Protein AF-A0A535RE41-F1 (afdb_monomer_lite)

pLDDT: mean 91.32, std 9.46, range [29.84, 98.69]

Foldseek 3Di:
DDKDKDKDFDDDAFDWDFCQVVVLVVLQVQQFAWFKKKKAFPDLLKFKDKDFPDVVVSVVVSVVLCVQQPLPDDDPQQVPVPDPPDPPPDDSQNSSNVSRVVGHRMDMFTHHRSHTDDPDRMTMTITGHDDRDMTMMMMDIDHDGDPDGPPPLVVLLVVLLCVLLVVDDCLLSVQLCVQVVLDDPLLLLSLLQLLLVQFQQRDSNLSSLLSSLLVLLVSLVVLVVCLVLVPQDDSRHGRCCNPPNNVSSNVSSVVSPVVSLVSQVVLVQPQLSVLVVVLSVLQVVLVVLQVVCQLVPPDDPVSVLSSQLNNWLSSQLSSNLSSNRSRHHDPLSSVLSSLLSSLLRSLLVLLLLLCLLDPNNVDPRQVCLQRSGHHQLSNQLLVQPPLNVVLRVLSNDDDDPVSSVVNSVSSVVRCRSVVSLVSSVVSLVVSLVSLPPDDSPPNSVVSNVSSVVSSPPPD

Radius of gyration: 31.13 Å; chains: 1; bounding box: 73×72×82 Å

Secondary structure (DSSP, 8-state):
--EEEEEEE-SSSSEEEE-HHHHHHHHHHHTEEEEEEEEEE-STTEEEEEEE--HHHHHHHHHHHHHHS-TTS--GGG-TTT-SS--TT----HHHHHHHTTSBSEEEEEEETTEEE--TTEEEEEEESS-S-EEEEEEEEEEEEPSS---HHHHHHHHHHHHHHHSS-HHHHHHHHHHHHT----HHHHHHHHHGGGSTT--HHHHHHHHHHHHHHHHHHHHHHHHHTT-SEETTEE-HHHHH-HHHHHHHHHHHHHHHHHHHHHTT-HHHHHHHHHHHHHHHHHHHHHHHHTT--S--HHHHHHHHIIIIIHHHHHHHHHHHHHTT--HHHHHHHHHHHHHHHHHHHHHHHHHTTSGGGSS-TTHHHHTT---HHHHHHHT-TTTHHHHHHHHHS---HHHHHHHHHHHTTSSHHHHHHHHHHHHHHHHHHHTSSS--TTTHHHHHHHHHHHH----

Structure (mmCIF, N/CA/C/O backbone):
data_AF-A0A535RE41-F1
#
_entry.id   AF-A0A535RE41-F1
#
loop_
_atom_site.group_PDB
_atom_site.id
_atom_site.type_symbol
_atom_site.label_atom_id
_atom_site.label_alt_id
_atom_site.label_comp_id
_atom_site.label_asym_id
_atom_site.label_entity_id
_atom_site.label_seq_id
_atom_site.pdbx_PDB_ins_code
_atom_site.Cartn_x
_atom_site.Cartn_y
_atom_site.Cartn_z
_atom_site.occupancy
_atom_site.B_iso_or_equiv
_atom_site.auth_seq_id
_atom_site.auth_comp_id
_atom_site.auth_asym_id
_atom_site.auth_atom_id
_atom_site.pdbx_PDB_model_num
ATOM 1 N N . MET A 1 1 ? 4.822 -27.176 -11.471 1.00 40.34 1 MET A N 1
ATOM 2 C CA . MET A 1 1 ? 5.769 -27.383 -12.586 1.00 40.34 1 MET A CA 1
ATOM 3 C C . MET A 1 1 ? 5.089 -26.944 -13.869 1.00 40.34 1 MET A C 1
ATOM 5 O O . MET A 1 1 ? 4.146 -27.599 -14.290 1.00 40.34 1 MET A O 1
ATOM 9 N N . ALA A 1 2 ? 5.491 -25.803 -14.424 1.00 46.12 2 ALA A N 1
ATOM 10 C CA . ALA A 1 2 ? 5.064 -25.370 -15.750 1.00 46.12 2 ALA A CA 1
ATOM 11 C C . ALA A 1 2 ? 6.166 -25.777 -16.737 1.00 46.12 2 ALA A C 1
ATOM 13 O O . ALA A 1 2 ? 7.326 -25.428 -16.521 1.00 46.12 2 ALA A O 1
ATOM 14 N N . GLY A 1 3 ? 5.831 -26.576 -17.750 1.00 58.28 3 GLY A N 1
ATOM 15 C CA . GLY A 1 3 ? 6.749 -26.866 -18.850 1.00 58.28 3 GLY A CA 1
ATOM 16 C C . GLY A 1 3 ? 6.655 -25.745 -19.878 1.00 58.28 3 GLY A C 1
ATOM 17 O O . GLY A 1 3 ? 5.555 -25.460 -20.348 1.00 58.28 3 GLY A O 1
ATOM 18 N N . ASP A 1 4 ? 7.780 -25.117 -20.209 1.00 81.62 4 ASP A N 1
ATOM 19 C CA . ASP A 1 4 ? 7.865 -24.082 -21.248 1.00 81.62 4 ASP A CA 1
ATOM 20 C C . ASP A 1 4 ? 8.864 -24.519 -22.334 1.00 81.62 4 ASP A C 1
ATOM 22 O O . ASP A 1 4 ? 9.661 -25.442 -22.133 1.00 81.62 4 ASP A O 1
ATOM 26 N N . ARG A 1 5 ? 8.813 -23.899 -23.515 1.00 91.12 5 ARG A N 1
ATOM 27 C CA . ARG A 1 5 ? 9.723 -24.197 -24.634 1.00 91.12 5 ARG A CA 1
ATOM 28 C C . ARG A 1 5 ? 10.307 -22.913 -25.200 1.00 91.12 5 ARG A C 1
ATOM 30 O O . ARG A 1 5 ? 9.584 -21.951 -25.443 1.00 91.12 5 ARG A O 1
ATOM 37 N N . ILE A 1 6 ? 11.608 -22.913 -25.487 1.00 92.56 6 ILE A N 1
ATOM 38 C CA . ILE A 1 6 ? 12.232 -21.836 -26.265 1.00 92.56 6 ILE A CA 1
ATOM 39 C C . ILE A 1 6 ? 12.337 -22.278 -27.718 1.00 92.56 6 ILE A C 1
ATOM 41 O O . ILE A 1 6 ? 13.108 -23.184 -28.037 1.00 92.56 6 ILE A O 1
ATOM 45 N N . ALA A 1 7 ? 11.604 -21.587 -28.590 1.00 93.69 7 ALA A N 1
ATOM 46 C CA . ALA A 1 7 ? 11.778 -21.687 -30.030 1.00 93.69 7 ALA A CA 1
ATOM 47 C C . ALA A 1 7 ? 13.049 -20.945 -30.475 1.00 93.69 7 ALA A C 1
ATOM 49 O O . ALA A 1 7 ? 13.335 -19.814 -30.055 1.00 93.69 7 ALA A O 1
ATOM 50 N N . LEU A 1 8 ? 13.814 -21.594 -31.342 1.00 94.25 8 LEU A N 1
ATOM 51 C CA . LEU A 1 8 ? 15.079 -21.124 -31.888 1.00 94.25 8 LEU A CA 1
ATOM 52 C C . LEU A 1 8 ? 15.044 -21.267 -33.405 1.00 94.25 8 LEU A C 1
ATOM 54 O O . LEU A 1 8 ? 14.480 -22.222 -33.933 1.00 94.25 8 LEU A O 1
ATOM 58 N N . GLN A 1 9 ? 15.670 -20.324 -34.097 1.00 95.25 9 GLN A N 1
ATOM 59 C CA . GLN A 1 9 ? 15.825 -20.365 -35.542 1.00 95.25 9 GLN A CA 1
ATOM 60 C C . GLN A 1 9 ? 17.288 -20.095 -35.850 1.00 95.25 9 GLN A C 1
ATOM 62 O O . GLN A 1 9 ? 17.757 -18.975 -35.651 1.00 95.25 9 GLN A O 1
ATOM 67 N N . SER A 1 10 ? 17.994 -21.122 -36.310 1.00 95.38 10 SER A N 1
ATOM 68 C CA . SER A 1 10 ? 19.364 -20.967 -36.783 1.00 95.38 10 SER A CA 1
ATOM 69 C C . SER A 1 10 ? 19.387 -20.450 -38.220 1.00 95.38 10 SER A C 1
ATOM 71 O O . SER A 1 10 ? 18.450 -20.639 -39.006 1.00 95.38 10 SER A O 1
ATOM 73 N N . THR A 1 11 ? 20.484 -19.782 -38.546 1.00 94.81 11 THR A N 1
ATOM 74 C CA . THR A 1 11 ? 20.803 -19.178 -39.840 1.00 94.81 11 THR A CA 1
ATOM 75 C C . THR A 1 11 ? 21.916 -19.927 -40.568 1.00 94.81 11 THR A C 1
ATOM 77 O O . THR A 1 11 ? 22.029 -19.811 -41.789 1.00 94.81 11 THR A O 1
ATOM 80 N N . ARG A 1 12 ? 22.709 -20.734 -39.850 1.00 93.94 12 ARG A N 1
ATOM 81 C CA . ARG A 1 12 ? 23.841 -21.484 -40.411 1.00 93.94 12 ARG A CA 1
ATOM 82 C C . ARG A 1 12 ? 24.127 -22.779 -39.632 1.00 93.94 12 ARG A C 1
ATOM 84 O O . ARG A 1 12 ? 23.663 -22.927 -38.502 1.00 93.94 12 ARG A O 1
ATOM 91 N N . PRO A 1 13 ? 24.911 -23.716 -40.190 1.00 90.75 13 PRO A N 1
ATOM 92 C CA . PRO A 1 13 ? 25.408 -24.860 -39.432 1.00 90.75 13 PRO A CA 1
ATOM 93 C C . PRO A 1 13 ? 26.495 -24.444 -38.429 1.00 90.75 13 PRO A C 1
ATOM 95 O O . PRO A 1 13 ? 27.282 -23.530 -38.684 1.00 90.75 13 PRO A O 1
ATOM 98 N N . THR A 1 14 ? 26.584 -25.182 -37.318 1.00 93.81 14 THR A N 1
ATOM 99 C CA . THR A 1 14 ? 27.514 -24.930 -36.195 1.00 93.81 14 THR A CA 1
ATOM 100 C C . THR A 1 14 ? 27.375 -23.508 -35.640 1.00 93.81 14 THR A C 1
ATOM 102 O O . THR A 1 14 ? 28.328 -22.737 -35.609 1.00 93.81 14 THR A O 1
ATOM 105 N N . GLU A 1 15 ? 26.155 -23.148 -35.243 1.00 97.12 15 GLU A N 1
ATOM 106 C CA . GLU A 1 15 ? 25.803 -21.823 -34.723 1.00 97.12 15 GLU A CA 1
ATOM 107 C C . GLU A 1 15 ? 25.562 -21.865 -33.212 1.00 97.12 15 GLU A C 1
ATOM 109 O O . GLU A 1 15 ? 24.744 -22.650 -32.733 1.00 97.12 15 GLU A O 1
ATOM 114 N N . PHE A 1 16 ? 26.247 -20.991 -32.471 1.00 97.62 16 PHE A N 1
ATOM 115 C CA . PHE A 1 16 ? 26.059 -20.795 -31.035 1.00 97.62 16 PHE A CA 1
ATOM 116 C C . PHE A 1 16 ? 25.009 -19.705 -30.801 1.00 97.62 16 PHE A C 1
ATOM 118 O O . PHE A 1 16 ? 25.263 -18.523 -31.018 1.00 97.62 16 PHE A O 1
ATOM 125 N N . MET A 1 17 ? 23.821 -20.102 -30.356 1.00 97.19 17 MET A N 1
ATOM 126 C CA . MET A 1 17 ? 22.716 -19.197 -30.044 1.00 97.19 17 MET A CA 1
ATOM 127 C C . MET A 1 17 ? 22.655 -18.958 -28.534 1.00 97.19 17 MET A C 1
ATOM 129 O O . MET A 1 17 ? 22.362 -19.884 -27.776 1.00 97.19 17 MET A O 1
ATOM 133 N N . ASP A 1 18 ? 22.907 -17.724 -28.097 1.00 96.94 18 ASP A N 1
ATOM 134 C CA . ASP A 1 18 ? 22.863 -17.349 -26.680 1.00 96.94 18 ASP A CA 1
ATOM 135 C C . ASP A 1 18 ? 21.422 -17.388 -26.132 1.00 96.94 18 ASP A C 1
ATOM 137 O O . ASP A 1 18 ? 20.504 -16.714 -26.618 1.00 96.94 18 ASP A O 1
ATOM 141 N N . LEU A 1 19 ? 21.226 -18.211 -25.105 1.00 96.94 19 LEU A N 1
ATOM 142 C CA . LEU A 1 19 ? 19.973 -18.402 -24.390 1.00 96.94 19 LEU A CA 1
ATOM 143 C C . LEU A 1 19 ? 19.902 -17.597 -23.094 1.00 96.94 19 LEU A C 1
ATOM 145 O O . LEU A 1 19 ? 18.806 -17.460 -22.560 1.00 96.94 19 LEU A O 1
ATOM 149 N N . THR A 1 20 ? 21.004 -17.040 -22.593 1.00 95.00 20 THR A N 1
ATOM 150 C CA . THR A 1 20 ? 21.120 -16.476 -21.235 1.00 95.00 20 THR A CA 1
ATOM 151 C C . THR A 1 20 ? 19.997 -15.484 -20.924 1.00 95.00 20 THR A C 1
ATOM 153 O O . THR A 1 20 ? 19.199 -15.695 -20.012 1.00 95.00 20 THR A O 1
ATOM 156 N N . GLY A 1 21 ? 19.830 -14.455 -21.762 1.00 91.81 21 GLY A N 1
ATOM 157 C CA . GLY A 1 21 ? 18.760 -13.467 -21.581 1.00 91.81 21 GLY A CA 1
ATOM 158 C C . GLY A 1 21 ? 17.349 -14.013 -21.838 1.00 91.81 21 GLY A C 1
ATOM 159 O O . GLY A 1 21 ? 16.373 -13.476 -21.317 1.00 91.81 21 GLY A O 1
ATOM 160 N N . ARG A 1 22 ? 17.202 -15.078 -22.639 1.00 94.69 22 ARG A N 1
ATOM 161 C CA . ARG A 1 22 ? 15.901 -15.740 -22.850 1.00 94.69 22 ARG A CA 1
ATOM 162 C C . ARG A 1 22 ? 15.491 -16.534 -21.610 1.00 94.69 22 ARG A C 1
ATOM 164 O O . ARG A 1 22 ? 14.326 -16.485 -21.235 1.00 94.69 22 ARG A O 1
ATOM 171 N N . LEU A 1 23 ? 16.443 -17.215 -20.976 1.00 95.06 23 LEU A N 1
ATOM 172 C CA . LEU A 1 23 ? 16.239 -17.962 -19.736 1.00 95.06 23 LEU A CA 1
ATOM 173 C C . LEU A 1 23 ? 15.866 -17.030 -18.587 1.00 95.06 23 LEU A C 1
ATOM 175 O O . LEU A 1 23 ? 14.892 -17.308 -17.892 1.00 95.06 23 LEU A O 1
ATOM 179 N N . GLN A 1 24 ? 16.553 -15.890 -18.463 1.00 93.38 24 GLN A N 1
ATOM 180 C CA . GLN A 1 24 ? 16.212 -14.870 -17.469 1.00 93.38 24 GLN A CA 1
ATOM 181 C C . GLN A 1 24 ? 14.751 -14.411 -17.609 1.00 93.38 24 GLN A C 1
ATOM 183 O O . GLN A 1 24 ? 13.998 -14.423 -16.642 1.00 93.38 24 GLN A O 1
ATOM 188 N N . ARG A 1 25 ? 14.284 -14.139 -18.836 1.00 88.94 25 ARG A N 1
ATOM 189 C CA . ARG A 1 25 ? 12.873 -13.782 -19.077 1.00 88.94 25 ARG A CA 1
ATOM 190 C C . ARG A 1 25 ? 11.885 -14.892 -18.712 1.00 88.94 25 ARG A C 1
ATOM 192 O O . ARG A 1 25 ? 10.772 -14.596 -18.285 1.00 88.94 25 ARG A O 1
ATOM 199 N N . VAL A 1 26 ? 12.252 -16.160 -18.906 1.00 90.38 26 VAL A N 1
ATOM 200 C CA . VAL A 1 26 ? 11.407 -17.303 -18.514 1.00 90.38 26 VAL A CA 1
ATOM 201 C C . VAL A 1 26 ? 11.296 -17.390 -16.988 1.00 90.38 26 VAL A C 1
ATOM 203 O O . VAL A 1 26 ? 10.190 -17.567 -16.478 1.00 90.38 26 VAL A O 1
ATOM 206 N N . ILE A 1 27 ? 12.403 -17.194 -16.266 1.00 90.38 27 ILE A N 1
ATOM 207 C CA . ILE A 1 27 ? 12.447 -17.135 -14.795 1.00 90.38 27 ILE A CA 1
ATOM 208 C C . ILE A 1 27 ? 11.563 -15.998 -14.277 1.00 90.38 27 ILE A C 1
ATOM 210 O O . ILE A 1 27 ? 10.669 -16.237 -13.464 1.00 90.38 27 ILE A O 1
ATOM 214 N N . GLU A 1 28 ? 11.742 -14.789 -14.815 1.00 84.69 28 GLU A N 1
ATOM 215 C CA . GLU A 1 28 ? 10.960 -13.599 -14.456 1.00 84.69 28 GLU A CA 1
ATOM 216 C C . GLU A 1 28 ? 9.462 -13.796 -14.703 1.00 84.69 28 GLU A C 1
ATOM 218 O O . GLU A 1 28 ? 8.629 -13.458 -13.860 1.00 84.69 28 GLU A O 1
ATOM 223 N N . LYS A 1 29 ? 9.103 -14.365 -15.860 1.00 83.25 29 LYS A N 1
ATOM 224 C CA . LYS A 1 29 ? 7.708 -14.632 -16.230 1.00 83.25 29 LYS A CA 1
ATOM 225 C C . LYS A 1 29 ? 7.065 -15.666 -15.309 1.00 83.25 29 LYS A C 1
ATOM 227 O O . LYS A 1 29 ? 5.892 -15.521 -14.975 1.00 83.25 29 LYS A O 1
ATOM 232 N N . ALA A 1 30 ? 7.808 -16.704 -14.930 1.00 83.94 30 ALA A N 1
ATOM 233 C CA . ALA A 1 30 ? 7.322 -17.745 -14.034 1.00 83.94 30 ALA A CA 1
ATOM 234 C C . ALA A 1 30 ? 7.309 -17.311 -12.561 1.00 83.94 30 ALA A C 1
ATOM 236 O O . ALA A 1 30 ? 6.610 -17.928 -11.761 1.00 83.94 30 ALA A O 1
ATOM 237 N N . GLY A 1 31 ? 8.069 -16.271 -12.203 1.00 82.50 31 GLY A N 1
ATOM 238 C CA . GLY A 1 31 ? 8.211 -15.800 -10.828 1.00 82.50 31 GLY A CA 1
ATOM 239 C C . GLY A 1 31 ? 9.045 -16.733 -9.950 1.00 82.50 31 GLY A C 1
ATOM 240 O O . GLY A 1 31 ? 8.809 -16.786 -8.748 1.00 82.50 31 GLY A O 1
ATOM 241 N N . LEU A 1 32 ? 9.983 -17.495 -10.522 1.00 88.69 32 LEU A N 1
ATOM 242 C CA . LEU A 1 32 ? 10.884 -18.355 -9.745 1.00 88.69 32 LEU A CA 1
ATOM 243 C C . LEU A 1 32 ? 11.877 -17.477 -8.965 1.00 88.69 32 LEU A C 1
ATOM 245 O O . LEU A 1 32 ? 12.637 -16.750 -9.589 1.00 88.69 32 LEU A O 1
ATOM 249 N N . LEU A 1 33 ? 11.862 -17.546 -7.630 1.00 84.31 33 LEU A N 1
ATOM 250 C CA . LEU A 1 33 ? 12.759 -16.799 -6.739 1.00 84.31 33 LEU A CA 1
ATOM 251 C C . LEU A 1 33 ? 14.052 -17.572 -6.484 1.00 84.31 33 LEU A C 1
ATOM 253 O O . LEU A 1 33 ? 15.129 -17.121 -6.850 1.00 84.31 33 LEU A O 1
ATOM 257 N N . ASN A 1 34 ? 13.930 -18.755 -5.885 1.00 91.38 34 ASN A N 1
ATOM 258 C CA . ASN A 1 34 ? 15.059 -19.593 -5.502 1.00 91.38 34 ASN A CA 1
ATOM 259 C C . ASN A 1 34 ? 14.818 -21.009 -6.008 1.00 91.38 34 ASN A C 1
ATOM 261 O O . ASN A 1 34 ? 13.790 -21.617 -5.698 1.00 91.38 34 ASN A O 1
ATOM 265 N N . GLY A 1 35 ? 15.742 -21.553 -6.796 1.00 94.56 35 GLY A N 1
ATOM 266 C CA . GLY A 1 35 ? 15.540 -22.871 -7.382 1.00 94.56 35 GLY A CA 1
ATOM 267 C C . GLY A 1 35 ? 16.472 -23.214 -8.530 1.00 94.56 35 GLY A C 1
ATOM 268 O O . GLY A 1 35 ? 17.671 -22.938 -8.497 1.00 94.56 35 GLY A O 1
ATOM 269 N N . ARG A 1 36 ? 15.918 -23.909 -9.524 1.00 96.69 36 ARG A N 1
ATOM 270 C CA . ARG A 1 36 ? 16.643 -24.500 -10.647 1.00 96.69 36 ARG A CA 1
ATOM 271 C C . ARG A 1 36 ? 15.891 -24.316 -11.955 1.00 96.69 36 ARG A C 1
ATOM 273 O O . ARG A 1 36 ? 14.667 -24.449 -12.015 1.00 96.69 36 ARG A O 1
ATOM 280 N N . VAL A 1 37 ? 16.659 -24.092 -13.016 1.00 96.25 37 VAL A N 1
ATOM 281 C CA . VAL A 1 37 ? 16.207 -24.192 -14.405 1.00 96.25 37 VAL A CA 1
ATOM 282 C C . VAL A 1 37 ? 16.860 -25.404 -15.044 1.00 96.25 37 VAL A C 1
ATOM 284 O O . VAL A 1 37 ? 18.086 -25.487 -15.131 1.00 96.25 37 VAL A O 1
ATOM 287 N N . HIS A 1 38 ? 16.037 -26.327 -15.521 1.00 97.19 38 HIS A N 1
ATOM 288 C CA . HIS A 1 38 ? 16.460 -27.478 -16.304 1.00 97.19 38 HIS A CA 1
ATOM 289 C C . HIS A 1 38 ? 16.190 -27.224 -17.784 1.00 97.19 38 HIS A C 1
ATOM 291 O O . HIS A 1 38 ? 15.093 -26.814 -18.163 1.00 97.19 38 HIS A O 1
ATOM 297 N N . LEU A 1 39 ? 17.194 -27.491 -18.611 1.00 96.94 39 LEU A N 1
ATOM 298 C CA . LEU A 1 39 ? 17.169 -27.360 -20.062 1.00 96.94 39 LEU A CA 1
ATOM 299 C C . LEU A 1 39 ? 17.415 -28.721 -20.690 1.00 96.94 39 LEU A C 1
ATOM 301 O O . LEU A 1 39 ? 18.333 -29.427 -20.274 1.00 96.94 39 LEU A O 1
ATOM 305 N N . GLN A 1 40 ? 16.658 -29.056 -21.729 1.00 97.06 40 GLN A N 1
ATOM 306 C CA . GLN A 1 40 ? 16.876 -30.266 -22.515 1.00 97.06 40 GLN A CA 1
ATOM 307 C C . GLN A 1 40 ? 16.773 -29.961 -24.009 1.00 97.06 40 GLN A C 1
ATOM 309 O O . GLN A 1 40 ? 15.759 -29.440 -24.483 1.00 97.06 40 GLN A O 1
ATOM 314 N N . ALA A 1 41 ? 17.818 -30.307 -24.762 1.00 95.50 41 ALA A N 1
ATOM 315 C CA . ALA A 1 41 ? 17.765 -30.284 -26.216 1.00 95.50 41 ALA A CA 1
ATOM 316 C C . ALA A 1 41 ? 16.862 -31.423 -26.715 1.00 95.50 41 ALA A C 1
ATOM 318 O O . ALA A 1 41 ? 17.024 -32.578 -26.323 1.00 95.50 41 ALA A O 1
ATOM 319 N N . LEU A 1 42 ? 15.901 -31.093 -27.580 1.00 92.31 42 LEU A N 1
ATOM 320 C CA . LEU A 1 42 ? 14.922 -32.056 -28.106 1.00 92.31 42 LEU A CA 1
ATOM 321 C C . LEU A 1 42 ? 15.310 -32.644 -29.470 1.00 92.31 42 LEU A C 1
ATOM 323 O O . LEU A 1 42 ? 14.525 -33.370 -30.074 1.00 92.31 42 LEU A O 1
ATOM 327 N N . HIS A 1 43 ? 16.501 -32.315 -29.974 1.00 92.69 43 HIS A N 1
ATOM 328 C CA . HIS A 1 43 ? 16.941 -32.654 -31.327 1.00 92.69 43 HIS A CA 1
ATOM 329 C C . HIS A 1 43 ? 18.296 -33.354 -31.271 1.00 92.69 43 HIS A C 1
ATOM 331 O O . HIS A 1 43 ? 19.178 -32.962 -30.513 1.00 92.69 43 HIS A O 1
ATOM 337 N N . THR A 1 44 ? 18.490 -34.373 -32.103 1.00 91.94 44 THR A N 1
ATOM 338 C CA . THR A 1 44 ? 19.709 -35.201 -32.112 1.00 91.94 44 THR A CA 1
ATOM 339 C C . THR A 1 44 ? 20.945 -34.493 -32.672 1.00 91.94 44 THR A C 1
ATOM 341 O O . THR A 1 44 ? 22.055 -34.996 -32.503 1.00 91.94 44 THR A O 1
ATOM 344 N N . THR A 1 45 ? 20.762 -33.333 -33.306 1.00 95.31 45 THR A N 1
ATOM 345 C CA . THR A 1 45 ? 21.815 -32.465 -33.861 1.00 95.31 45 THR A CA 1
ATOM 346 C C . THR A 1 45 ? 21.822 -31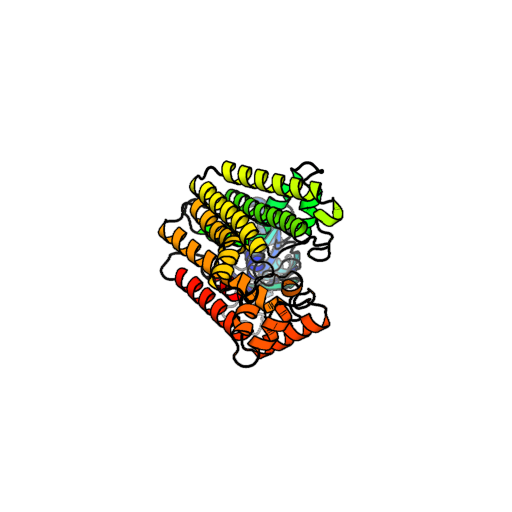.064 -33.231 1.00 95.31 45 THR A C 1
ATOM 348 O O . THR A 1 45 ? 22.400 -30.128 -33.783 1.00 95.31 45 THR A O 1
ATOM 351 N N . LEU A 1 46 ? 21.192 -30.910 -32.061 1.00 97.19 46 LEU A N 1
ATOM 352 C CA . LEU A 1 46 ? 21.245 -29.703 -31.238 1.00 97.19 46 LEU A CA 1
ATOM 353 C C . LEU A 1 46 ? 21.886 -30.056 -29.897 1.00 97.19 46 LEU A C 1
ATOM 355 O O . LEU A 1 46 ? 21.380 -30.924 -29.186 1.00 97.19 46 LEU A O 1
ATOM 359 N N . GLY A 1 47 ? 22.960 -29.357 -29.546 1.00 97.06 47 GLY A N 1
ATOM 360 C CA . GLY A 1 47 ? 23.615 -29.496 -28.248 1.00 97.06 47 GLY A CA 1
ATOM 361 C C . GLY A 1 47 ? 23.415 -28.267 -27.369 1.00 97.06 47 GLY A C 1
ATOM 362 O O . GLY A 1 47 ? 23.051 -27.194 -27.849 1.00 97.06 47 GLY A O 1
ATOM 363 N N . LEU A 1 48 ? 23.685 -28.410 -26.077 1.00 98.06 48 LEU A N 1
ATOM 364 C CA . LEU A 1 48 ? 23.799 -27.308 -25.128 1.00 98.06 48 LEU A CA 1
ATOM 365 C C . LEU A 1 48 ? 25.252 -27.158 -24.676 1.00 98.06 48 LEU A C 1
ATOM 367 O O . LEU A 1 48 ? 26.003 -28.135 -24.597 1.00 98.06 48 LEU A O 1
ATOM 371 N N . ALA A 1 49 ? 25.641 -25.927 -24.365 1.00 97.06 49 ALA A N 1
ATOM 372 C CA . ALA A 1 49 ? 26.946 -25.611 -23.801 1.00 97.06 49 ALA A CA 1
ATOM 373 C C . ALA A 1 49 ? 26.848 -24.402 -22.868 1.00 97.06 49 ALA A C 1
ATOM 375 O O . ALA A 1 49 ? 25.978 -23.550 -23.032 1.00 97.06 49 ALA A O 1
ATOM 376 N N . MET A 1 50 ? 27.771 -24.304 -21.914 1.00 95.75 50 MET A N 1
ATOM 377 C CA . MET A 1 50 ? 27.960 -23.107 -21.100 1.00 95.75 50 MET A CA 1
ATOM 378 C C . MET A 1 50 ? 29.422 -22.688 -21.183 1.00 95.75 50 MET A C 1
ATOM 380 O O . MET A 1 50 ? 30.311 -23.476 -20.862 1.00 95.75 50 MET A O 1
ATOM 384 N N . ASN A 1 51 ? 29.671 -21.475 -21.665 1.00 95.38 51 ASN A N 1
ATOM 385 C CA . ASN A 1 51 ? 31.018 -20.936 -21.833 1.00 95.38 51 ASN A CA 1
ATOM 386 C C . ASN A 1 51 ? 30.972 -19.406 -21.949 1.00 95.38 51 ASN A C 1
ATOM 388 O O . ASN A 1 51 ? 29.916 -18.806 -21.776 1.00 95.38 51 ASN A O 1
ATOM 392 N N . GLU A 1 52 ? 32.101 -18.774 -22.233 1.00 95.81 52 GLU A N 1
ATOM 393 C CA . GLU A 1 52 ? 32.184 -17.335 -22.443 1.00 95.81 52 GLU A CA 1
ATOM 394 C C . GLU A 1 52 ? 31.627 -16.909 -23.810 1.00 95.81 52 GLU A C 1
ATOM 396 O O . GLU A 1 52 ? 31.924 -17.521 -24.839 1.00 95.81 52 GLU A O 1
ATOM 401 N N . ASN A 1 53 ? 30.810 -15.849 -23.820 1.00 94.81 53 ASN A N 1
ATOM 402 C CA . ASN A 1 53 ? 30.293 -15.233 -25.045 1.00 94.81 53 ASN A CA 1
ATOM 403 C C . ASN A 1 53 ? 31.306 -14.245 -25.637 1.00 94.81 53 ASN A C 1
ATOM 405 O O . ASN A 1 53 ? 31.069 -13.038 -25.695 1.00 94.81 53 ASN A O 1
ATOM 409 N N . GLU A 1 54 ? 32.456 -14.774 -26.046 1.00 96.44 54 GLU A N 1
ATOM 410 C CA . GLU A 1 54 ? 33.500 -14.029 -26.745 1.00 96.44 54 GLU A CA 1
ATOM 411 C C . GLU A 1 54 ? 33.611 -14.561 -28.190 1.00 96.44 54 GLU A C 1
ATOM 413 O O . GLU A 1 54 ? 33.768 -15.770 -28.391 1.00 96.44 54 GLU A O 1
ATOM 418 N N . PRO A 1 55 ? 33.479 -13.701 -29.219 1.00 93.81 55 PRO A N 1
ATOM 419 C CA . PRO A 1 55 ? 33.382 -14.149 -30.608 1.00 93.81 55 PRO A CA 1
ATOM 420 C C . PRO A 1 55 ? 34.542 -15.014 -31.120 1.00 93.81 55 PRO A C 1
ATOM 422 O O . PRO A 1 55 ? 34.301 -15.921 -31.920 1.00 93.81 55 PRO A O 1
ATOM 425 N N . LEU A 1 56 ? 35.784 -14.751 -30.702 1.00 96.56 56 LEU A N 1
ATOM 426 C CA . LEU A 1 56 ? 36.953 -15.514 -31.150 1.00 96.56 56 LEU A CA 1
ATOM 427 C C . LEU A 1 56 ? 36.998 -16.895 -30.494 1.00 96.56 56 LEU A C 1
ATOM 429 O O . LEU A 1 56 ? 37.240 -17.884 -31.183 1.00 96.56 56 LEU A O 1
ATOM 433 N N . LEU A 1 57 ? 36.666 -16.990 -29.206 1.00 96.69 57 LEU A N 1
ATOM 434 C CA . LEU A 1 57 ? 36.536 -18.269 -28.515 1.00 96.69 57 LEU A CA 1
ATOM 435 C C . LEU A 1 57 ? 35.447 -19.136 -29.157 1.00 96.69 57 LEU A C 1
ATOM 437 O O . LEU A 1 57 ? 35.656 -20.327 -29.386 1.00 96.69 57 LEU A O 1
ATOM 441 N N . LEU A 1 58 ? 34.289 -18.556 -29.485 1.00 96.69 58 LEU A N 1
ATOM 442 C CA . LEU A 1 58 ? 33.223 -19.291 -30.172 1.00 96.69 58 LEU A CA 1
ATOM 443 C C . LEU A 1 58 ? 33.673 -19.785 -31.558 1.00 96.69 58 LEU A C 1
ATOM 445 O O . LEU A 1 58 ? 33.341 -20.909 -31.942 1.00 96.69 58 LEU A O 1
ATOM 449 N N . ALA A 1 59 ? 34.473 -18.994 -32.282 1.00 96.69 59 ALA A N 1
ATOM 450 C CA . ALA A 1 59 ? 35.070 -19.411 -33.549 1.00 96.69 59 ALA A CA 1
ATOM 451 C C . ALA A 1 59 ? 36.077 -20.566 -33.372 1.00 96.69 59 ALA A C 1
ATOM 453 O O . ALA A 1 59 ? 36.072 -21.509 -34.169 1.00 96.69 59 ALA A O 1
ATOM 454 N N . ASP A 1 60 ? 36.888 -20.545 -32.310 1.00 97.75 60 ASP A N 1
ATOM 455 C CA . ASP A 1 60 ? 37.809 -21.636 -31.969 1.00 97.75 60 ASP A CA 1
ATOM 456 C C . ASP A 1 60 ? 37.058 -22.931 -31.621 1.00 97.75 60 ASP A C 1
ATOM 458 O O . ASP A 1 60 ? 37.438 -24.018 -32.069 1.00 97.75 60 ASP A O 1
ATOM 462 N N . LEU A 1 61 ? 35.956 -22.834 -30.870 1.00 97.06 61 LEU A N 1
ATOM 463 C CA . LEU A 1 61 ? 35.096 -23.978 -30.547 1.00 97.06 61 LEU A CA 1
ATOM 464 C C . LEU A 1 61 ? 34.419 -24.551 -31.799 1.00 97.06 61 LEU A C 1
ATOM 466 O O . LEU A 1 61 ? 34.390 -25.770 -31.986 1.00 97.06 61 LEU A O 1
ATOM 470 N N . GLU A 1 62 ? 33.925 -23.693 -32.693 1.00 96.75 62 GLU A N 1
ATOM 471 C CA . GLU A 1 62 ? 33.392 -24.098 -33.997 1.00 96.75 62 GLU A CA 1
ATOM 472 C C . GLU A 1 62 ? 34.459 -24.827 -34.837 1.00 96.75 62 GLU A C 1
ATOM 474 O O . GLU A 1 62 ? 34.203 -25.915 -35.369 1.00 96.75 62 GLU A O 1
ATOM 479 N N . ALA A 1 63 ? 35.677 -24.283 -34.914 1.00 97.12 63 ALA A N 1
ATOM 480 C CA . ALA A 1 63 ? 36.796 -24.906 -35.620 1.00 97.12 63 ALA A CA 1
ATOM 481 C C . ALA A 1 63 ? 37.199 -26.254 -34.997 1.00 97.12 63 ALA A C 1
ATOM 483 O O . ALA A 1 63 ? 37.482 -27.219 -35.716 1.00 97.12 63 ALA A O 1
ATOM 484 N N . MET A 1 64 ? 37.177 -26.358 -33.666 1.00 97.38 64 MET A N 1
ATOM 485 C CA . MET A 1 64 ? 37.423 -27.607 -32.948 1.00 97.38 64 MET A CA 1
ATOM 486 C C . MET A 1 64 ? 36.394 -28.681 -33.322 1.00 97.38 64 MET A C 1
ATOM 488 O O . MET A 1 64 ? 36.791 -29.792 -33.678 1.00 97.38 64 MET A O 1
ATOM 492 N N . LEU A 1 65 ? 35.096 -28.360 -33.292 1.00 96.75 65 LEU A N 1
ATOM 493 C CA . LEU A 1 65 ? 34.026 -29.295 -33.662 1.00 96.75 65 LEU A CA 1
ATOM 494 C C . LEU A 1 65 ? 34.162 -29.769 -35.115 1.00 96.75 65 LEU A C 1
ATOM 496 O O . LEU A 1 65 ? 34.016 -30.962 -35.395 1.00 96.75 65 LEU A O 1
ATOM 500 N N . ARG A 1 66 ? 34.509 -28.859 -36.036 1.00 95.62 66 ARG A N 1
ATOM 501 C CA . ARG A 1 66 ? 34.780 -29.201 -37.442 1.00 95.62 66 ARG A CA 1
ATOM 502 C C . ARG A 1 66 ? 35.979 -30.125 -37.608 1.00 95.62 66 ARG A C 1
ATOM 504 O O . ARG A 1 66 ? 35.934 -31.012 -38.448 1.00 95.62 66 ARG A O 1
ATOM 511 N N . ARG A 1 67 ? 37.033 -29.958 -36.808 1.00 96.81 67 ARG A N 1
ATOM 512 C CA . ARG A 1 67 ? 38.220 -30.823 -36.865 1.00 96.81 67 ARG A CA 1
ATOM 513 C C . ARG A 1 67 ? 37.968 -32.213 -36.280 1.00 96.81 67 ARG A C 1
ATOM 515 O O . ARG A 1 67 ? 38.497 -33.186 -36.804 1.00 96.81 67 ARG A O 1
ATOM 522 N N . LEU A 1 68 ? 37.199 -32.305 -35.194 1.00 96.56 68 LEU A N 1
ATOM 523 C CA . LEU A 1 68 ? 36.910 -33.576 -34.517 1.00 96.56 68 LEU A CA 1
ATOM 524 C C . LEU A 1 68 ? 35.905 -34.440 -35.288 1.00 96.56 68 LEU A C 1
ATOM 526 O O . LEU A 1 68 ? 36.027 -35.662 -35.292 1.00 96.56 68 LEU A O 1
ATOM 530 N N . ALA A 1 69 ? 34.937 -33.813 -35.954 1.00 96.62 69 ALA A N 1
ATOM 531 C CA . ALA A 1 69 ? 33.965 -34.484 -36.809 1.00 96.62 69 ALA A CA 1
ATOM 532 C C . ALA A 1 69 ? 33.712 -33.635 -38.072 1.00 96.62 69 ALA A C 1
ATOM 534 O O . ALA A 1 69 ? 32.774 -32.829 -38.093 1.00 96.62 69 ALA A O 1
ATOM 535 N N . PRO A 1 70 ? 34.573 -33.751 -39.101 1.00 95.75 70 PRO A N 1
ATOM 536 C CA . PRO A 1 70 ? 34.455 -32.999 -40.354 1.00 95.75 70 PRO A CA 1
ATOM 537 C C . PRO A 1 70 ? 33.177 -33.347 -41.111 1.00 95.75 70 PRO A C 1
ATOM 539 O O . PRO A 1 70 ? 32.763 -34.498 -41.104 1.00 95.75 70 PRO A O 1
ATOM 542 N N . ALA A 1 71 ? 32.555 -32.379 -41.786 1.00 93.38 71 ALA A N 1
ATOM 543 C CA . ALA A 1 71 ? 31.327 -32.653 -42.543 1.00 93.38 71 ALA A CA 1
ATOM 544 C C . ALA A 1 71 ? 31.591 -33.530 -43.781 1.00 93.38 71 ALA A C 1
ATOM 546 O O . ALA A 1 71 ? 30.706 -34.227 -44.260 1.00 93.38 71 ALA A O 1
ATOM 547 N N . GLU A 1 72 ? 32.829 -33.508 -44.266 1.00 92.69 72 GLU A N 1
ATOM 548 C CA . GLU A 1 72 ? 33.312 -34.165 -45.475 1.00 92.69 72 GLU A CA 1
ATOM 549 C C . GLU A 1 72 ? 33.831 -35.588 -45.209 1.00 92.69 72 GLU A C 1
ATOM 551 O O . GLU A 1 72 ? 34.216 -36.295 -46.141 1.00 92.69 72 GLU A O 1
ATOM 556 N N . ALA A 1 73 ? 33.895 -36.007 -43.941 1.00 94.12 73 ALA A N 1
ATOM 557 C CA . ALA A 1 73 ? 34.317 -37.353 -43.582 1.00 94.12 73 ALA A CA 1
ATOM 558 C C . ALA A 1 73 ? 33.242 -38.391 -43.948 1.00 94.12 73 ALA A C 1
ATOM 560 O O . ALA A 1 73 ? 32.058 -38.087 -44.070 1.00 94.12 73 ALA A O 1
ATOM 561 N N . THR A 1 74 ? 33.653 -39.648 -44.116 1.00 94.00 74 THR A N 1
ATOM 562 C CA . THR A 1 74 ? 32.714 -40.737 -44.400 1.00 94.00 74 THR A CA 1
ATOM 563 C C . THR A 1 74 ? 32.035 -41.205 -43.116 1.00 94.00 74 THR A C 1
ATOM 565 O O . THR A 1 74 ? 32.684 -41.775 -42.238 1.00 94.00 74 THR A O 1
ATOM 568 N N . TYR A 1 75 ? 30.716 -41.028 -43.037 1.00 94.19 75 TYR A N 1
ATOM 569 C CA . TYR A 1 75 ? 29.879 -41.567 -41.968 1.00 94.19 75 TYR A CA 1
ATOM 570 C C . TYR A 1 75 ? 28.954 -42.640 -42.532 1.00 94.19 75 TYR A C 1
ATOM 572 O O . TYR A 1 75 ? 28.190 -42.382 -43.454 1.00 94.19 75 TYR A O 1
ATOM 580 N N . LEU A 1 76 ? 28.950 -43.834 -41.932 1.00 92.50 76 LEU A N 1
ATOM 581 C CA . LEU A 1 76 ? 28.006 -44.898 -42.318 1.00 92.50 76 LEU A CA 1
ATOM 582 C C . LEU A 1 76 ? 26.538 -44.489 -42.113 1.00 92.50 76 LEU A C 1
ATOM 584 O O . LEU A 1 76 ? 25.647 -45.036 -42.750 1.00 92.50 76 LEU A O 1
ATOM 588 N N . HIS A 1 77 ? 26.289 -43.517 -41.231 1.00 90.75 77 HIS A N 1
ATOM 589 C CA . HIS A 1 77 ? 24.978 -42.898 -41.049 1.00 90.75 77 HIS A CA 1
ATOM 590 C C . HIS A 1 77 ? 24.448 -42.224 -42.326 1.00 90.75 77 HIS A C 1
ATOM 592 O O . HIS A 1 77 ? 23.236 -42.152 -42.521 1.00 90.75 77 HIS A O 1
ATOM 598 N N . ASP A 1 78 ? 25.347 -41.767 -43.194 1.00 91.88 78 ASP A N 1
ATOM 599 C CA . ASP A 1 78 ? 25.009 -41.053 -44.424 1.00 91.88 78 ASP A CA 1
ATOM 600 C C . ASP A 1 78 ? 24.964 -42.004 -45.637 1.00 91.88 78 ASP A C 1
ATOM 602 O O . ASP A 1 78 ? 24.665 -41.589 -46.755 1.00 91.88 78 ASP A O 1
ATOM 606 N N . ASP A 1 79 ? 25.217 -43.303 -45.426 1.00 90.56 79 ASP A N 1
ATOM 607 C CA . ASP A 1 79 ? 25.040 -44.337 -46.444 1.00 90.56 79 ASP A CA 1
ATOM 608 C C . ASP A 1 79 ? 23.589 -44.848 -46.455 1.00 90.56 79 ASP A C 1
ATOM 610 O O . ASP A 1 79 ? 23.216 -45.837 -45.809 1.00 90.56 79 ASP A O 1
ATOM 614 N N . PHE A 1 80 ? 22.749 -44.161 -47.229 1.00 88.19 80 PHE A N 1
ATOM 615 C CA . PHE A 1 80 ? 21.339 -44.512 -47.412 1.00 88.19 80 PHE A CA 1
ATOM 616 C C . PHE A 1 80 ? 21.115 -45.815 -48.193 1.00 88.19 80 PHE A C 1
ATOM 618 O O . PHE A 1 80 ? 19.999 -46.329 -48.200 1.00 88.19 80 PHE A O 1
ATOM 625 N N . SER A 1 81 ? 22.151 -46.388 -48.820 1.00 86.88 81 SER A N 1
ATOM 626 C CA . SER A 1 81 ? 22.046 -47.725 -49.421 1.00 86.88 81 SER A CA 1
ATOM 627 C C . SER A 1 81 ? 22.057 -48.832 -48.361 1.00 86.88 81 SER A C 1
ATOM 629 O O . SER A 1 81 ? 21.489 -49.908 -48.567 1.00 86.88 81 SER A O 1
ATOM 631 N N . LEU A 1 82 ? 22.673 -48.555 -47.205 1.00 86.12 82 LEU A N 1
ATOM 632 C CA . LEU A 1 82 ? 22.772 -49.472 -46.073 1.00 86.12 82 LEU A CA 1
ATOM 633 C C . LEU A 1 82 ? 21.675 -49.235 -45.024 1.00 86.12 82 LEU A C 1
ATOM 635 O O . LEU A 1 82 ? 21.192 -50.201 -44.421 1.00 86.12 82 LEU A O 1
ATOM 639 N N . ARG A 1 83 ? 21.259 -47.980 -44.792 1.00 85.81 83 ARG A N 1
ATOM 640 C CA . ARG A 1 83 ? 20.175 -47.660 -43.846 1.00 85.81 83 ARG A CA 1
ATOM 641 C C . ARG A 1 83 ? 18.810 -48.060 -44.411 1.00 85.81 83 ARG A C 1
ATOM 643 O O . ARG A 1 83 ? 18.419 -47.662 -45.500 1.00 85.81 83 ARG A O 1
ATOM 650 N N . ARG A 1 84 ? 18.039 -48.820 -43.629 1.00 80.75 84 ARG A N 1
ATOM 651 C CA . ARG A 1 84 ? 16.663 -49.221 -43.972 1.00 80.75 84 ARG A CA 1
ATOM 652 C C . ARG A 1 84 ? 15.655 -48.318 -43.259 1.00 80.75 84 ARG A C 1
ATOM 654 O O . ARG A 1 84 ? 15.886 -47.965 -42.108 1.00 80.75 84 ARG A O 1
ATOM 661 N N . ALA A 1 85 ? 14.531 -48.021 -43.917 1.00 79.62 85 ALA A N 1
ATOM 662 C CA . ALA A 1 85 ? 13.419 -47.221 -43.377 1.00 79.62 85 ALA A CA 1
ATOM 663 C C . ALA A 1 85 ? 13.785 -45.767 -43.004 1.00 79.62 85 ALA A C 1
ATOM 665 O O . ALA A 1 85 ? 13.373 -45.263 -41.961 1.00 79.62 85 ALA A O 1
ATOM 666 N N . VAL A 1 86 ? 14.557 -45.100 -43.863 1.00 79.50 86 VAL A N 1
ATOM 667 C CA . VAL A 1 86 ? 14.875 -43.671 -43.744 1.00 79.50 86 VAL A CA 1
ATOM 668 C C . VAL A 1 86 ? 13.888 -42.862 -44.597 1.00 79.50 86 VAL A C 1
ATOM 670 O O . VAL A 1 86 ? 13.588 -43.304 -45.709 1.00 79.50 86 VAL A O 1
ATOM 673 N N . PRO A 1 87 ? 13.362 -41.723 -44.110 1.00 81.75 87 PRO A N 1
ATOM 674 C CA . PRO A 1 87 ? 12.583 -40.798 -44.932 1.00 81.75 87 PRO A CA 1
ATOM 675 C C . PRO A 1 87 ? 13.348 -40.365 -46.192 1.00 81.75 87 PRO A C 1
ATOM 677 O O . PRO A 1 87 ? 14.569 -40.226 -46.158 1.00 81.75 87 PRO A O 1
ATOM 680 N N . GLU A 1 88 ? 12.643 -40.143 -47.304 1.00 77.88 88 GLU A N 1
ATOM 681 C CA . GLU A 1 88 ? 13.275 -39.740 -48.576 1.00 77.88 88 GLU A CA 1
ATOM 682 C C . GLU A 1 88 ? 13.985 -38.377 -48.492 1.00 77.88 88 GLU A C 1
ATOM 684 O O . GLU A 1 88 ? 14.879 -38.096 -49.287 1.00 77.88 88 GLU A O 1
ATOM 689 N N . ASP A 1 89 ? 13.605 -37.542 -47.526 1.00 81.62 89 ASP A N 1
ATOM 690 C CA . ASP A 1 89 ? 14.124 -36.199 -47.281 1.00 81.62 89 ASP A CA 1
ATOM 691 C C . ASP A 1 89 ? 15.172 -36.131 -46.155 1.00 81.62 89 ASP A C 1
ATOM 693 O O . ASP A 1 89 ? 15.569 -35.036 -45.745 1.00 81.62 89 ASP A O 1
ATOM 697 N N . GLU A 1 90 ? 15.647 -37.278 -45.655 1.00 83.00 90 GLU A N 1
ATOM 698 C CA . GLU A 1 90 ? 16.665 -37.307 -44.606 1.00 83.00 90 GLU A CA 1
ATOM 699 C C . GLU A 1 90 ? 17.993 -36.689 -45.103 1.00 83.00 90 GLU A C 1
ATOM 701 O O . GLU A 1 90 ? 18.571 -37.137 -46.098 1.00 83.00 90 GLU A O 1
ATOM 706 N N . PRO A 1 91 ? 18.529 -35.680 -44.398 1.00 86.69 91 PRO A N 1
ATOM 707 C CA . PRO A 1 91 ? 19.820 -35.075 -44.711 1.00 86.69 91 PRO A CA 1
ATOM 708 C C . PRO A 1 91 ? 20.990 -36.029 -44.407 1.00 86.69 91 PRO A C 1
ATOM 710 O O . PRO A 1 91 ? 20.973 -36.782 -43.434 1.00 86.69 91 PRO A O 1
ATOM 713 N N . ALA A 1 92 ? 22.080 -35.916 -45.166 1.00 90.12 92 ALA A N 1
ATOM 714 C CA . ALA A 1 92 ? 23.368 -36.480 -44.762 1.00 90.12 92 ALA A CA 1
ATOM 715 C C . ALA A 1 92 ? 23.988 -35.608 -43.652 1.00 90.12 92 ALA A C 1
ATOM 717 O O . ALA A 1 92 ? 24.593 -34.570 -43.925 1.00 90.12 92 ALA A O 1
ATOM 718 N N . ASN A 1 93 ? 23.791 -35.995 -42.391 1.00 93.88 93 ASN A N 1
ATOM 719 C CA . ASN A 1 93 ? 24.183 -35.211 -41.217 1.00 93.88 93 ASN A CA 1
ATOM 720 C C . ASN A 1 93 ? 24.900 -36.036 -40.131 1.00 93.88 93 ASN A C 1
ATOM 722 O O . ASN A 1 93 ? 24.939 -35.634 -38.965 1.00 93.88 93 ASN A O 1
ATOM 726 N N . GLY A 1 94 ? 25.524 -37.162 -40.491 1.00 94.19 94 GLY A N 1
ATOM 727 C CA . GLY A 1 94 ? 26.262 -38.021 -39.560 1.00 94.19 94 GLY A CA 1
ATOM 728 C C . GLY A 1 94 ? 27.334 -37.269 -38.764 1.00 94.19 94 GLY A C 1
ATOM 729 O O . GLY A 1 94 ? 27.513 -37.505 -37.566 1.00 94.19 94 GLY A O 1
ATOM 730 N N . HIS A 1 95 ? 27.975 -36.279 -39.389 1.00 96.25 95 HIS A N 1
ATOM 731 C CA . HIS A 1 95 ? 28.910 -35.372 -38.724 1.00 96.25 95 HIS A CA 1
ATOM 732 C C . HIS A 1 95 ? 28.263 -34.573 -37.579 1.00 96.25 95 HIS A C 1
ATOM 734 O O . HIS A 1 95 ? 28.882 -34.394 -36.531 1.00 96.25 95 HIS A O 1
ATOM 740 N N . ALA A 1 96 ? 27.021 -34.109 -37.740 1.00 96.62 96 ALA A N 1
ATOM 741 C CA . ALA A 1 96 ? 26.311 -33.322 -36.737 1.00 96.62 96 ALA A CA 1
ATOM 742 C C . ALA A 1 96 ? 25.930 -34.181 -35.525 1.00 96.62 96 ALA A C 1
ATOM 744 O O . ALA A 1 96 ? 26.103 -33.748 -34.387 1.00 96.62 96 ALA A O 1
ATOM 745 N N . HIS A 1 97 ? 25.513 -35.431 -35.751 1.00 95.56 97 HIS A N 1
ATOM 746 C CA . HIS A 1 97 ? 25.314 -36.408 -34.677 1.00 95.56 97 HIS A CA 1
ATOM 747 C C . HIS A 1 97 ? 26.612 -36.676 -33.903 1.00 95.56 97 HIS A C 1
ATOM 749 O O . HIS A 1 97 ? 26.611 -36.667 -32.673 1.00 95.56 97 HIS A O 1
ATOM 755 N N . ALA A 1 98 ? 27.732 -36.860 -34.610 1.00 96.50 98 ALA A N 1
ATOM 756 C CA . ALA A 1 98 ? 29.035 -37.074 -33.984 1.00 96.50 98 ALA A CA 1
ATOM 757 C C . ALA A 1 98 ? 29.496 -35.854 -33.165 1.00 96.50 98 ALA A C 1
ATOM 759 O O . ALA A 1 98 ? 29.980 -36.016 -32.047 1.00 96.50 98 ALA A O 1
ATOM 760 N N . ARG A 1 99 ? 29.297 -34.631 -33.677 1.00 97.25 99 ARG A N 1
ATOM 761 C CA . ARG A 1 99 ? 29.578 -33.387 -32.937 1.00 97.25 99 ARG A CA 1
ATOM 762 C C . ARG A 1 99 ? 28.702 -33.249 -31.696 1.00 97.25 99 ARG A C 1
ATOM 764 O O . ARG A 1 99 ? 29.193 -32.786 -30.673 1.00 97.25 99 ARG A O 1
ATOM 771 N N . ASN A 1 100 ? 27.439 -33.671 -31.760 1.00 96.00 100 ASN A N 1
ATOM 772 C CA . ASN A 1 100 ? 26.523 -33.550 -30.627 1.00 96.00 100 ASN A CA 1
ATOM 773 C C . ASN A 1 100 ? 26.976 -34.379 -29.413 1.00 96.00 100 ASN A C 1
ATOM 775 O O . ASN A 1 100 ? 26.748 -33.973 -28.280 1.00 96.00 100 ASN A O 1
ATOM 779 N N . LEU A 1 101 ? 27.696 -35.488 -29.629 1.00 94.81 101 LEU A N 1
ATOM 780 C CA . LEU A 1 101 ? 28.293 -36.289 -28.548 1.00 94.81 101 LEU A CA 1
ATOM 781 C C . LEU A 1 101 ? 29.358 -35.532 -27.734 1.00 94.81 101 LEU A C 1
ATOM 783 O O . LEU A 1 101 ? 29.715 -35.970 -26.643 1.00 94.81 101 LEU A O 1
ATOM 787 N N . LEU A 1 102 ? 29.881 -34.423 -28.263 1.00 95.38 102 LEU A N 1
ATOM 788 C CA . LEU A 1 102 ? 30.861 -33.562 -27.595 1.00 95.38 102 LEU A CA 1
ATOM 789 C C . LEU A 1 102 ? 30.201 -32.430 -26.795 1.00 95.38 102 LEU A C 1
ATOM 791 O O . LEU A 1 102 ? 30.896 -31.674 -26.117 1.00 95.38 102 LEU A O 1
ATOM 795 N N . LEU A 1 103 ? 28.879 -32.293 -26.896 1.00 96.62 103 LEU A N 1
ATOM 796 C CA . LEU A 1 103 ? 28.085 -31.267 -26.235 1.00 96.62 103 LEU A CA 1
ATOM 797 C C . LEU A 1 103 ? 27.152 -31.899 -25.202 1.00 96.62 103 LEU A C 1
ATOM 799 O O . LEU A 1 103 ? 27.023 -33.119 -25.093 1.00 96.62 103 LEU A O 1
ATOM 803 N N . GLN A 1 104 ? 26.505 -31.058 -24.402 1.00 96.31 104 GLN A N 1
ATOM 804 C CA . GLN A 1 104 ? 25.610 -31.528 -23.355 1.00 96.31 104 GLN A CA 1
ATOM 805 C C . GLN A 1 104 ? 24.185 -31.665 -23.911 1.00 96.31 104 GLN A C 1
ATOM 807 O O . GLN A 1 104 ? 23.681 -30.724 -24.520 1.00 96.31 104 GLN A O 1
ATOM 812 N N . PRO A 1 105 ? 23.483 -32.789 -23.681 1.00 94.94 105 PRO A N 1
ATOM 813 C CA . PRO A 1 105 ? 22.080 -32.924 -24.082 1.00 94.94 105 PRO A CA 1
ATOM 814 C C . PRO A 1 105 ? 21.128 -32.150 -23.152 1.00 94.94 105 PRO A C 1
ATOM 816 O O . PRO A 1 105 ? 19.985 -31.865 -23.512 1.00 94.94 105 PRO A O 1
ATOM 819 N N . SER A 1 106 ? 21.591 -31.816 -21.945 1.00 96.81 106 SER A N 1
ATOM 820 C CA . SER A 1 106 ? 20.822 -31.117 -20.918 1.00 96.81 106 SER A CA 1
ATOM 821 C C . SER A 1 106 ? 21.719 -30.268 -20.020 1.00 96.81 106 SER A C 1
ATOM 823 O O . SER A 1 106 ? 22.861 -30.647 -19.755 1.00 96.81 106 SER A O 1
ATOM 825 N N . LEU A 1 107 ? 21.175 -29.177 -19.486 1.00 96.69 107 LEU A N 1
ATOM 826 C CA . LEU A 1 107 ? 21.824 -28.307 -18.502 1.00 96.69 107 LEU A CA 1
ATOM 827 C C . LEU A 1 107 ? 20.906 -28.091 -17.298 1.00 96.69 107 LEU A C 1
ATOM 829 O O . LEU A 1 107 ? 19.688 -28.059 -17.437 1.00 96.69 107 LEU A O 1
ATOM 833 N N . THR A 1 108 ? 21.491 -27.935 -16.113 1.00 97.06 108 THR A N 1
ATOM 834 C CA . THR A 1 108 ? 20.778 -27.493 -14.907 1.00 97.06 108 THR A CA 1
ATOM 835 C C . THR A 1 108 ? 21.507 -26.294 -14.334 1.00 97.06 108 THR A C 1
ATOM 837 O O . THR A 1 108 ? 22.704 -26.376 -14.070 1.00 97.06 108 THR A O 1
ATOM 840 N N . LEU A 1 109 ? 20.784 -25.196 -14.158 1.00 96.81 109 LEU A N 1
ATOM 841 C CA . LEU A 1 109 ? 21.310 -23.918 -13.692 1.00 96.81 109 LEU A CA 1
ATOM 842 C C . LEU A 1 109 ? 20.575 -23.510 -12.419 1.00 96.81 109 LEU A C 1
ATOM 844 O O . LEU A 1 109 ? 19.396 -23.829 -12.259 1.00 96.81 109 LEU A O 1
ATOM 848 N N . LEU A 1 110 ? 21.272 -22.832 -11.513 1.00 97.25 110 LEU A N 1
ATOM 849 C CA . LEU A 1 110 ? 20.691 -22.342 -10.266 1.00 97.25 110 LEU A CA 1
ATOM 850 C C . LEU A 1 110 ? 20.034 -20.977 -10.487 1.00 97.25 110 LEU A C 1
ATOM 852 O O . LEU A 1 110 ? 20.453 -20.214 -11.355 1.00 97.25 110 LEU A O 1
ATOM 856 N N . VAL A 1 111 ? 19.009 -20.688 -9.694 1.00 95.25 111 VAL A N 1
ATOM 857 C CA . VAL A 1 111 ? 18.351 -19.380 -9.619 1.00 95.25 111 VAL A CA 1
ATOM 858 C C . VAL A 1 111 ? 18.366 -18.936 -8.169 1.00 95.25 111 VAL A C 1
ATOM 860 O O . VAL A 1 111 ? 17.981 -19.717 -7.294 1.00 95.25 111 VAL A O 1
ATOM 863 N N . GLU A 1 112 ? 18.805 -17.707 -7.938 1.00 89.00 112 GLU A N 1
ATOM 864 C CA . GLU A 1 112 ? 18.867 -17.077 -6.622 1.00 89.00 112 GLU A CA 1
ATOM 865 C C . GLU A 1 112 ? 18.308 -15.658 -6.736 1.00 89.00 112 GLU A C 1
ATOM 867 O O . GLU A 1 112 ? 18.637 -14.931 -7.676 1.00 89.00 112 GLU A O 1
ATOM 872 N N . ASP A 1 113 ? 17.406 -15.286 -5.827 1.00 83.31 113 ASP A N 1
ATOM 873 C CA . ASP A 1 113 ? 16.725 -13.984 -5.812 1.00 83.31 113 ASP A CA 1
ATOM 874 C C . ASP A 1 113 ? 16.081 -13.567 -7.154 1.00 83.31 113 ASP A C 1
ATOM 876 O O . ASP A 1 113 ? 15.988 -12.383 -7.492 1.00 83.31 113 ASP A O 1
ATOM 880 N N . GLY A 1 114 ? 15.597 -14.544 -7.925 1.00 86.38 114 GLY A N 1
ATOM 881 C CA . GLY A 1 114 ? 14.959 -14.340 -9.227 1.00 86.38 114 GLY A CA 1
ATOM 882 C C . GLY A 1 114 ? 15.919 -14.135 -10.398 1.00 86.38 114 GLY A C 1
ATOM 883 O O . GLY A 1 114 ? 15.472 -13.853 -11.512 1.00 86.38 114 GLY A O 1
ATOM 884 N N . GLU A 1 115 ? 17.222 -14.290 -10.181 1.00 90.44 115 GLU A N 1
ATOM 885 C CA . GLU A 1 115 ? 18.251 -14.123 -11.203 1.00 90.44 115 GLU A CA 1
ATOM 886 C C . GLU A 1 115 ? 18.927 -15.468 -11.511 1.00 90.44 115 GLU A C 1
ATOM 888 O O . GLU A 1 115 ? 19.201 -16.285 -10.627 1.00 90.44 115 GLU A O 1
ATOM 893 N N . LEU A 1 116 ? 19.182 -15.722 -12.796 1.00 94.88 116 LEU A N 1
ATOM 894 C CA . LEU A 1 116 ? 19.918 -16.897 -13.248 1.00 94.88 116 LEU A CA 1
ATOM 895 C C . LEU A 1 116 ? 21.374 -16.811 -12.776 1.00 94.88 116 LEU A C 1
ATOM 897 O O . LEU A 1 116 ? 22.121 -15.920 -13.183 1.00 94.88 116 LEU A O 1
ATOM 901 N N . LEU A 1 117 ? 21.805 -17.778 -11.970 1.00 93.50 117 LEU A N 1
ATOM 902 C CA . LEU A 1 117 ? 23.157 -17.806 -11.435 1.00 93.50 117 LEU A CA 1
ATOM 903 C C . LEU A 1 117 ? 24.137 -18.348 -12.483 1.00 93.50 117 LEU A C 1
ATOM 905 O O . LEU A 1 117 ? 24.286 -19.558 -12.669 1.00 93.50 117 LEU A O 1
ATOM 909 N N . VAL A 1 118 ? 24.830 -17.431 -13.151 1.00 92.19 118 VAL A N 1
ATOM 910 C CA . VAL A 1 118 ? 25.958 -17.712 -14.047 1.00 92.19 118 VAL A CA 1
ATOM 911 C C . VAL A 1 118 ? 27.224 -17.050 -13.510 1.00 92.19 118 VAL A C 1
ATOM 913 O O . VAL A 1 118 ? 27.182 -15.970 -12.921 1.00 92.19 118 VAL A O 1
ATOM 916 N N . GLY A 1 119 ? 28.373 -17.701 -13.689 1.00 85.56 119 GLY A N 1
ATOM 917 C CA . GLY A 1 119 ? 29.661 -17.120 -13.328 1.00 85.56 119 GLY A CA 1
ATOM 918 C C . GLY A 1 119 ? 29.977 -15.868 -14.148 1.00 85.56 119 GLY A C 1
ATOM 919 O O . GLY A 1 119 ? 29.400 -15.624 -15.208 1.00 85.56 119 GLY A O 1
ATOM 920 N N . ARG A 1 120 ? 30.946 -15.074 -13.679 1.00 79.62 120 ARG A N 1
ATOM 921 C CA . ARG A 1 120 ? 31.424 -13.894 -14.411 1.00 79.62 120 ARG A CA 1
ATOM 922 C C . ARG A 1 120 ? 31.847 -14.314 -15.827 1.00 79.62 120 ARG A C 1
ATOM 924 O O . ARG A 1 120 ? 32.720 -15.166 -15.961 1.00 79.62 120 ARG A O 1
ATOM 931 N N . TRP A 1 121 ? 31.218 -13.706 -16.837 1.00 88.69 121 TRP A N 1
ATOM 932 C CA . TRP A 1 121 ? 31.396 -13.973 -18.277 1.00 88.69 121 TRP A CA 1
ATOM 933 C C . TRP A 1 121 ? 30.768 -15.259 -18.822 1.00 88.69 121 TRP A C 1
ATOM 935 O O . TRP A 1 121 ? 30.831 -15.485 -20.025 1.00 88.69 121 TRP A O 1
ATOM 945 N N . GLN A 1 122 ? 30.126 -16.084 -17.993 1.00 94.19 122 GLN A N 1
ATOM 946 C CA . GLN A 1 122 ? 29.456 -17.285 -18.484 1.00 94.19 122 GLN A CA 1
ATOM 947 C C . GLN A 1 122 ? 28.145 -16.945 -19.195 1.00 94.19 122 GLN A C 1
ATOM 949 O O . GLN A 1 122 ? 27.376 -16.079 -18.784 1.00 94.19 122 GLN A O 1
ATOM 954 N N . SER A 1 123 ? 27.885 -17.670 -20.273 1.00 96.62 123 SER A N 1
ATOM 955 C CA . SER A 1 123 ? 26.665 -17.622 -21.064 1.00 96.62 123 SER A CA 1
ATOM 956 C C . SER A 1 123 ? 26.258 -19.034 -21.459 1.00 96.62 123 SER A C 1
ATOM 958 O O . SER A 1 123 ? 27.080 -19.951 -21.541 1.00 96.62 123 SER A O 1
ATOM 960 N N . VAL A 1 124 ? 24.961 -19.217 -21.667 1.00 97.88 124 VAL A N 1
ATOM 961 C CA . VAL A 1 124 ? 24.351 -20.509 -21.976 1.00 97.88 124 VAL A CA 1
ATOM 962 C C . VAL A 1 124 ? 23.972 -20.522 -23.443 1.00 97.88 124 VAL A C 1
ATOM 964 O O . VAL A 1 124 ? 23.255 -19.638 -23.898 1.00 97.88 124 VAL A O 1
ATOM 967 N N . PHE A 1 125 ? 24.400 -21.540 -24.178 1.00 97.94 125 PHE A N 1
ATOM 968 C CA . PHE A 1 125 ? 24.193 -21.638 -25.615 1.00 97.94 125 PHE A CA 1
ATOM 969 C C . PHE A 1 125 ? 23.389 -22.876 -25.989 1.00 97.94 125 PHE A C 1
ATOM 971 O O . PHE A 1 125 ? 23.612 -23.965 -25.455 1.00 97.94 125 PHE A O 1
ATOM 978 N N . ALA A 1 126 ? 22.516 -22.713 -26.979 1.00 97.62 126 ALA A N 1
ATOM 979 C CA . ALA A 1 126 ? 22.101 -23.803 -27.850 1.00 97.62 126 ALA A CA 1
ATOM 980 C C . ALA A 1 126 ? 22.993 -23.802 -29.093 1.00 97.62 126 ALA A C 1
ATOM 982 O O . ALA A 1 126 ? 23.131 -22.777 -29.757 1.00 97.62 126 ALA A O 1
ATOM 983 N N . VAL A 1 127 ? 23.590 -24.947 -29.404 1.00 97.75 127 VAL A N 1
ATOM 984 C CA . VAL A 1 127 ? 24.533 -25.108 -30.510 1.00 97.75 127 VAL A CA 1
ATOM 985 C C . VAL A 1 127 ? 23.872 -25.935 -31.603 1.00 97.75 127 VAL A C 1
ATOM 987 O O . VAL A 1 127 ? 23.714 -27.150 -31.467 1.00 97.75 127 VAL A O 1
ATOM 990 N N . GLU A 1 128 ? 23.456 -25.275 -32.679 1.00 96.88 128 GLU A N 1
ATOM 991 C CA . GLU A 1 128 ? 22.900 -25.945 -33.855 1.00 96.88 128 GLU A CA 1
ATOM 992 C C . GLU A 1 128 ? 24.024 -26.540 -34.695 1.00 96.88 128 GLU A C 1
ATOM 994 O O . GLU A 1 128 ? 24.892 -25.802 -35.151 1.00 96.88 128 GLU A O 1
ATOM 999 N N . LEU A 1 129 ? 23.981 -27.839 -34.990 1.00 96.75 129 LEU A N 1
ATOM 1000 C CA . LEU A 1 129 ? 25.055 -28.514 -35.725 1.00 96.75 129 LEU A CA 1
ATOM 1001 C C . LEU A 1 129 ? 24.708 -28.823 -37.188 1.00 96.75 129 LEU A C 1
ATOM 1003 O O . LEU A 1 129 ? 25.628 -29.051 -37.967 1.00 96.75 129 LEU A O 1
ATOM 1007 N N . ASP A 1 130 ? 23.428 -28.774 -37.564 1.00 94.12 130 ASP A N 1
ATOM 1008 C CA . ASP A 1 130 ? 22.884 -29.181 -38.873 1.00 94.12 130 ASP A CA 1
ATOM 1009 C C . ASP A 1 130 ? 21.944 -28.106 -39.476 1.00 94.12 130 ASP A C 1
ATOM 1011 O O . ASP A 1 130 ? 20.989 -28.396 -40.199 1.00 94.12 130 ASP A O 1
ATOM 1015 N N . GLY A 1 131 ? 22.158 -26.844 -39.094 1.00 89.25 131 GLY A N 1
ATOM 1016 C CA . GLY A 1 131 ? 21.340 -25.696 -39.492 1.00 89.25 131 GLY A CA 1
ATOM 1017 C C . GLY A 1 131 ? 21.571 -25.232 -40.936 1.00 89.25 131 GLY A C 1
ATOM 1018 O O . GLY A 1 131 ? 22.547 -25.643 -41.567 1.00 89.25 131 GLY A O 1
ATOM 1019 N N . PRO A 1 132 ? 20.729 -24.316 -41.455 1.00 93.25 132 PRO A N 1
ATOM 1020 C CA . PRO A 1 132 ? 19.676 -23.566 -40.754 1.00 93.25 132 PRO A CA 1
ATOM 1021 C C . PRO A 1 132 ? 18.376 -24.353 -40.554 1.00 93.25 132 PRO A C 1
ATOM 1023 O O . PRO A 1 132 ? 17.839 -24.927 -41.498 1.00 93.25 132 PRO A O 1
ATOM 1026 N N . ARG A 1 133 ? 17.834 -24.353 -39.331 1.00 92.69 133 ARG A N 1
ATOM 1027 C CA . ARG A 1 133 ? 16.628 -25.099 -38.941 1.00 92.69 133 ARG A CA 1
ATOM 1028 C C . ARG A 1 133 ? 15.890 -24.435 -37.776 1.00 92.69 133 ARG A C 1
ATOM 1030 O O . ARG A 1 133 ? 16.483 -23.744 -36.948 1.00 92.69 133 ARG A O 1
ATOM 1037 N N . ALA A 1 134 ? 14.589 -24.701 -37.699 1.00 93.50 134 ALA A N 1
ATOM 1038 C CA . ALA A 1 134 ? 13.793 -24.410 -36.515 1.00 93.50 134 ALA A CA 1
ATOM 1039 C C . ALA A 1 134 ? 14.059 -25.470 -35.437 1.00 93.50 134 ALA A C 1
ATOM 1041 O O . ALA A 1 134 ? 14.132 -26.672 -35.719 1.00 93.50 134 ALA A O 1
ATOM 1042 N N . ARG A 1 135 ? 14.220 -25.017 -34.197 1.00 94.06 135 ARG A N 1
ATOM 1043 C CA . ARG A 1 135 ? 14.584 -25.841 -33.046 1.00 94.06 135 ARG A CA 1
ATOM 1044 C C . ARG A 1 135 ? 13.800 -25.454 -31.816 1.00 94.06 135 ARG A C 1
ATOM 1046 O O . ARG A 1 135 ? 13.294 -24.343 -31.697 1.00 94.06 135 ARG A O 1
ATOM 1053 N N . GLU A 1 136 ? 13.772 -26.384 -30.876 1.00 94.31 136 GLU A N 1
ATOM 1054 C CA . GLU A 1 136 ? 13.169 -26.180 -29.570 1.00 94.31 136 GLU A CA 1
ATOM 1055 C C . GLU A 1 136 ? 14.070 -26.753 -28.482 1.00 94.31 136 GLU A C 1
ATOM 1057 O O . GLU A 1 136 ? 14.637 -27.841 -28.628 1.00 94.31 136 GLU A O 1
ATOM 1062 N N . VAL A 1 137 ? 14.163 -26.016 -27.379 1.00 96.31 137 VAL A N 1
ATOM 1063 C CA . VAL A 1 137 ? 14.744 -26.480 -26.118 1.00 96.31 137 VAL A CA 1
ATOM 1064 C C . VAL A 1 137 ? 13.620 -26.522 -25.090 1.00 96.31 137 VAL A C 1
ATOM 1066 O O . VAL A 1 137 ? 12.912 -25.528 -24.906 1.00 96.31 137 VAL A O 1
ATOM 1069 N N . ALA A 1 138 ? 13.437 -27.674 -24.444 1.00 95.94 138 ALA A N 1
ATOM 1070 C CA . ALA A 1 138 ? 12.478 -27.821 -23.355 1.00 95.94 138 ALA A CA 1
ATOM 1071 C C . ALA A 1 138 ? 13.036 -27.213 -22.069 1.00 95.94 138 ALA A C 1
ATOM 1073 O O . ALA A 1 138 ? 14.224 -27.368 -21.772 1.00 95.94 138 ALA A O 1
ATOM 1074 N N . ILE A 1 139 ? 12.160 -26.555 -21.311 1.00 95.88 139 ILE A N 1
ATOM 1075 C CA . ILE A 1 139 ? 12.482 -25.930 -20.033 1.00 95.88 139 ILE A CA 1
ATOM 1076 C C . ILE A 1 139 ? 11.564 -26.458 -18.949 1.00 95.88 139 ILE A C 1
ATOM 1078 O O . ILE A 1 139 ? 10.342 -26.519 -19.113 1.00 95.88 139 ILE A O 1
ATOM 1082 N N . GLN A 1 140 ? 12.165 -26.766 -17.808 1.00 94.69 140 GLN A N 1
ATOM 1083 C CA . GLN A 1 140 ? 11.447 -27.073 -16.588 1.00 94.69 140 GLN A CA 1
ATOM 1084 C C . GLN A 1 140 ? 12.018 -26.266 -15.427 1.00 94.69 140 GLN A C 1
ATOM 1086 O O . GLN A 1 140 ? 13.229 -26.210 -15.222 1.00 94.69 140 GLN A O 1
ATOM 1091 N N . LEU A 1 141 ? 11.120 -25.635 -14.676 1.00 93.94 141 LEU A N 1
ATOM 1092 C CA . LEU A 1 141 ? 11.450 -24.830 -13.507 1.00 93.94 141 LEU A CA 1
ATOM 1093 C C . LEU A 1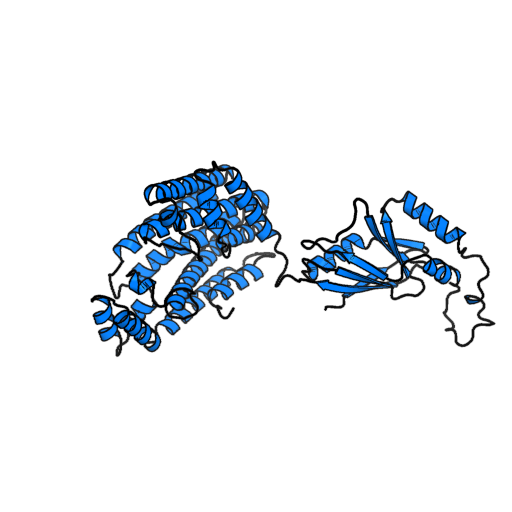 141 ? 11.044 -25.572 -12.233 1.00 93.94 141 LEU A C 1
ATOM 1095 O O . LEU A 1 141 ? 9.933 -26.112 -12.151 1.00 93.94 141 LEU A O 1
ATOM 1099 N N . GLU A 1 142 ? 11.920 -25.550 -11.236 1.00 93.25 142 GLU A N 1
ATOM 1100 C CA . GLU A 1 142 ? 11.708 -26.150 -9.919 1.00 93.25 142 GLU A CA 1
ATOM 1101 C C . GLU A 1 142 ? 12.208 -25.193 -8.833 1.00 93.25 142 GLU A C 1
ATOM 1103 O O . GLU A 1 142 ? 13.314 -24.673 -8.944 1.00 93.25 142 GLU A O 1
ATOM 1108 N N . GLY A 1 143 ? 11.424 -24.966 -7.777 1.00 91.06 143 GLY A N 1
ATOM 1109 C CA . GLY A 1 143 ? 11.842 -24.144 -6.641 1.00 91.06 143 GLY A CA 1
ATOM 1110 C C . GLY A 1 143 ? 10.706 -23.372 -5.980 1.00 91.06 143 GLY A C 1
ATOM 1111 O O . GLY A 1 143 ? 9.532 -23.724 -6.111 1.00 91.06 143 GLY A O 1
ATOM 1112 N N . GLU A 1 144 ? 11.082 -22.324 -5.255 1.00 84.62 144 GLU A N 1
ATOM 1113 C CA . GLU A 1 144 ? 10.176 -21.364 -4.639 1.00 84.62 144 GLU A CA 1
ATOM 1114 C C . GLU A 1 144 ? 9.735 -20.332 -5.677 1.00 84.62 144 GLU A C 1
ATOM 1116 O O . GLU A 1 144 ? 10.547 -19.575 -6.207 1.00 84.62 144 GLU A O 1
ATOM 1121 N N . PHE A 1 145 ? 8.436 -20.293 -5.962 1.00 83.38 145 PHE A N 1
ATOM 1122 C CA . PHE A 1 145 ? 7.845 -19.306 -6.857 1.00 83.38 145 PHE A CA 1
ATOM 1123 C C . PHE A 1 145 ? 7.136 -18.240 -6.030 1.00 83.38 145 PHE A C 1
ATOM 1125 O O . PHE A 1 145 ? 6.355 -18.558 -5.129 1.00 83.38 145 PHE A O 1
ATOM 1132 N N . ALA A 1 146 ? 7.373 -16.977 -6.358 1.00 66.69 146 ALA A N 1
ATOM 1133 C CA . ALA A 1 146 ? 6.637 -15.872 -5.782 1.00 66.69 146 ALA A CA 1
ATOM 1134 C C . ALA A 1 146 ? 5.140 -16.021 -6.118 1.00 66.69 146 ALA A C 1
ATOM 1136 O O . ALA A 1 146 ? 4.753 -16.243 -7.271 1.00 66.69 146 ALA A O 1
ATOM 1137 N N . LYS A 1 147 ? 4.272 -15.901 -5.105 1.00 50.19 147 LYS A N 1
ATOM 1138 C CA . LYS A 1 147 ? 2.834 -15.693 -5.328 1.00 50.19 147 LYS A CA 1
ATOM 1139 C C . LYS A 1 147 ? 2.661 -14.281 -5.902 1.00 50.19 147 LYS A C 1
ATOM 1141 O O . LYS A 1 147 ? 2.573 -13.317 -5.150 1.00 50.19 147 LYS A O 1
ATOM 1146 N N . GLY A 1 148 ? 2.667 -14.173 -7.230 1.00 52.50 148 GLY A N 1
ATOM 1147 C CA . GLY A 1 148 ? 2.752 -12.894 -7.949 1.00 52.50 148 GLY A CA 1
ATOM 1148 C C . GLY A 1 148 ? 4.204 -12.498 -8.240 1.00 52.50 148 GLY A C 1
ATOM 1149 O O . GLY A 1 148 ? 5.114 -12.981 -7.579 1.00 52.50 148 GLY A O 1
ATOM 1150 N N . ARG A 1 149 ? 4.442 -11.667 -9.267 1.00 42.09 149 ARG A N 1
ATOM 1151 C CA . ARG A 1 149 ? 5.800 -11.254 -9.687 1.00 42.09 149 ARG A CA 1
ATOM 1152 C C . ARG A 1 149 ? 6.643 -10.792 -8.481 1.00 42.09 149 ARG A C 1
ATOM 1154 O O . ARG A 1 149 ? 6.119 -10.020 -7.678 1.00 42.09 149 ARG A O 1
ATOM 1161 N N . PRO A 1 150 ? 7.935 -11.168 -8.382 1.00 46.06 150 PRO A N 1
ATOM 1162 C CA . PRO A 1 150 ? 8.869 -10.522 -7.465 1.00 46.06 150 PRO A CA 1
ATOM 1163 C C . PRO A 1 150 ? 8.898 -9.033 -7.797 1.00 46.06 150 PRO A C 1
ATOM 1165 O O . PRO A 1 150 ? 9.376 -8.614 -8.854 1.00 46.06 150 PRO A O 1
ATOM 1168 N N . ASP A 1 151 ? 8.281 -8.235 -6.940 1.00 62.44 151 ASP A N 1
ATOM 1169 C CA . ASP A 1 151 ? 8.016 -6.849 -7.263 1.00 62.44 151 ASP A CA 1
ATOM 1170 C C . ASP A 1 151 ? 9.276 -6.022 -6.997 1.00 62.44 151 ASP A C 1
ATOM 1172 O O . ASP A 1 151 ? 9.548 -5.622 -5.862 1.00 62.44 151 ASP A O 1
ATOM 1176 N N . ARG A 1 152 ? 10.077 -5.780 -8.048 1.00 65.75 152 ARG A N 1
ATOM 1177 C CA . ARG A 1 152 ? 11.241 -4.872 -7.995 1.00 65.75 152 ARG A CA 1
ATOM 1178 C C . ARG A 1 152 ? 10.865 -3.535 -7.343 1.00 65.75 152 ARG A C 1
ATOM 1180 O O . ARG A 1 152 ? 11.690 -2.949 -6.645 1.00 65.75 152 ARG A O 1
ATOM 1187 N N . THR A 1 153 ? 9.614 -3.102 -7.503 1.00 70.31 153 THR A N 1
ATOM 1188 C CA . THR A 1 153 ? 9.047 -1.910 -6.872 1.00 70.31 153 THR A CA 1
ATOM 1189 C C . THR A 1 153 ? 8.997 -2.033 -5.346 1.00 70.31 153 THR A C 1
ATOM 1191 O O . THR A 1 153 ? 9.436 -1.114 -4.662 1.00 70.31 153 THR A O 1
ATOM 1194 N N . ARG A 1 154 ? 8.571 -3.172 -4.782 1.00 74.56 154 ARG A N 1
ATOM 1195 C CA . ARG A 1 154 ? 8.593 -3.399 -3.321 1.00 74.56 154 ARG A CA 1
ATOM 1196 C C . ARG A 1 154 ? 10.004 -3.474 -2.758 1.00 74.56 154 ARG A C 1
ATOM 1198 O O . ARG A 1 154 ? 10.263 -2.887 -1.713 1.00 74.56 154 ARG A O 1
ATOM 1205 N N . ARG A 1 155 ? 10.927 -4.138 -3.459 1.00 81.94 155 ARG A N 1
ATOM 1206 C CA . ARG A 1 155 ? 12.334 -4.207 -3.024 1.00 81.94 155 ARG A CA 1
ATOM 1207 C C . ARG A 1 155 ? 12.961 -2.816 -2.928 1.00 81.94 155 ARG A C 1
ATOM 1209 O O . ARG A 1 155 ? 13.735 -2.559 -2.015 1.00 81.94 155 ARG A O 1
ATOM 1216 N N . LEU A 1 156 ? 12.611 -1.919 -3.848 1.00 87.25 156 LEU A N 1
ATOM 1217 C CA . LEU A 1 156 ? 13.123 -0.554 -3.848 1.00 87.25 156 LEU A CA 1
ATOM 1218 C C . LEU A 1 156 ? 12.642 0.261 -2.633 1.00 87.25 156 LEU A C 1
ATOM 1220 O O . LEU A 1 156 ? 13.416 1.054 -2.105 1.00 87.25 156 LEU A O 1
ATOM 1224 N N . ILE A 1 157 ? 11.407 0.032 -2.163 1.00 89.19 157 ILE A N 1
ATOM 1225 C CA . ILE A 1 157 ? 10.881 0.647 -0.929 1.00 89.19 157 ILE A CA 1
ATOM 1226 C C . ILE A 1 157 ? 11.732 0.226 0.269 1.00 89.19 157 ILE A C 1
ATOM 1228 O O . ILE A 1 157 ? 12.174 1.083 1.029 1.00 89.19 157 ILE A O 1
ATOM 1232 N N . GLU A 1 158 ? 11.969 -1.079 0.425 1.00 89.44 158 GLU A N 1
ATOM 1233 C CA . GLU A 1 158 ? 12.721 -1.608 1.569 1.00 89.44 158 GLU A CA 1
ATOM 1234 C C . GLU A 1 158 ? 14.174 -1.124 1.553 1.00 89.44 158 GLU A C 1
ATOM 1236 O O . GLU A 1 158 ? 14.645 -0.598 2.555 1.00 89.44 158 GLU A O 1
ATOM 1241 N N . LEU A 1 159 ? 14.852 -1.178 0.399 1.00 90.81 159 LEU A N 1
ATOM 1242 C CA . LEU A 1 159 ? 16.231 -0.693 0.275 1.00 90.81 159 LEU A CA 1
ATOM 1243 C C . LEU A 1 159 ? 16.364 0.795 0.621 1.00 90.81 159 LEU A C 1
ATOM 1245 O O . LEU A 1 159 ? 17.322 1.193 1.285 1.00 90.81 159 LEU A O 1
ATOM 1249 N N . GLU A 1 160 ? 15.425 1.631 0.173 1.00 94.75 160 GLU A N 1
ATOM 1250 C CA . GLU A 1 160 ? 15.472 3.060 0.478 1.00 94.75 160 GLU A CA 1
ATOM 1251 C C . GLU A 1 160 ? 15.128 3.336 1.949 1.00 94.75 160 GLU A C 1
ATOM 1253 O O . GLU A 1 160 ? 15.806 4.144 2.582 1.00 94.75 160 GLU A O 1
ATOM 1258 N N . LEU A 1 161 ? 14.149 2.637 2.535 1.00 92.94 161 LEU A N 1
ATOM 1259 C CA . LEU A 1 161 ? 13.855 2.732 3.970 1.00 92.94 161 LEU A CA 1
ATOM 1260 C C . LEU A 1 161 ? 15.057 2.317 4.823 1.00 92.94 161 LEU A C 1
ATOM 1262 O O . LEU A 1 161 ? 15.453 3.065 5.717 1.00 92.94 161 LEU A O 1
ATOM 1266 N N . GLU A 1 162 ? 15.674 1.175 4.522 1.00 92.00 162 GLU A N 1
ATOM 1267 C CA . GLU A 1 162 ? 16.890 0.702 5.187 1.00 92.00 162 GLU A CA 1
ATOM 1268 C C . GLU A 1 162 ? 18.010 1.738 5.077 1.00 92.00 162 GLU A C 1
ATOM 1270 O O . GLU A 1 162 ? 18.605 2.118 6.088 1.00 92.00 162 GLU A O 1
ATOM 1275 N N . ARG A 1 163 ? 18.258 2.270 3.873 1.00 94.06 163 ARG A N 1
ATOM 1276 C CA . ARG A 1 163 ? 19.275 3.307 3.653 1.00 94.06 163 ARG A CA 1
ATOM 1277 C C . ARG A 1 163 ? 19.032 4.533 4.528 1.00 94.06 163 ARG A C 1
ATOM 1279 O O . ARG A 1 163 ? 19.979 5.067 5.105 1.00 94.06 163 ARG A O 1
ATOM 1286 N N . GLN A 1 164 ? 17.781 4.981 4.635 1.00 94.56 164 GLN A N 1
ATOM 1287 C CA . GLN A 1 164 ? 17.426 6.109 5.488 1.00 94.56 164 GLN A CA 1
ATOM 1288 C C . GLN A 1 164 ? 17.664 5.779 6.962 1.00 94.56 164 GLN A C 1
ATOM 1290 O O . GLN A 1 164 ? 18.316 6.562 7.648 1.00 94.56 164 GLN A O 1
ATOM 1295 N N . LEU A 1 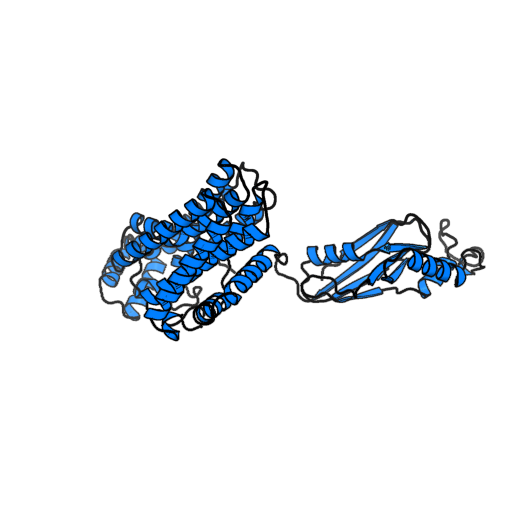165 ? 17.173 4.642 7.448 1.00 92.19 165 LEU A N 1
ATOM 1296 C CA . LEU A 1 165 ? 17.241 4.262 8.861 1.00 92.19 165 LEU A CA 1
ATOM 1297 C C . LEU A 1 165 ? 18.663 3.931 9.338 1.00 92.19 165 LEU A C 1
ATOM 1299 O O . LEU A 1 165 ? 18.988 4.143 10.506 1.00 92.19 165 LEU A O 1
ATOM 1303 N N . HIS A 1 166 ? 19.526 3.415 8.461 1.00 90.38 166 HIS A N 1
ATOM 1304 C CA . HIS A 1 166 ? 20.936 3.157 8.770 1.00 90.38 166 HIS A CA 1
ATOM 1305 C C . HIS A 1 166 ? 21.795 4.424 8.784 1.00 90.38 166 HIS A C 1
ATOM 1307 O O . HIS A 1 166 ? 22.840 4.440 9.431 1.00 90.38 166 HIS A O 1
ATOM 1313 N N . ALA A 1 167 ? 21.370 5.482 8.092 1.00 91.06 167 ALA A N 1
ATOM 1314 C CA . ALA A 1 167 ? 22.063 6.767 8.113 1.00 91.06 167 ALA A CA 1
ATOM 1315 C C . ALA A 1 167 ? 21.796 7.577 9.398 1.00 91.06 167 ALA A C 1
ATOM 1317 O O . ALA A 1 167 ? 22.486 8.567 9.648 1.00 91.06 167 ALA A O 1
ATOM 1318 N N . ASP A 1 168 ? 20.799 7.187 10.198 1.00 92.69 168 ASP A N 1
ATOM 1319 C CA . ASP A 1 168 ? 20.410 7.915 11.403 1.00 92.69 168 ASP A CA 1
ATOM 1320 C C . ASP A 1 168 ? 21.293 7.582 12.616 1.00 92.69 168 ASP A C 1
ATOM 1322 O O . ASP A 1 168 ? 21.748 6.444 12.762 1.00 92.69 168 ASP A O 1
ATOM 1326 N N . PRO A 1 169 ? 21.490 8.538 13.547 1.00 91.81 169 PRO A N 1
ATOM 1327 C CA . PRO A 1 169 ? 22.138 8.258 14.825 1.00 91.81 169 PRO A CA 1
ATOM 1328 C C . PRO A 1 169 ? 21.415 7.142 15.585 1.00 91.81 169 PRO A C 1
ATOM 1330 O O . PRO A 1 169 ? 20.187 7.154 15.679 1.00 91.81 169 PRO A O 1
ATOM 1333 N N . GLU A 1 170 ? 22.165 6.221 16.194 1.00 89.75 170 GLU A N 1
ATOM 1334 C CA . GLU A 1 170 ? 21.627 5.059 16.926 1.00 89.75 170 GLU A CA 1
ATOM 1335 C C . GLU A 1 170 ? 20.514 5.423 17.921 1.00 89.75 170 GLU A C 1
ATOM 1337 O O . GLU A 1 170 ? 19.526 4.707 18.040 1.00 89.75 170 GLU A O 1
ATOM 1342 N N . GLN A 1 171 ? 20.609 6.580 18.583 1.00 88.62 171 GLN A N 1
ATOM 1343 C CA . GLN A 1 171 ? 19.633 7.026 19.580 1.00 88.62 171 GLN A CA 1
ATOM 1344 C C . GLN A 1 171 ? 18.204 7.181 19.030 1.00 88.62 171 GLN A C 1
ATOM 1346 O O . GLN A 1 171 ? 17.251 7.048 19.803 1.00 88.62 171 GLN A O 1
ATOM 1351 N N . VAL A 1 172 ? 18.055 7.467 17.734 1.00 89.75 172 VAL A N 1
ATOM 1352 C CA . VAL A 1 172 ? 16.761 7.630 17.044 1.00 89.75 172 VAL A CA 1
ATOM 1353 C C . VAL A 1 172 ? 16.538 6.561 15.969 1.00 89.75 172 VAL A C 1
ATOM 1355 O O . VAL A 1 172 ? 15.399 6.169 15.721 1.00 89.75 172 VAL A O 1
ATOM 1358 N N . GLY A 1 173 ? 17.612 6.047 15.364 1.00 91.62 173 GLY A N 1
ATOM 1359 C CA . GLY A 1 173 ? 17.579 4.996 14.349 1.00 91.62 173 GLY A CA 1
ATOM 1360 C C . GLY A 1 173 ? 17.085 3.660 14.894 1.00 91.62 173 GLY A C 1
ATOM 1361 O O . GLY A 1 173 ? 16.188 3.057 14.313 1.00 91.62 173 GLY A O 1
ATOM 1362 N N . ASP A 1 174 ? 17.620 3.214 16.031 1.00 91.06 174 ASP A N 1
ATOM 1363 C CA . ASP A 1 174 ? 17.332 1.894 16.603 1.00 91.06 174 ASP A CA 1
ATOM 1364 C C . ASP A 1 174 ? 15.845 1.694 16.985 1.00 91.06 174 ASP A C 1
ATOM 1366 O O . ASP A 1 174 ? 15.241 0.720 16.520 1.00 91.06 174 ASP A O 1
ATOM 1370 N N . PRO A 1 175 ? 15.175 2.626 17.701 1.00 91.50 175 PRO A N 1
ATOM 1371 C CA . PRO A 1 175 ? 13.744 2.498 17.983 1.00 91.50 175 PRO A CA 1
ATOM 1372 C C . PRO A 1 175 ? 12.867 2.411 16.729 1.00 91.50 175 PRO A C 1
ATOM 1374 O O . PRO A 1 175 ? 11.925 1.619 16.691 1.00 91.50 175 PRO A O 1
ATOM 1377 N N . MET A 1 176 ? 13.181 3.197 15.695 1.00 93.19 176 MET A N 1
ATOM 1378 C CA . MET A 1 176 ? 12.399 3.205 14.461 1.00 93.19 176 MET A CA 1
ATOM 1379 C C . MET A 1 176 ? 12.680 1.981 13.588 1.00 93.19 176 MET A C 1
ATOM 1381 O O . MET A 1 176 ? 11.739 1.412 13.040 1.00 93.19 176 MET A O 1
ATOM 1385 N N . ARG A 1 177 ? 13.933 1.507 13.509 1.00 90.69 177 ARG A N 1
ATOM 1386 C CA . ARG A 1 177 ? 14.258 0.240 12.831 1.00 90.69 177 ARG A CA 1
ATOM 1387 C C . ARG A 1 177 ? 13.458 -0.907 13.416 1.00 90.69 177 ARG A C 1
ATOM 1389 O O . ARG A 1 177 ? 12.784 -1.597 12.663 1.00 90.69 177 ARG A O 1
ATOM 1396 N N . ARG A 1 178 ? 13.407 -1.046 14.745 1.00 86.94 178 ARG A N 1
ATOM 1397 C CA . ARG A 1 178 ? 12.597 -2.097 15.384 1.00 86.94 178 ARG A CA 1
ATOM 1398 C C . ARG A 1 178 ? 11.123 -2.051 14.982 1.00 86.94 178 ARG A C 1
ATOM 1400 O O . ARG A 1 178 ? 10.521 -3.115 14.813 1.00 86.94 178 ARG A O 1
ATOM 1407 N N . LEU A 1 179 ? 10.551 -0.849 14.850 1.00 86.69 179 LEU A N 1
ATOM 1408 C CA . LEU A 1 179 ? 9.162 -0.644 14.428 1.00 86.69 179 LEU A CA 1
ATOM 1409 C C . LEU A 1 179 ? 8.957 -1.005 12.949 1.00 86.69 179 LEU A C 1
ATOM 1411 O O . LEU A 1 179 ? 8.006 -1.712 12.618 1.00 86.69 179 LEU A O 1
ATOM 1415 N N . VAL A 1 180 ? 9.850 -0.551 12.067 1.00 85.94 180 VAL A N 1
ATOM 1416 C CA . VAL A 1 180 ? 9.775 -0.806 10.620 1.00 85.94 180 VAL A CA 1
ATOM 1417 C C . VAL A 1 180 ? 10.041 -2.286 10.309 1.00 85.94 180 VAL A C 1
ATOM 1419 O O . VAL A 1 180 ? 9.280 -2.893 9.554 1.00 85.94 180 VAL A O 1
ATOM 1422 N N . GLU A 1 181 ? 11.031 -2.905 10.956 1.00 81.06 181 GLU A N 1
ATOM 1423 C CA . GLU A 1 181 ? 11.368 -4.336 10.869 1.00 81.06 181 GLU A CA 1
ATOM 1424 C C . GLU A 1 181 ? 10.304 -5.250 11.490 1.00 81.06 181 GLU A C 1
ATOM 1426 O O . GLU A 1 181 ? 10.251 -6.439 11.179 1.00 81.06 181 GLU A O 1
ATOM 1431 N N . ALA A 1 182 ? 9.423 -4.727 12.354 1.00 73.25 182 ALA A N 1
ATOM 1432 C CA . ALA A 1 182 ? 8.239 -5.467 12.808 1.00 73.25 182 ALA A CA 1
ATOM 1433 C C . ALA A 1 182 ? 7.249 -5.741 11.654 1.00 73.25 182 ALA A C 1
ATOM 1435 O O . ALA A 1 182 ? 6.213 -6.378 11.855 1.00 73.25 182 ALA A O 1
ATOM 1436 N N . GLY A 1 183 ? 7.551 -5.250 10.449 1.00 69.12 183 GLY A N 1
ATOM 1437 C CA . GLY A 1 183 ? 6.871 -5.555 9.202 1.00 69.12 183 GLY A CA 1
ATOM 1438 C C . GLY A 1 183 ? 5.903 -4.456 8.788 1.00 69.12 183 GLY A C 1
ATOM 1439 O O . GLY A 1 183 ? 6.077 -3.278 9.104 1.00 69.12 183 GLY A O 1
ATOM 1440 N N . GLY A 1 184 ? 4.858 -4.844 8.065 1.00 73.31 184 GLY A N 1
ATOM 1441 C CA . GLY A 1 184 ? 3.843 -3.949 7.517 1.00 73.31 184 GLY A CA 1
ATOM 1442 C C . GLY A 1 184 ? 3.558 -4.274 6.057 1.00 73.31 184 GLY A C 1
ATOM 1443 O O . GLY A 1 184 ? 4.423 -4.758 5.340 1.00 73.31 184 GLY A O 1
ATOM 1444 N N . LYS A 1 185 ? 2.330 -4.006 5.602 1.00 78.81 185 LYS A N 1
ATOM 1445 C CA . LYS A 1 185 ? 1.928 -4.282 4.211 1.00 78.81 185 LYS A CA 1
ATOM 1446 C C . LYS A 1 185 ? 2.538 -3.302 3.195 1.00 78.81 185 LYS A C 1
ATOM 1448 O O . LYS A 1 185 ? 2.323 -3.484 2.003 1.00 78.81 185 LYS A O 1
ATOM 1453 N N . ARG A 1 186 ? 3.234 -2.250 3.660 1.00 87.88 186 ARG A N 1
ATOM 1454 C CA . ARG A 1 186 ? 3.815 -1.171 2.833 1.00 87.88 186 ARG A CA 1
ATOM 1455 C C . ARG A 1 186 ? 2.823 -0.594 1.821 1.00 87.88 186 ARG A C 1
ATOM 1457 O O . ARG A 1 186 ? 3.161 -0.268 0.690 1.00 87.88 186 ARG A O 1
ATOM 1464 N N . PHE A 1 187 ? 1.572 -0.470 2.250 1.00 90.44 187 PHE A N 1
ATOM 1465 C CA . PHE A 1 187 ? 0.455 -0.095 1.389 1.00 90.44 187 PHE A CA 1
ATOM 1466 C C . PHE A 1 187 ? 0.623 1.313 0.795 1.00 90.44 187 PHE A C 1
ATOM 1468 O O . PHE A 1 187 ? 0.547 1.499 -0.414 1.00 90.44 187 PHE A O 1
ATOM 1475 N N . ARG A 1 188 ? 0.922 2.299 1.648 1.00 95.19 188 ARG A N 1
ATOM 1476 C CA . ARG A 1 188 ? 1.110 3.709 1.271 1.00 95.19 188 ARG A CA 1
ATOM 1477 C C . ARG A 1 188 ? 2.317 3.936 0.348 1.00 95.19 188 ARG A C 1
ATOM 1479 O O . ARG A 1 188 ? 2.118 4.525 -0.713 1.00 95.19 188 ARG A O 1
ATOM 1486 N N . PRO A 1 189 ? 3.538 3.463 0.672 1.00 96.31 189 PRO A N 1
ATOM 1487 C CA . PRO A 1 189 ? 4.685 3.640 -0.219 1.00 96.31 189 PRO A CA 1
ATOM 1488 C C . PRO A 1 189 ? 4.500 2.917 -1.559 1.00 96.31 189 PRO A C 1
ATOM 1490 O O . PRO A 1 189 ? 4.964 3.408 -2.585 1.00 96.31 189 PRO A O 1
ATOM 1493 N N . PHE A 1 190 ? 3.771 1.797 -1.590 1.00 94.44 190 PHE A N 1
ATOM 1494 C CA . PHE A 1 190 ? 3.469 1.115 -2.845 1.00 94.44 190 PHE A CA 1
ATOM 1495 C C . PHE A 1 190 ? 2.577 1.954 -3.770 1.00 94.44 190 PHE A C 1
ATOM 1497 O O . PHE A 1 190 ? 2.854 2.044 -4.965 1.00 94.44 190 PHE A O 1
ATOM 1504 N N . LEU A 1 191 ? 1.570 2.642 -3.219 1.00 96.38 191 LEU A N 1
ATOM 1505 C CA . LEU A 1 191 ? 0.736 3.575 -3.983 1.00 96.38 191 LEU A CA 1
ATOM 1506 C C . LEU A 1 191 ? 1.553 4.724 -4.586 1.00 96.38 191 LEU A C 1
ATOM 1508 O O . LEU A 1 191 ? 1.352 5.029 -5.758 1.00 96.38 191 LEU A O 1
ATOM 1512 N N . VAL A 1 192 ? 2.512 5.293 -3.839 1.00 98.00 192 VAL A N 1
ATOM 1513 C CA . VAL A 1 192 ? 3.435 6.320 -4.366 1.00 98.00 192 VAL A CA 1
ATOM 1514 C C . VAL A 1 192 ? 4.162 5.809 -5.608 1.00 98.00 192 VAL A C 1
ATOM 1516 O O . VAL A 1 192 ? 4.211 6.494 -6.627 1.00 98.00 192 VAL A O 1
ATOM 1519 N N . LEU A 1 193 ? 4.733 4.602 -5.536 1.00 95.44 193 LEU A N 1
ATOM 1520 C CA . LEU A 1 193 ? 5.511 4.056 -6.646 1.00 95.44 193 LEU A CA 1
ATOM 1521 C C . LEU A 1 193 ? 4.657 3.702 -7.862 1.00 95.44 193 LEU A C 1
ATOM 1523 O O . LEU A 1 193 ? 5.139 3.831 -8.986 1.00 95.44 193 LEU A O 1
ATOM 1527 N N . LEU A 1 194 ? 3.410 3.272 -7.662 1.00 93.75 194 LEU A N 1
ATOM 1528 C CA . LEU A 1 194 ? 2.488 3.021 -8.768 1.00 93.75 194 LEU A CA 1
ATOM 1529 C C . LEU A 1 194 ? 2.085 4.326 -9.450 1.00 93.75 194 LEU A C 1
ATOM 1531 O O . LEU A 1 194 ? 2.203 4.431 -10.669 1.00 93.75 194 LEU A O 1
ATOM 1535 N N . THR A 1 195 ? 1.655 5.335 -8.691 1.00 96.00 195 THR A N 1
ATOM 1536 C CA . THR A 1 195 ? 1.179 6.587 -9.290 1.00 96.00 195 THR A CA 1
ATOM 1537 C C . THR A 1 195 ? 2.308 7.445 -9.852 1.00 96.00 195 THR A C 1
ATOM 1539 O O . THR A 1 195 ? 2.075 8.184 -10.803 1.00 96.00 195 THR A O 1
ATOM 1542 N N . ALA A 1 196 ? 3.546 7.294 -9.371 1.00 96.00 196 ALA A N 1
ATOM 1543 C CA . ALA A 1 196 ? 4.718 7.927 -9.979 1.00 96.00 196 ALA A CA 1
ATOM 1544 C C . ALA A 1 196 ? 5.015 7.443 -11.406 1.00 96.00 196 ALA A C 1
ATOM 1546 O O . ALA A 1 196 ? 5.735 8.109 -12.138 1.00 96.00 196 ALA A O 1
ATOM 1547 N N . ARG A 1 197 ? 4.465 6.305 -11.839 1.00 93.31 197 ARG A N 1
ATOM 1548 C CA . ARG A 1 197 ? 4.644 5.811 -13.215 1.00 93.31 197 ARG A CA 1
ATOM 1549 C C . ARG A 1 197 ? 3.692 6.460 -14.223 1.00 93.31 197 ARG A C 1
ATOM 1551 O O . ARG A 1 197 ? 3.784 6.153 -15.404 1.00 93.31 197 ARG A O 1
ATOM 1558 N N . LEU A 1 198 ? 2.771 7.304 -13.758 1.00 93.62 198 LEU A N 1
ATOM 1559 C CA . LEU A 1 198 ? 1.716 7.906 -14.577 1.00 93.62 198 LEU A CA 1
ATOM 1560 C C . LEU A 1 198 ? 2.148 9.183 -15.301 1.00 93.62 198 LEU A C 1
ATOM 1562 O O . LEU A 1 198 ? 1.426 9.663 -16.172 1.00 93.62 198 LEU A O 1
ATOM 1566 N N . GLY A 1 199 ? 3.280 9.766 -14.915 1.00 92.31 199 GLY A N 1
ATOM 1567 C CA . GLY A 1 199 ? 3.801 10.981 -15.522 1.00 92.31 199 GLY A CA 1
ATOM 1568 C C . GLY A 1 199 ? 5.048 10.742 -16.382 1.00 92.31 199 GLY A C 1
ATOM 1569 O O . GLY A 1 199 ? 5.740 9.734 -16.219 1.00 92.31 199 GLY A O 1
ATOM 1570 N N . PRO A 1 200 ? 5.344 11.671 -17.306 1.00 93.62 200 PRO A N 1
ATOM 1571 C CA . PRO A 1 200 ? 6.460 11.559 -18.245 1.00 93.62 200 PRO A CA 1
ATOM 1572 C C . PRO A 1 200 ? 7.844 11.658 -17.585 1.00 93.62 200 PRO A C 1
ATOM 1574 O O . PRO A 1 200 ? 8.808 11.123 -18.128 1.00 93.62 200 PRO A O 1
ATOM 1577 N N . ASP A 1 201 ? 7.949 12.291 -16.414 1.00 95.69 201 ASP A N 1
ATOM 1578 C CA . ASP A 1 201 ? 9.210 12.544 -15.706 1.00 95.69 201 ASP A CA 1
ATOM 1579 C C . ASP A 1 201 ? 9.481 11.492 -14.614 1.00 95.69 201 ASP A C 1
ATOM 1581 O O . ASP A 1 201 ? 10.066 11.787 -13.567 1.00 95.69 201 ASP A O 1
ATOM 1585 N N . TYR A 1 202 ? 9.015 10.255 -14.822 1.00 94.69 202 TYR A N 1
ATOM 1586 C CA . TYR A 1 202 ? 9.194 9.168 -13.863 1.00 94.69 202 TYR A CA 1
ATOM 1587 C C . TYR A 1 202 ? 10.679 8.880 -13.591 1.00 94.69 202 TYR A C 1
ATOM 1589 O O . TYR A 1 202 ? 11.435 8.475 -14.476 1.00 94.69 202 TYR A O 1
ATOM 1597 N N . ASP A 1 203 ? 11.064 9.007 -12.320 1.00 95.31 203 ASP A N 1
ATOM 1598 C CA . ASP A 1 203 ? 12.367 8.611 -11.792 1.00 95.31 203 ASP A CA 1
ATOM 1599 C C . ASP A 1 203 ? 12.158 7.616 -10.633 1.00 95.31 203 ASP A C 1
ATOM 1601 O O . ASP A 1 203 ? 11.587 7.989 -9.598 1.00 95.31 203 ASP A O 1
ATOM 1605 N N . PRO A 1 204 ? 12.616 6.354 -10.766 1.00 93.25 204 PRO A N 1
ATOM 1606 C CA . PRO A 1 204 ? 12.404 5.330 -9.748 1.00 93.25 204 PRO A CA 1
ATOM 1607 C C . PRO A 1 204 ? 13.064 5.669 -8.405 1.00 93.25 204 PRO A C 1
ATOM 1609 O O . PRO A 1 204 ? 12.499 5.343 -7.364 1.00 93.25 204 PRO A O 1
ATOM 1612 N N . LEU A 1 205 ? 14.223 6.335 -8.393 1.00 94.88 205 LEU A N 1
ATOM 1613 C CA . LEU A 1 205 ? 14.955 6.656 -7.161 1.00 94.88 205 LEU A CA 1
ATOM 1614 C C . LEU A 1 205 ? 14.303 7.819 -6.407 1.00 94.88 205 LEU A C 1
ATOM 1616 O O . LEU A 1 205 ? 14.166 7.775 -5.180 1.00 94.88 205 LEU A O 1
ATOM 1620 N N . ARG A 1 206 ? 13.837 8.842 -7.134 1.00 97.50 206 ARG A N 1
ATOM 1621 C CA . ARG A 1 206 ? 13.051 9.935 -6.535 1.00 97.50 206 ARG A CA 1
ATOM 1622 C C . ARG A 1 206 ? 11.714 9.422 -6.004 1.00 97.50 206 ARG A C 1
ATOM 1624 O O . ARG A 1 206 ? 11.337 9.768 -4.886 1.00 97.50 206 ARG A O 1
ATOM 1631 N N . ALA A 1 207 ? 11.036 8.554 -6.756 1.00 97.31 207 ALA A N 1
ATOM 1632 C CA . ALA A 1 207 ? 9.797 7.920 -6.314 1.00 97.31 207 ALA A CA 1
ATOM 1633 C C . ALA A 1 207 ? 10.015 7.056 -5.059 1.00 97.31 207 ALA A C 1
ATOM 1635 O O . ALA A 1 207 ? 9.216 7.127 -4.128 1.00 97.31 207 ALA A O 1
ATOM 1636 N N . ALA A 1 208 ? 11.117 6.301 -4.987 1.00 96.81 208 ALA A N 1
ATOM 1637 C CA . ALA A 1 208 ? 11.496 5.524 -3.804 1.00 96.81 208 ALA A CA 1
ATOM 1638 C C . ALA A 1 208 ? 11.746 6.400 -2.577 1.00 96.81 208 ALA A C 1
ATOM 1640 O O . ALA A 1 208 ? 11.277 6.081 -1.487 1.00 96.81 208 ALA A O 1
ATOM 1641 N N . THR A 1 209 ? 12.427 7.533 -2.763 1.00 97.81 209 THR A N 1
ATOM 1642 C CA . THR A 1 209 ? 12.691 8.496 -1.686 1.00 97.81 209 THR A CA 1
ATOM 1643 C C . THR A 1 209 ? 11.384 9.085 -1.148 1.00 97.81 209 THR A C 1
ATOM 1645 O O . THR A 1 209 ? 11.195 9.160 0.066 1.00 97.81 209 THR A O 1
ATOM 1648 N N . LEU A 1 210 ? 10.445 9.446 -2.034 1.00 98.56 210 LEU A N 1
ATOM 1649 C CA . LEU A 1 210 ? 9.105 9.897 -1.641 1.00 98.56 210 LEU A CA 1
ATOM 1650 C C . LEU A 1 210 ? 8.320 8.794 -0.919 1.00 98.56 210 LEU A C 1
ATOM 1652 O O . LEU A 1 210 ? 7.710 9.051 0.115 1.00 98.56 210 LEU A O 1
ATOM 1656 N N . ALA A 1 211 ? 8.351 7.567 -1.441 1.00 98.00 211 ALA A N 1
ATOM 1657 C CA . ALA A 1 211 ? 7.682 6.418 -0.844 1.00 98.00 211 ALA A CA 1
ATOM 1658 C C . ALA A 1 211 ? 8.200 6.155 0.580 1.00 98.00 211 ALA A C 1
ATOM 1660 O O . ALA A 1 211 ? 7.406 6.053 1.516 1.00 98.00 211 ALA A O 1
ATOM 1661 N N . ALA A 1 212 ? 9.522 6.140 0.766 1.00 97.00 212 ALA A N 1
ATOM 1662 C CA . ALA A 1 212 ? 10.143 6.014 2.078 1.00 97.00 212 ALA A CA 1
ATOM 1663 C C . ALA A 1 212 ? 9.735 7.163 3.012 1.00 97.00 212 ALA A C 1
ATOM 1665 O O . ALA A 1 212 ? 9.350 6.906 4.147 1.00 97.00 212 ALA A O 1
ATOM 1666 N N . ALA A 1 213 ? 9.735 8.416 2.544 1.00 98.00 213 ALA A N 1
ATOM 1667 C CA . ALA A 1 213 ? 9.309 9.556 3.357 1.00 98.00 213 ALA A CA 1
ATOM 1668 C C . ALA A 1 213 ? 7.844 9.439 3.825 1.00 98.00 213 ALA A C 1
ATOM 1670 O O . ALA A 1 213 ? 7.553 9.700 4.992 1.00 98.00 213 ALA A O 1
ATOM 1671 N N . VAL A 1 214 ? 6.933 8.989 2.955 1.00 98.12 214 VAL A N 1
ATOM 1672 C CA . VAL A 1 214 ? 5.523 8.740 3.306 1.00 98.12 214 VAL A CA 1
ATOM 1673 C C . VAL A 1 214 ? 5.386 7.626 4.351 1.00 98.12 214 VAL A C 1
ATOM 1675 O O . VAL A 1 214 ? 4.603 7.760 5.292 1.00 98.12 214 VAL A O 1
ATOM 1678 N N . GLU A 1 215 ? 6.149 6.537 4.229 1.00 97.38 215 GLU A N 1
ATOM 1679 C CA . GLU A 1 215 ? 6.130 5.457 5.226 1.00 97.38 215 GLU A CA 1
ATOM 1680 C C . GLU A 1 215 ? 6.772 5.894 6.554 1.00 97.38 215 GLU A C 1
ATOM 1682 O O . GLU A 1 215 ? 6.285 5.504 7.609 1.00 97.38 215 GLU A O 1
ATOM 1687 N N . LEU A 1 216 ? 7.797 6.755 6.536 1.00 96.81 216 LEU A N 1
ATOM 1688 C CA . LEU A 1 216 ? 8.374 7.343 7.751 1.00 96.81 216 LEU A CA 1
ATOM 1689 C C . LEU A 1 216 ? 7.388 8.278 8.464 1.00 96.81 216 LEU A C 1
ATOM 1691 O O . LEU A 1 216 ? 7.324 8.250 9.691 1.00 96.81 216 LEU A O 1
ATOM 1695 N N . ILE A 1 217 ? 6.587 9.053 7.721 1.00 97.25 217 ILE A N 1
ATOM 1696 C CA . ILE A 1 217 ? 5.472 9.832 8.287 1.00 97.25 217 ILE A CA 1
ATOM 1697 C C . ILE A 1 217 ? 4.481 8.896 8.977 1.00 97.25 217 ILE A C 1
ATOM 1699 O O . ILE A 1 217 ? 4.136 9.113 10.134 1.00 97.25 217 ILE A O 1
ATOM 1703 N N . HIS A 1 218 ? 4.063 7.823 8.303 1.00 96.50 218 HIS A N 1
ATOM 1704 C CA . HIS A 1 218 ? 3.157 6.845 8.900 1.00 96.50 218 HIS A CA 1
ATOM 1705 C C . HIS A 1 218 ? 3.764 6.158 10.135 1.00 96.50 218 HIS A C 1
ATOM 1707 O O . HIS A 1 218 ? 3.083 5.942 11.132 1.00 96.50 218 HIS A O 1
ATOM 1713 N N . ALA A 1 219 ? 5.049 5.819 10.100 1.00 95.12 219 ALA A N 1
ATOM 1714 C CA . ALA A 1 219 ? 5.726 5.220 11.240 1.00 95.12 219 ALA A CA 1
ATOM 1715 C C . ALA A 1 219 ? 5.802 6.196 12.427 1.00 95.12 219 ALA A C 1
ATOM 1717 O O . ALA A 1 219 ? 5.574 5.787 13.562 1.00 95.12 219 ALA A O 1
ATOM 1718 N N . ALA A 1 220 ? 6.043 7.487 12.172 1.00 95.94 220 ALA A N 1
ATOM 1719 C CA . ALA A 1 220 ? 6.013 8.526 13.198 1.00 95.94 220 ALA A CA 1
ATOM 1720 C C . ALA A 1 220 ? 4.623 8.662 13.841 1.00 95.94 220 ALA A C 1
ATOM 1722 O O . ALA A 1 220 ? 4.539 8.696 15.069 1.00 95.94 220 ALA A O 1
ATOM 1723 N N . THR A 1 221 ? 3.540 8.642 13.048 1.00 95.00 221 THR A N 1
ATOM 1724 C CA . THR A 1 221 ? 2.175 8.683 13.606 1.00 95.00 221 THR A CA 1
ATOM 1725 C C . THR A 1 221 ? 1.907 7.473 14.494 1.00 95.00 221 THR A C 1
ATOM 1727 O O . THR A 1 221 ? 1.347 7.639 15.566 1.00 95.00 221 THR A O 1
ATOM 1730 N N . LEU A 1 222 ? 2.373 6.275 14.116 1.00 93.75 222 LEU A N 1
ATOM 1731 C CA . LEU A 1 222 ? 2.230 5.074 14.950 1.00 93.75 222 LEU A CA 1
ATOM 1732 C C . LEU A 1 222 ? 2.977 5.184 16.284 1.00 93.75 222 LEU A C 1
ATOM 1734 O O . LEU A 1 222 ? 2.461 4.729 17.299 1.00 93.75 222 LEU A O 1
ATOM 1738 N N . VAL A 1 223 ? 4.175 5.779 16.298 1.00 94.56 223 VAL A N 1
ATOM 1739 C CA . VAL A 1 223 ? 4.926 6.016 17.544 1.00 94.56 223 VAL A CA 1
ATOM 1740 C C . VAL A 1 223 ? 4.160 6.956 18.474 1.00 94.56 223 VAL A C 1
ATOM 1742 O O . VAL A 1 223 ? 4.120 6.719 19.682 1.00 94.56 223 VAL A O 1
ATOM 1745 N N . HIS A 1 224 ? 3.571 8.021 17.925 1.00 94.56 224 HIS A N 1
ATOM 1746 C CA . HIS A 1 224 ? 2.768 8.971 18.693 1.00 94.56 224 HIS A CA 1
ATOM 1747 C C . HIS A 1 224 ? 1.443 8.361 19.161 1.00 94.56 224 HIS A C 1
ATOM 1749 O O . HIS A 1 224 ? 1.123 8.495 20.338 1.00 94.56 224 HIS A O 1
ATOM 1755 N N . ASP A 1 225 ? 0.731 7.635 18.298 1.00 91.19 225 ASP A N 1
ATOM 1756 C CA . ASP A 1 225 ? -0.507 6.925 18.646 1.00 91.19 225 ASP A CA 1
ATOM 1757 C C . ASP A 1 225 ? -0.250 5.905 19.767 1.00 91.19 225 ASP A C 1
ATOM 1759 O O . ASP A 1 225 ? -0.938 5.914 20.780 1.00 91.19 225 ASP A O 1
ATOM 1763 N N . ASP A 1 226 ? 0.810 5.092 19.659 1.00 91.12 226 ASP A N 1
ATOM 1764 C CA . ASP A 1 226 ? 1.171 4.107 20.690 1.00 91.12 226 ASP A CA 1
ATOM 1765 C C . ASP A 1 226 ? 1.446 4.752 22.058 1.00 91.12 226 ASP A C 1
ATOM 1767 O O . ASP A 1 226 ? 1.215 4.128 23.096 1.00 91.12 226 ASP A O 1
ATOM 1771 N N . TYR A 1 227 ? 1.962 5.984 22.067 1.00 90.88 227 TYR A N 1
ATOM 1772 C CA . TYR A 1 227 ? 2.151 6.760 23.287 1.00 90.88 227 TYR A CA 1
ATOM 1773 C C . TYR A 1 227 ? 0.820 7.289 23.839 1.00 90.88 227 TYR A C 1
ATOM 1775 O O . TYR A 1 227 ? 0.562 7.125 25.030 1.00 90.88 227 TYR A O 1
ATOM 1783 N N . VAL A 1 228 ? -0.011 7.901 22.992 1.00 88.25 228 VAL A N 1
ATOM 1784 C CA . VAL A 1 228 ? -1.313 8.470 23.379 1.00 88.25 228 VAL A CA 1
ATOM 1785 C C . VAL A 1 228 ? -2.269 7.388 23.889 1.00 88.25 228 VAL A C 1
ATOM 1787 O O . VAL A 1 228 ? -2.990 7.616 24.858 1.00 88.25 228 VAL A O 1
ATOM 1790 N N . ASP A 1 229 ? -2.232 6.205 23.280 1.00 86.06 229 ASP A N 1
ATOM 1791 C CA . ASP A 1 229 ? -3.096 5.068 23.611 1.00 86.06 229 ASP A CA 1
ATOM 1792 C C . ASP A 1 229 ? -2.518 4.164 24.709 1.00 86.06 229 ASP A C 1
ATOM 1794 O O . ASP A 1 229 ? -3.111 3.140 25.042 1.00 86.06 229 ASP A O 1
ATOM 1798 N N . GLU A 1 230 ? -1.347 4.506 25.260 1.00 87.38 230 GLU A N 1
ATOM 1799 C CA . GLU A 1 230 ? -0.625 3.708 26.263 1.00 87.38 230 GLU A CA 1
ATOM 1800 C C . GLU A 1 230 ? -0.450 2.228 25.850 1.00 87.38 230 GLU A C 1
ATOM 1802 O O . GLU A 1 230 ? -0.434 1.307 26.673 1.00 87.38 230 GLU A O 1
ATOM 1807 N N . SER A 1 231 ? -0.294 1.985 24.545 1.00 85.62 231 SER A N 1
ATOM 1808 C CA . SER A 1 231 ? -0.230 0.643 23.970 1.00 85.62 231 SER A CA 1
ATOM 1809 C C . SER A 1 231 ? 1.084 -0.058 24.347 1.00 85.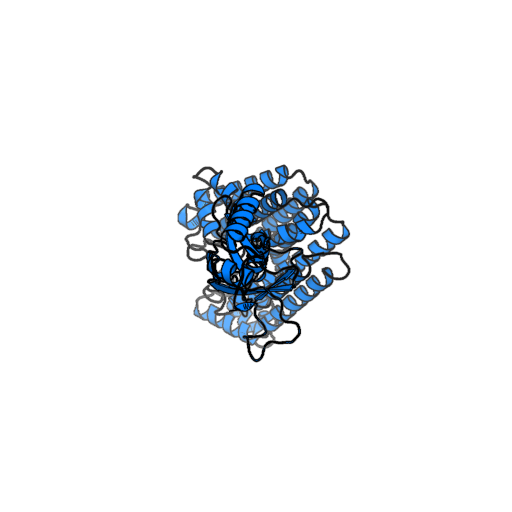62 231 SER A C 1
ATOM 1811 O O . SER A 1 231 ? 2.166 0.423 23.993 1.00 85.62 231 SER A O 1
ATOM 1813 N N . PRO A 1 232 ? 1.051 -1.235 25.008 1.00 85.50 232 PRO A N 1
ATOM 1814 C CA . PRO A 1 232 ? 2.272 -1.911 25.446 1.00 85.50 232 PRO A CA 1
ATOM 1815 C C . PRO A 1 232 ? 2.991 -2.643 24.305 1.00 85.50 232 PRO A C 1
ATOM 1817 O O . PRO A 1 232 ? 4.205 -2.849 24.366 1.00 85.50 232 PRO A O 1
ATOM 1820 N N . GLN A 1 233 ? 2.258 -3.078 23.273 1.00 85.81 233 GLN A N 1
ATOM 1821 C CA . GLN A 1 233 ? 2.795 -3.869 22.166 1.00 85.81 233 GLN A CA 1
ATOM 1822 C C . GLN A 1 233 ? 2.149 -3.517 20.825 1.00 85.81 233 GLN A C 1
ATOM 1824 O O . GLN A 1 233 ? 0.953 -3.255 20.746 1.00 85.81 233 GLN A O 1
ATOM 1829 N N . ARG A 1 234 ? 2.932 -3.636 19.750 1.00 80.44 234 ARG A N 1
ATOM 1830 C CA . ARG A 1 234 ? 2.486 -3.562 18.357 1.00 80.44 234 ARG A CA 1
ATOM 1831 C C . ARG A 1 234 ? 3.134 -4.688 17.556 1.00 80.44 234 ARG A C 1
ATOM 1833 O O . ARG A 1 234 ? 4.346 -4.877 17.601 1.00 80.44 234 ARG A O 1
ATOM 1840 N N . ARG A 1 235 ? 2.316 -5.465 16.831 1.00 75.56 235 ARG A N 1
ATOM 1841 C CA . ARG A 1 235 ? 2.761 -6.626 16.022 1.00 75.56 235 ARG A CA 1
ATOM 1842 C C . ARG A 1 235 ? 3.630 -7.620 16.815 1.00 75.56 235 ARG A C 1
ATOM 1844 O O . ARG A 1 235 ? 4.641 -8.111 16.325 1.00 75.56 235 ARG A O 1
ATOM 1851 N N . GLY A 1 236 ? 3.247 -7.880 18.067 1.00 77.44 236 GLY A N 1
ATOM 1852 C CA . GLY A 1 236 ? 3.952 -8.805 18.963 1.00 77.44 236 GLY A CA 1
ATOM 1853 C C . GLY A 1 236 ? 5.290 -8.294 19.512 1.00 77.44 236 GLY A C 1
ATOM 1854 O O . GLY A 1 236 ? 6.005 -9.060 20.153 1.00 77.44 236 GLY A O 1
ATOM 1855 N N . ARG A 1 237 ? 5.646 -7.022 19.279 1.00 81.38 237 ARG A N 1
ATOM 1856 C CA . ARG A 1 237 ? 6.848 -6.381 19.832 1.00 81.38 237 ARG A CA 1
ATOM 1857 C C . ARG A 1 237 ? 6.473 -5.222 20.761 1.00 81.38 237 ARG A C 1
ATOM 1859 O O . ARG A 1 237 ? 5.428 -4.613 20.545 1.00 81.38 237 ARG A O 1
ATOM 1866 N N . PRO A 1 238 ? 7.294 -4.892 21.774 1.00 85.38 238 PRO A N 1
ATOM 1867 C CA . PRO A 1 238 ? 7.090 -3.694 22.585 1.00 85.38 238 PRO A CA 1
ATOM 1868 C C . PRO A 1 238 ? 7.031 -2.432 21.718 1.00 85.38 238 PRO A C 1
ATOM 1870 O O . PRO A 1 238 ? 7.826 -2.290 20.785 1.00 85.38 238 PRO A O 1
ATOM 1873 N N . THR A 1 239 ? 6.108 -1.521 22.025 1.00 90.88 239 THR A N 1
ATOM 1874 C CA . THR A 1 239 ? 6.062 -0.202 21.373 1.00 90.88 239 THR A CA 1
ATOM 1875 C C . THR A 1 239 ? 7.280 0.634 21.768 1.00 90.88 239 THR A C 1
ATOM 1877 O O . THR A 1 239 ? 7.958 0.347 22.760 1.00 90.88 239 THR A O 1
ATOM 1880 N N . VAL A 1 240 ? 7.568 1.699 21.013 1.00 92.19 240 VAL A N 1
ATOM 1881 C CA . VAL A 1 240 ? 8.657 2.626 21.370 1.00 92.19 240 VAL A CA 1
ATOM 1882 C C . VAL A 1 240 ? 8.398 3.242 22.747 1.00 92.19 240 VAL A C 1
ATOM 1884 O O . VAL A 1 240 ? 9.311 3.291 23.564 1.00 92.19 240 VAL A O 1
ATOM 1887 N N . ALA A 1 241 ? 7.154 3.624 23.050 1.00 93.69 241 ALA A N 1
ATOM 1888 C CA . ALA A 1 241 ? 6.779 4.152 24.361 1.00 93.69 241 ALA A CA 1
ATOM 1889 C C . ALA A 1 241 ? 7.008 3.139 25.495 1.00 93.69 241 ALA A C 1
ATOM 1891 O O . ALA A 1 241 ? 7.560 3.507 26.531 1.00 93.69 241 ALA A O 1
ATOM 1892 N N . ALA A 1 242 ? 6.660 1.864 25.290 1.00 92.62 242 ALA A N 1
ATOM 1893 C CA . ALA A 1 242 ? 6.865 0.816 26.289 1.00 92.62 242 ALA A CA 1
ATOM 1894 C C . ALA A 1 242 ? 8.348 0.465 26.504 1.00 92.62 242 ALA A C 1
ATOM 1896 O O . ALA A 1 242 ? 8.755 0.170 27.626 1.00 92.62 242 ALA A O 1
ATOM 1897 N N . ALA A 1 243 ? 9.158 0.483 25.441 1.00 92.19 243 ALA A N 1
ATOM 1898 C CA . ALA A 1 243 ? 10.572 0.117 25.505 1.00 92.19 243 ALA A CA 1
ATOM 1899 C C . ALA A 1 243 ? 11.478 1.264 25.983 1.00 92.19 243 ALA A C 1
ATOM 1901 O O . ALA A 1 243 ? 12.441 1.030 26.707 1.00 92.19 243 ALA A O 1
ATOM 1902 N N . GLU A 1 244 ? 11.183 2.492 25.557 1.00 91.94 244 GLU A N 1
ATOM 1903 C CA . GLU A 1 244 ? 12.077 3.651 25.683 1.00 91.94 244 GLU A CA 1
ATOM 1904 C C . GLU A 1 244 ? 11.519 4.753 26.594 1.00 91.94 244 GLU A C 1
ATOM 1906 O O . GLU A 1 244 ? 12.229 5.691 26.963 1.00 91.94 244 GLU A O 1
ATOM 1911 N N . GLY A 1 245 ? 10.244 4.644 26.962 1.00 93.75 245 GLY A N 1
ATOM 1912 C CA . GLY A 1 245 ? 9.524 5.613 27.769 1.00 93.75 245 GLY A CA 1
ATOM 1913 C C . GLY A 1 245 ? 8.821 6.709 26.946 1.00 93.75 245 GLY A C 1
ATOM 1914 O O . GLY A 1 245 ? 9.260 7.060 25.845 1.00 93.75 245 GLY A O 1
ATOM 1915 N N . PRO A 1 246 ? 7.758 7.316 27.509 1.00 92.19 246 PRO A N 1
ATOM 1916 C CA . PRO A 1 246 ? 6.951 8.365 26.879 1.00 92.19 246 PRO A CA 1
ATOM 1917 C C . PRO A 1 246 ? 7.732 9.507 26.221 1.00 92.19 246 PRO A C 1
ATOM 1919 O O . PRO A 1 246 ? 7.551 9.804 25.043 1.00 92.19 246 PRO A O 1
ATOM 1922 N N . ALA A 1 247 ? 8.647 10.133 26.968 1.00 93.56 247 ALA A N 1
ATOM 1923 C CA . ALA A 1 247 ? 9.381 11.305 26.493 1.00 93.56 247 ALA A CA 1
ATOM 1924 C C . ALA A 1 247 ? 10.262 10.985 25.276 1.00 93.56 247 ALA A C 1
ATOM 1926 O O . ALA A 1 247 ? 10.412 11.812 24.377 1.00 93.56 247 ALA A O 1
ATOM 1927 N N . ARG A 1 248 ? 10.827 9.771 25.230 1.00 93.69 248 ARG A N 1
ATOM 1928 C CA . ARG A 1 248 ? 11.657 9.328 24.110 1.00 93.69 248 ARG A CA 1
ATOM 1929 C C . ARG A 1 248 ? 10.807 8.971 22.891 1.00 93.69 248 ARG A C 1
ATOM 1931 O O . ARG A 1 248 ? 11.229 9.276 21.783 1.00 93.69 248 ARG A O 1
ATOM 1938 N N . ALA A 1 249 ? 9.611 8.408 23.077 1.00 94.75 249 ALA A N 1
ATOM 1939 C CA . ALA A 1 249 ? 8.680 8.143 21.978 1.00 94.75 249 ALA A CA 1
ATOM 1940 C C . ALA A 1 249 ? 8.259 9.426 21.247 1.00 94.75 249 ALA A C 1
ATOM 1942 O O . ALA A 1 249 ? 8.365 9.479 20.023 1.00 94.75 249 ALA A O 1
ATOM 1943 N N . ILE A 1 250 ? 7.888 10.481 21.985 1.00 95.38 250 ILE A N 1
ATOM 1944 C CA . ILE A 1 250 ? 7.548 11.789 21.396 1.00 95.38 250 ILE A CA 1
ATOM 1945 C C . ILE A 1 250 ? 8.712 12.304 20.540 1.00 95.38 250 ILE A C 1
ATOM 1947 O O . ILE A 1 250 ? 8.536 12.559 19.350 1.00 95.38 250 ILE A O 1
ATOM 1951 N N . ALA A 1 251 ? 9.919 12.357 21.117 1.00 96.12 251 ALA A N 1
ATOM 1952 C CA . ALA A 1 251 ? 11.107 12.867 20.435 1.00 96.12 251 ALA A CA 1
ATOM 1953 C C . ALA A 1 251 ? 11.497 12.046 19.191 1.00 96.12 251 ALA A C 1
ATOM 1955 O O . ALA A 1 251 ? 11.953 12.612 18.197 1.00 96.12 251 ALA A O 1
ATOM 1956 N N . VAL A 1 252 ? 11.322 10.718 19.225 1.00 96.12 252 VAL A N 1
ATOM 1957 C CA . VAL A 1 252 ? 11.553 9.852 18.058 1.00 96.12 252 VAL A CA 1
ATOM 1958 C C . VAL A 1 252 ? 10.532 10.152 16.960 1.00 96.12 252 VAL A C 1
ATOM 1960 O O . VAL A 1 252 ? 10.932 10.333 15.813 1.00 96.12 252 VAL A O 1
ATOM 1963 N N . GLY A 1 253 ? 9.240 10.252 17.285 1.00 96.06 253 GLY A N 1
ATOM 1964 C CA . GLY A 1 253 ? 8.219 10.603 16.294 1.00 96.06 253 GLY A CA 1
ATOM 1965 C C . GLY A 1 253 ? 8.472 11.978 15.660 1.00 96.06 253 GLY A C 1
ATOM 1966 O O . GLY A 1 253 ? 8.480 12.095 14.434 1.00 96.06 253 GLY A O 1
ATOM 1967 N N . ASP A 1 254 ? 8.815 12.985 16.469 1.00 96.56 254 ASP A N 1
ATOM 1968 C CA . ASP A 1 254 ? 9.137 14.340 15.996 1.00 96.56 254 ASP A CA 1
ATOM 1969 C C . ASP A 1 254 ? 10.345 14.348 15.050 1.00 96.56 254 ASP A C 1
ATOM 1971 O O . ASP A 1 254 ? 10.328 15.000 14.000 1.00 96.56 254 ASP A O 1
ATOM 1975 N N . PHE A 1 255 ? 11.392 13.584 15.386 1.00 97.38 255 PHE A N 1
ATOM 1976 C CA . PHE A 1 255 ? 12.570 13.439 14.535 1.00 97.38 255 PHE A CA 1
ATOM 1977 C C . PHE A 1 255 ? 12.202 12.885 13.155 1.00 97.38 255 PHE A C 1
ATOM 1979 O O . PHE A 1 255 ? 12.674 13.404 12.141 1.00 97.38 255 PHE A O 1
ATOM 1986 N N . TYR A 1 256 ? 11.347 11.860 13.087 1.00 97.25 256 TYR A N 1
ATOM 1987 C CA . TYR A 1 256 ? 10.968 11.259 11.807 1.00 97.25 256 TYR A CA 1
ATOM 1988 C C . TYR A 1 256 ? 9.981 12.100 11.002 1.00 97.25 256 TYR A C 1
ATOM 1990 O O . TYR A 1 256 ? 10.095 12.116 9.775 1.00 97.25 256 TYR A O 1
ATOM 1998 N N . PHE A 1 257 ? 9.116 12.890 11.646 1.00 96.38 257 PHE A N 1
ATOM 1999 C CA . PHE A 1 257 ? 8.364 13.936 10.947 1.00 96.38 257 PHE A CA 1
ATOM 2000 C C . PHE A 1 257 ? 9.294 14.970 10.304 1.00 96.38 257 PHE A C 1
ATOM 2002 O O . PHE A 1 257 ? 9.161 15.275 9.113 1.00 96.38 257 PHE A O 1
ATOM 2009 N N . ALA A 1 258 ? 10.277 15.477 11.055 1.00 97.06 258 ALA A N 1
ATOM 2010 C CA . ALA A 1 258 ? 11.250 16.438 10.540 1.00 97.06 258 ALA A CA 1
ATOM 2011 C C . ALA A 1 258 ? 12.101 15.836 9.409 1.00 97.06 258 ALA A C 1
ATOM 2013 O O . ALA A 1 258 ? 12.294 16.462 8.363 1.00 97.06 258 ALA A O 1
ATOM 2014 N N . LYS A 1 259 ? 12.571 14.595 9.580 1.00 97.19 259 LYS A N 1
ATOM 2015 C CA . LYS A 1 259 ? 13.351 13.875 8.571 1.00 97.19 259 LYS A CA 1
ATOM 2016 C C . LYS A 1 259 ? 12.556 13.651 7.291 1.00 97.19 259 LYS A C 1
ATOM 2018 O O . LYS A 1 259 ? 13.072 13.952 6.218 1.00 97.19 259 LYS A O 1
ATOM 2023 N N . ALA A 1 260 ? 11.331 13.139 7.383 1.00 97.69 260 ALA A N 1
ATOM 2024 C CA . ALA A 1 260 ? 10.500 12.912 6.209 1.00 97.69 260 ALA A CA 1
ATOM 2025 C C . ALA A 1 260 ? 10.217 14.225 5.467 1.00 97.69 260 ALA A C 1
ATOM 2027 O O . ALA A 1 260 ? 10.366 14.280 4.249 1.00 97.69 260 ALA A O 1
ATOM 2028 N N . THR A 1 261 ? 9.925 15.304 6.200 1.00 96.38 261 THR A N 1
ATOM 2029 C CA . THR A 1 261 ? 9.730 16.644 5.621 1.00 96.38 261 THR A CA 1
ATOM 2030 C C . THR A 1 261 ? 10.980 17.131 4.884 1.00 96.38 261 THR A C 1
ATOM 2032 O O . THR A 1 261 ? 10.875 17.640 3.769 1.00 96.38 261 THR A O 1
ATOM 2035 N N . ARG A 1 262 ? 12.178 16.928 5.454 1.00 97.75 262 ARG A N 1
ATOM 2036 C CA . ARG A 1 262 ? 13.450 17.236 4.781 1.00 97.75 262 ARG A CA 1
ATOM 2037 C C . ARG A 1 262 ? 13.610 16.437 3.484 1.00 97.75 262 ARG A C 1
ATOM 2039 O O . ARG A 1 262 ? 13.922 17.033 2.459 1.00 97.75 262 ARG A O 1
ATOM 2046 N N . LEU A 1 263 ? 13.372 15.122 3.519 1.00 97.94 263 LEU A N 1
ATOM 2047 C CA . LEU A 1 263 ? 13.460 14.261 2.331 1.00 97.94 263 LEU A CA 1
ATOM 2048 C C . LEU A 1 263 ? 12.500 14.721 1.229 1.00 97.94 263 LEU A C 1
ATOM 2050 O O . LEU A 1 263 ? 12.881 14.780 0.065 1.00 97.94 263 LEU A O 1
ATOM 2054 N N . ILE A 1 264 ? 11.274 15.096 1.597 1.00 98.31 264 ILE A N 1
ATOM 2055 C CA . ILE A 1 264 ? 10.273 15.618 0.662 1.00 98.31 264 ILE A CA 1
ATOM 2056 C C . ILE A 1 264 ? 10.725 16.951 0.054 1.00 98.31 264 ILE A C 1
ATOM 2058 O O . ILE A 1 264 ? 10.630 17.131 -1.158 1.00 98.31 264 ILE A O 1
ATOM 2062 N N . ALA A 1 265 ? 11.257 17.867 0.866 1.00 97.69 265 ALA A N 1
ATOM 2063 C CA . ALA A 1 265 ? 11.752 19.155 0.385 1.00 97.69 265 ALA A CA 1
ATOM 2064 C C . ALA A 1 265 ? 12.939 18.996 -0.586 1.00 97.69 265 ALA A C 1
ATOM 2066 O O . ALA A 1 265 ? 13.013 19.697 -1.596 1.00 97.69 265 ALA A O 1
ATOM 2067 N N . GLU A 1 266 ? 13.836 18.040 -0.324 1.00 97.44 266 GLU A N 1
ATOM 2068 C CA . GLU A 1 266 ? 14.987 17.717 -1.182 1.00 97.44 266 GLU A CA 1
ATOM 2069 C C . GLU A 1 266 ? 14.580 17.180 -2.565 1.00 97.44 266 GLU A C 1
ATOM 2071 O O . GLU A 1 266 ? 15.347 17.312 -3.518 1.00 97.44 266 GLU A O 1
ATOM 2076 N N . LEU A 1 267 ? 13.358 16.648 -2.721 1.00 97.69 267 LEU A N 1
ATOM 2077 C CA . LEU A 1 267 ? 12.827 16.262 -4.035 1.00 97.69 267 LEU A CA 1
ATOM 2078 C C . LEU A 1 267 ? 12.561 17.467 -4.944 1.00 97.69 267 LEU A C 1
ATOM 2080 O O . LEU A 1 267 ? 12.412 17.275 -6.152 1.00 97.69 267 LEU A O 1
ATOM 2084 N N . GLY A 1 268 ? 12.479 18.684 -4.397 1.00 96.75 268 GLY A N 1
ATOM 2085 C CA . GLY A 1 268 ? 12.371 19.921 -5.172 1.00 96.75 268 GLY A CA 1
ATOM 2086 C C . GLY A 1 268 ? 11.028 20.135 -5.877 1.00 96.75 268 GLY A C 1
ATOM 2087 O O . GLY A 1 268 ? 10.970 20.916 -6.823 1.00 96.75 268 GLY A O 1
ATOM 2088 N N . SER A 1 269 ? 9.956 19.459 -5.445 1.00 97.62 269 SER A N 1
ATOM 2089 C CA . SER A 1 269 ? 8.595 19.656 -5.968 1.00 97.62 269 SER A CA 1
ATOM 2090 C C . SER A 1 269 ? 7.712 20.397 -4.947 1.00 97.62 269 SER A C 1
ATOM 2092 O O . SER A 1 269 ? 7.352 19.817 -3.912 1.00 97.62 269 SER A O 1
ATOM 2094 N N . PRO A 1 270 ? 7.344 21.670 -5.206 1.00 97.62 270 PRO A N 1
ATOM 2095 C CA . PRO A 1 270 ? 6.453 22.435 -4.331 1.00 97.62 270 PRO A CA 1
ATOM 2096 C C . PRO A 1 270 ? 5.068 21.799 -4.177 1.00 97.62 270 PRO A C 1
ATOM 2098 O O . PRO A 1 270 ? 4.524 21.795 -3.075 1.00 97.62 270 PRO A O 1
ATOM 2101 N N . ASP A 1 271 ? 4.532 21.209 -5.247 1.00 98.06 271 ASP A N 1
ATOM 2102 C CA . ASP A 1 271 ? 3.211 20.572 -5.241 1.00 98.06 271 ASP A CA 1
ATOM 2103 C C . ASP A 1 271 ? 3.186 19.323 -4.352 1.00 98.06 271 ASP A C 1
ATOM 2105 O O . ASP A 1 271 ? 2.265 19.145 -3.552 1.00 98.06 271 ASP A O 1
ATOM 2109 N N . VAL A 1 272 ? 4.238 18.497 -4.425 1.00 98.50 272 VAL A N 1
ATOM 2110 C CA . VAL A 1 272 ? 4.414 17.336 -3.538 1.00 98.50 272 VAL A CA 1
ATOM 2111 C C . VAL A 1 272 ? 4.551 17.795 -2.089 1.00 98.50 272 VAL A C 1
ATOM 2113 O O . VAL A 1 272 ? 3.873 17.271 -1.206 1.00 98.50 272 VAL A O 1
ATOM 2116 N N . THR A 1 273 ? 5.387 18.808 -1.845 1.00 98.44 273 THR A N 1
ATOM 2117 C CA . THR A 1 273 ? 5.601 19.367 -0.502 1.00 98.44 273 THR A CA 1
ATOM 2118 C C . THR A 1 273 ? 4.291 19.877 0.098 1.00 98.44 273 THR A C 1
ATOM 2120 O O . THR A 1 273 ? 3.956 19.536 1.230 1.00 98.44 273 THR A O 1
ATOM 2123 N N . SER A 1 274 ? 3.517 20.647 -0.673 1.00 98.19 274 SER A N 1
ATOM 2124 C CA . SER A 1 274 ? 2.225 21.181 -0.240 1.00 98.19 274 SER A CA 1
ATOM 2125 C C . SER A 1 274 ? 1.208 20.070 0.024 1.00 98.19 274 SER A C 1
ATOM 2127 O O . SER A 1 274 ? 0.560 20.081 1.068 1.00 98.19 274 SER A O 1
ATOM 2129 N N . THR A 1 275 ? 1.112 19.080 -0.868 1.00 98.50 275 THR A N 1
ATOM 2130 C CA . THR A 1 275 ? 0.193 17.942 -0.722 1.00 98.50 275 THR A CA 1
ATOM 2131 C C . THR A 1 275 ? 0.462 17.160 0.561 1.00 98.50 275 THR A C 1
ATOM 2133 O O . THR A 1 275 ? -0.470 16.875 1.313 1.00 98.50 275 THR A O 1
ATOM 2136 N N . ILE A 1 276 ? 1.728 16.826 0.837 1.00 98.31 276 ILE A N 1
ATOM 2137 C CA . ILE A 1 276 ? 2.074 16.077 2.048 1.00 98.31 276 ILE A CA 1
ATOM 2138 C C . ILE A 1 276 ? 1.877 16.934 3.303 1.00 98.31 276 ILE A C 1
ATOM 2140 O O . ILE A 1 276 ? 1.348 16.429 4.290 1.00 98.31 276 ILE A O 1
ATOM 2144 N N . ALA A 1 277 ? 2.218 18.226 3.270 1.00 98.06 277 ALA A N 1
ATOM 2145 C CA . ALA A 1 277 ? 2.007 19.120 4.409 1.00 98.06 277 ALA A CA 1
ATOM 2146 C C . ALA A 1 277 ? 0.520 19.236 4.794 1.00 98.06 277 ALA A C 1
ATOM 2148 O O . ALA A 1 277 ? 0.184 19.118 5.970 1.00 98.06 277 ALA A O 1
ATOM 2149 N N . VAL A 1 278 ? -0.375 19.383 3.808 1.00 98.19 278 VAL A N 1
ATOM 2150 C CA . VAL A 1 278 ? -1.832 19.402 4.035 1.00 98.19 278 VAL A CA 1
ATOM 2151 C C . VAL A 1 278 ? -2.317 18.079 4.633 1.00 98.19 278 VAL A C 1
ATOM 2153 O O . VAL A 1 278 ? -3.155 18.077 5.533 1.00 98.19 278 VAL A O 1
ATOM 2156 N N . ALA A 1 279 ? -1.780 16.947 4.170 1.00 98.12 279 ALA A N 1
ATOM 2157 C CA . ALA A 1 279 ? -2.123 15.643 4.728 1.00 98.12 279 ALA A CA 1
ATOM 2158 C C . ALA A 1 279 ? -1.638 15.489 6.176 1.00 98.12 279 ALA A C 1
ATOM 2160 O O . ALA A 1 279 ? -2.393 15.014 7.017 1.00 98.12 279 ALA A O 1
ATOM 2161 N N . MET A 1 280 ? -0.418 15.935 6.488 1.00 97.38 280 MET A N 1
ATOM 2162 C CA . MET A 1 280 ? 0.116 15.934 7.854 1.00 97.38 280 MET A CA 1
ATOM 2163 C C . MET A 1 280 ? -0.727 16.804 8.794 1.00 97.38 280 MET A C 1
ATOM 2165 O O . MET A 1 280 ? -1.062 16.362 9.889 1.00 97.38 280 MET A O 1
ATOM 2169 N N . GLU A 1 281 ? -1.132 18.001 8.359 1.00 97.50 281 GLU A N 1
ATOM 2170 C CA . GLU A 1 281 ? -2.039 18.860 9.131 1.00 97.50 281 GLU A CA 1
ATOM 2171 C C . GLU A 1 281 ? -3.386 18.167 9.390 1.00 97.50 281 GLU A C 1
ATOM 2173 O O . GLU A 1 281 ? -3.889 18.179 10.516 1.00 97.50 281 GLU A O 1
ATOM 2178 N N . ALA A 1 282 ? -3.956 17.524 8.365 1.00 97.75 282 ALA A N 1
ATOM 2179 C CA . ALA A 1 282 ? -5.212 16.793 8.488 1.00 97.75 282 ALA A CA 1
ATOM 2180 C C . ALA A 1 282 ? -5.115 15.625 9.484 1.00 97.75 282 ALA A C 1
ATOM 2182 O O . ALA A 1 282 ? -6.034 15.459 10.286 1.00 97.75 282 ALA A O 1
ATOM 2183 N N . ILE A 1 283 ? -4.006 14.875 9.476 1.00 96.81 283 ILE A N 1
ATOM 2184 C CA . ILE A 1 283 ? -3.738 13.795 10.437 1.00 96.81 283 ILE A CA 1
ATOM 2185 C C . ILE A 1 283 ? -3.712 14.358 11.857 1.00 96.81 283 ILE A C 1
ATOM 2187 O O . ILE A 1 283 ? -4.507 13.925 12.691 1.00 96.81 283 ILE A O 1
ATOM 2191 N N . CYS A 1 284 ? -2.876 15.366 12.121 1.00 95.12 284 CYS A N 1
ATOM 2192 C CA . CYS A 1 284 ? -2.741 15.942 13.460 1.00 95.12 284 CYS A CA 1
ATOM 2193 C C . CYS A 1 284 ? -4.072 16.503 13.981 1.00 95.12 284 CYS A C 1
ATOM 2195 O O . CYS A 1 284 ? -4.439 16.261 15.128 1.00 95.12 284 CYS A O 1
ATOM 2197 N N . ARG A 1 285 ? -4.836 17.214 13.137 1.00 96.06 285 ARG A N 1
ATOM 2198 C CA . ARG A 1 285 ? -6.168 17.709 13.517 1.00 96.06 285 ARG A CA 1
ATOM 2199 C C . ARG A 1 285 ? -7.127 16.560 13.824 1.00 96.06 285 ARG A C 1
ATOM 2201 O O . ARG A 1 285 ? -7.816 16.605 14.833 1.00 96.06 285 ARG A O 1
ATOM 2208 N N . SER A 1 286 ? -7.149 15.521 12.993 1.00 95.19 286 SER A N 1
ATOM 2209 C CA . SER A 1 286 ? -8.041 14.377 13.205 1.00 95.19 286 SER A CA 1
ATOM 2210 C C . SER A 1 286 ? -7.698 13.545 14.438 1.00 95.19 286 SER A C 1
ATOM 2212 O O . SER A 1 286 ? -8.598 12.957 15.020 1.00 95.19 286 SER A O 1
ATOM 2214 N N . GLN A 1 287 ? -6.432 13.515 14.868 1.00 92.44 287 GLN A N 1
ATOM 2215 C CA . GLN A 1 287 ? -6.045 12.894 16.137 1.00 92.44 287 GLN A CA 1
ATOM 2216 C C . GLN A 1 287 ? -6.629 13.658 17.333 1.00 92.44 287 GLN A C 1
ATOM 2218 O O . GLN A 1 287 ? -7.043 13.040 18.309 1.00 92.44 287 GLN A O 1
ATOM 2223 N N . ILE A 1 288 ? -6.709 14.992 17.254 1.00 93.62 288 ILE A N 1
ATOM 2224 C CA . ILE A 1 288 ? -7.379 15.808 18.278 1.00 93.62 288 ILE A CA 1
ATOM 2225 C C . ILE A 1 288 ? -8.886 15.533 18.263 1.00 93.62 288 ILE A C 1
ATOM 2227 O O . ILE A 1 288 ? -9.454 15.250 19.316 1.00 93.62 288 ILE A O 1
ATOM 2231 N N . ASP A 1 289 ? -9.513 15.551 17.082 1.00 93.50 289 ASP A N 1
ATOM 2232 C CA . ASP A 1 289 ? -10.940 15.235 16.932 1.00 93.50 289 ASP A CA 1
ATOM 2233 C C . ASP A 1 289 ? -11.262 13.834 17.499 1.00 93.50 289 ASP A C 1
ATOM 2235 O O . ASP A 1 289 ? -12.220 13.679 18.252 1.00 93.50 289 ASP A O 1
ATOM 2239 N N . ASP A 1 290 ? -10.438 12.823 17.197 1.00 93.12 290 ASP A N 1
ATOM 2240 C CA . ASP A 1 290 ? -10.570 11.450 17.707 1.00 93.12 290 ASP A CA 1
ATOM 2241 C C . ASP A 1 290 ? -10.563 11.413 19.243 1.00 93.12 290 ASP A C 1
ATOM 2243 O O . ASP A 1 290 ? -11.438 10.802 19.857 1.00 93.12 290 ASP A O 1
ATOM 2247 N N . LEU A 1 291 ? -9.631 12.134 19.881 1.00 91.06 291 LEU A N 1
ATOM 2248 C CA . LEU A 1 291 ? -9.557 12.248 21.341 1.00 91.06 291 LEU A CA 1
ATOM 2249 C C . LEU A 1 291 ? -10.792 12.927 21.946 1.00 91.06 291 LEU A C 1
ATOM 2251 O O . LEU A 1 291 ? -11.284 12.481 22.983 1.00 91.06 291 LEU A O 1
ATOM 2255 N N . GLU A 1 292 ? -11.309 13.986 21.319 1.00 92.00 292 GLU A N 1
ATOM 2256 C CA . GLU A 1 292 ? -12.501 14.695 21.801 1.00 92.00 292 GLU A CA 1
ATOM 2257 C C . GLU A 1 292 ? -13.784 13.862 21.685 1.00 92.00 292 GLU A C 1
ATOM 2259 O O . GLU A 1 292 ? -14.724 14.059 22.470 1.00 92.00 292 GLU A O 1
ATOM 2264 N N . LEU A 1 293 ? -13.824 12.950 20.711 1.00 91.81 293 LEU A N 1
ATOM 2265 C CA . LEU A 1 293 ? -14.945 12.054 20.446 1.00 91.81 293 LEU A CA 1
ATOM 2266 C C . LEU A 1 293 ? -14.921 10.781 21.298 1.00 91.81 293 LEU A C 1
ATOM 2268 O O . LEU A 1 293 ? -15.958 10.118 21.393 1.00 91.81 293 LEU A O 1
ATOM 2272 N N . ARG A 1 294 ? -13.806 10.446 21.966 1.00 90.50 294 ARG A N 1
ATOM 2273 C CA . ARG A 1 294 ? -13.725 9.238 22.806 1.00 90.50 294 ARG A CA 1
ATOM 2274 C C . ARG A 1 294 ? -14.850 9.192 23.835 1.00 90.50 294 ARG A C 1
ATOM 2276 O O . ARG A 1 294 ? -15.030 10.090 24.656 1.00 90.50 294 ARG A O 1
ATOM 2283 N N . GLY A 1 295 ? -15.615 8.106 23.793 1.00 88.38 295 GLY A N 1
ATOM 2284 C CA . GLY A 1 295 ? -16.736 7.849 24.694 1.00 88.38 295 GLY A CA 1
ATOM 2285 C C . GLY A 1 295 ? -18.015 8.632 24.386 1.00 88.38 295 GLY A C 1
ATOM 2286 O O . GLY A 1 295 ? -18.998 8.447 25.105 1.00 88.38 295 GLY A O 1
ATOM 2287 N N . ARG A 1 296 ? -18.056 9.459 23.330 1.00 89.75 296 ARG A N 1
ATOM 2288 C CA . ARG A 1 296 ? -19.283 10.131 22.868 1.00 89.75 296 ARG A CA 1
ATOM 2289 C C . ARG A 1 296 ? -20.163 9.174 22.067 1.00 89.75 296 ARG A C 1
ATOM 2291 O O . ARG A 1 296 ? -20.357 9.342 20.870 1.00 89.75 296 ARG A O 1
ATOM 2298 N N . TYR A 1 297 ? -20.701 8.162 22.738 1.00 87.38 297 TYR A N 1
ATOM 2299 C CA . TYR A 1 297 ? -21.597 7.186 22.124 1.00 87.38 297 TYR A CA 1
ATOM 2300 C C . TYR A 1 297 ? -23.062 7.663 22.089 1.00 87.38 297 TYR A C 1
ATOM 2302 O O . TYR A 1 297 ? -23.494 8.369 23.002 1.00 87.38 297 TYR A O 1
ATOM 2310 N N . PRO A 1 298 ? -23.846 7.261 21.069 1.00 83.69 298 PRO A N 1
ATOM 2311 C CA . PRO A 1 298 ? -23.434 6.433 19.932 1.00 83.69 298 PRO A CA 1
ATOM 2312 C C . PRO A 1 298 ? -22.619 7.193 18.877 1.00 83.69 298 PRO A C 1
ATOM 2314 O O . PRO A 1 298 ? -22.048 6.537 18.019 1.00 83.69 298 PRO A O 1
ATOM 2317 N N . GLY A 1 299 ? -22.518 8.522 18.988 1.00 88.88 299 GLY A N 1
ATOM 2318 C CA . GLY A 1 299 ? -21.810 9.403 18.055 1.00 88.88 299 GLY A CA 1
ATOM 2319 C C . GLY A 1 299 ? -22.622 9.697 16.796 1.00 88.88 299 GLY A C 1
ATOM 2320 O O . GLY A 1 299 ? -23.784 9.302 16.695 1.00 88.88 299 GLY A O 1
ATOM 2321 N N . ASP A 1 300 ? -22.015 10.405 15.847 1.00 91.38 300 ASP A N 1
ATOM 2322 C CA . ASP A 1 300 ? -22.607 10.673 14.539 1.00 91.38 300 ASP A CA 1
ATOM 2323 C C . ASP A 1 300 ? -21.674 10.266 13.393 1.00 91.38 300 ASP A C 1
ATOM 2325 O O . ASP A 1 300 ? -20.445 10.271 13.504 1.00 91.38 300 ASP A O 1
ATOM 2329 N N . GLU A 1 301 ? -22.288 9.887 12.272 1.00 94.69 301 GLU A N 1
ATOM 2330 C CA . GLU A 1 301 ? -21.585 9.429 11.073 1.00 94.69 301 GLU A CA 1
ATOM 2331 C C . GLU A 1 301 ? -20.663 10.511 10.489 1.00 94.69 301 GLU A C 1
ATOM 2333 O O . GLU A 1 301 ? -19.583 10.200 9.987 1.00 94.69 301 GLU A O 1
ATOM 2338 N N . ALA A 1 302 ? -21.049 11.788 10.564 1.00 94.88 302 ALA A N 1
ATOM 2339 C CA . ALA A 1 302 ? -20.278 12.875 9.968 1.00 94.88 302 ALA A CA 1
ATOM 2340 C C . ALA A 1 302 ? -18.964 13.127 10.726 1.00 94.88 302 ALA A C 1
ATOM 2342 O O . ALA A 1 302 ? -17.917 13.322 10.100 1.00 94.88 302 ALA A O 1
ATOM 2343 N N . ASP A 1 303 ? -19.007 13.083 12.055 1.00 94.25 303 ASP A N 1
ATOM 2344 C CA . ASP A 1 303 ? -17.853 13.180 12.940 1.00 94.25 303 ASP A CA 1
ATOM 2345 C C . ASP A 1 303 ? -16.918 11.981 12.753 1.00 94.25 303 ASP A C 1
ATOM 2347 O O . ASP A 1 303 ? -15.714 12.175 12.564 1.00 94.25 303 ASP A O 1
ATOM 2351 N N . TYR A 1 304 ? -17.464 10.760 12.680 1.00 95.50 304 TYR A N 1
ATOM 2352 C CA . TYR A 1 304 ? -16.682 9.569 12.335 1.00 95.50 304 TYR A CA 1
ATOM 2353 C C . TYR A 1 304 ? -15.967 9.730 10.984 1.00 95.50 304 TYR A C 1
ATOM 2355 O O . TYR A 1 304 ? -14.746 9.581 10.894 1.00 95.50 304 TYR A O 1
ATOM 2363 N N . LEU A 1 305 ? -16.703 10.084 9.923 1.00 96.25 305 LEU A N 1
ATOM 2364 C CA . LEU A 1 305 ? -16.136 10.216 8.579 1.00 96.25 305 LEU A CA 1
ATOM 2365 C C . LEU A 1 305 ? -15.081 11.326 8.516 1.00 96.25 305 LEU A C 1
ATOM 2367 O O . LEU A 1 305 ? -14.109 11.196 7.768 1.00 96.25 305 LEU A O 1
ATOM 2371 N N . ARG A 1 306 ? -15.232 12.401 9.302 1.00 95.44 306 ARG A N 1
ATOM 2372 C CA . ARG A 1 306 ? -14.221 13.461 9.423 1.00 95.44 306 ARG A CA 1
ATOM 2373 C C . ARG A 1 306 ? -12.918 12.919 10.012 1.00 95.44 306 ARG A C 1
ATOM 2375 O O . ARG A 1 306 ? -11.858 13.174 9.433 1.00 95.44 306 ARG A O 1
ATOM 2382 N N . VAL A 1 307 ? -12.994 12.149 11.100 1.00 95.88 307 VAL A N 1
ATOM 2383 C CA . VAL A 1 307 ? -11.817 11.518 11.717 1.00 95.88 307 VAL A CA 1
ATOM 2384 C C . VAL A 1 307 ? -11.158 10.548 10.745 1.00 95.88 307 VAL A C 1
ATOM 2386 O O . VAL A 1 307 ? -9.966 10.679 10.478 1.00 95.88 307 VAL A O 1
ATOM 2389 N N . VAL A 1 308 ? -11.917 9.632 10.139 1.00 96.19 308 VAL A N 1
ATOM 2390 C CA . VAL A 1 308 ? -11.374 8.634 9.202 1.00 96.19 308 VAL A CA 1
ATOM 2391 C C . VAL A 1 308 ? -10.691 9.280 8.000 1.00 96.19 308 VAL A C 1
ATOM 2393 O O . VAL A 1 308 ? -9.586 8.876 7.611 1.00 96.19 308 VAL A O 1
ATOM 2396 N N . ARG A 1 309 ? -11.317 10.312 7.420 1.00 97.19 309 ARG A N 1
ATOM 2397 C CA . ARG A 1 309 ? -10.741 11.042 6.287 1.00 97.19 309 ARG A CA 1
ATOM 2398 C C . ARG A 1 309 ? -9.420 11.707 6.656 1.00 97.19 309 ARG A C 1
ATOM 2400 O O . ARG A 1 309 ? -8.496 11.658 5.853 1.00 97.19 309 ARG A O 1
ATOM 2407 N N . GLY A 1 310 ? -9.302 12.292 7.847 1.00 96.56 310 GLY A N 1
ATOM 2408 C CA . GLY A 1 310 ? -8.060 12.928 8.295 1.00 96.56 310 GLY A CA 1
ATOM 2409 C C . GLY A 1 310 ? -6.980 11.937 8.740 1.00 96.56 310 GLY A C 1
ATOM 2410 O O . GLY A 1 310 ? -5.847 12.023 8.273 1.00 96.56 310 GLY A O 1
ATOM 2411 N N . LYS A 1 311 ? -7.333 10.972 9.595 1.00 93.56 311 LYS A N 1
ATOM 2412 C CA . LYS A 1 311 ? -6.384 10.083 10.286 1.00 93.56 311 LYS A CA 1
ATOM 2413 C C . LYS A 1 311 ? -5.810 9.030 9.344 1.00 93.56 311 LYS A C 1
ATOM 2415 O O . LYS A 1 311 ? -4.617 8.732 9.390 1.00 93.56 311 LYS A O 1
ATOM 2420 N N . THR A 1 312 ? -6.648 8.5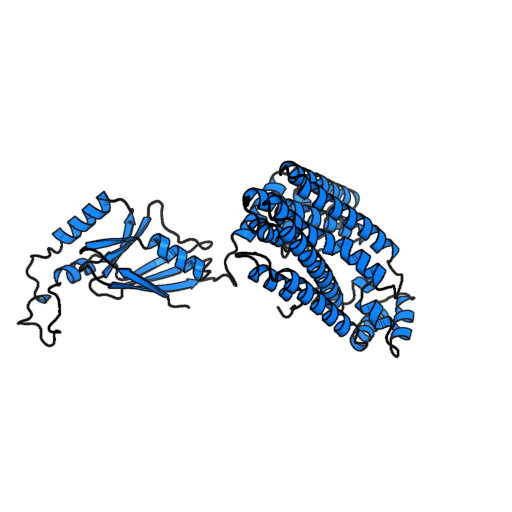07 8.446 1.00 94.25 312 THR A N 1
ATOM 2421 C CA . THR A 1 312 ? -6.292 7.374 7.581 1.00 94.25 312 THR A CA 1
ATOM 2422 C C . THR A 1 312 ? -6.284 7.747 6.102 1.00 94.25 312 THR A C 1
ATOM 2424 O O . THR A 1 312 ? -5.265 7.536 5.431 1.00 94.25 312 THR A O 1
ATOM 2427 N N . ALA A 1 313 ? -7.383 8.300 5.577 1.00 97.44 313 ALA A N 1
ATOM 2428 C CA . ALA A 1 313 ? -7.527 8.494 4.133 1.00 97.44 313 ALA A CA 1
ATOM 2429 C C . ALA A 1 313 ? -6.622 9.605 3.580 1.00 97.44 313 ALA A C 1
ATOM 2431 O O . ALA A 1 313 ? -6.092 9.457 2.479 1.00 97.44 313 ALA A O 1
ATOM 2432 N N . ALA A 1 314 ? -6.370 10.669 4.350 1.00 98.19 314 ALA A N 1
ATOM 2433 C CA . ALA A 1 314 ? -5.581 11.818 3.912 1.00 98.19 314 ALA A CA 1
ATOM 2434 C C . ALA A 1 314 ? -4.181 11.412 3.441 1.00 98.19 314 ALA A C 1
ATOM 2436 O O . ALA A 1 314 ? -3.759 11.816 2.358 1.00 98.19 314 ALA A O 1
ATOM 2437 N N . LEU A 1 315 ? -3.474 10.566 4.200 1.00 98.12 315 LEU A N 1
ATOM 2438 C CA . LEU A 1 315 ? -2.130 10.125 3.819 1.00 98.12 315 LEU A CA 1
ATOM 2439 C C . LEU A 1 315 ? -2.144 9.161 2.624 1.00 98.12 315 LEU A C 1
ATOM 2441 O O . LEU A 1 315 ? -1.208 9.162 1.830 1.00 98.12 315 LEU A O 1
ATOM 2445 N N . ILE A 1 316 ? -3.195 8.349 2.475 1.00 98.38 316 ILE A N 1
ATOM 2446 C CA . ILE A 1 316 ? -3.362 7.431 1.335 1.00 98.38 316 ILE A CA 1
ATOM 2447 C C . ILE A 1 316 ? -3.635 8.225 0.049 1.00 98.38 316 ILE A C 1
ATOM 2449 O O . ILE A 1 316 ? -2.981 7.997 -0.972 1.00 98.38 316 ILE A O 1
ATOM 2453 N N . ALA A 1 317 ? -4.544 9.200 0.105 1.00 98.50 317 ALA A N 1
ATOM 2454 C CA . ALA A 1 317 ? -4.816 10.117 -0.996 1.00 98.50 317 ALA A CA 1
ATOM 2455 C C . ALA A 1 317 ? -3.568 10.932 -1.356 1.00 98.50 317 ALA A C 1
ATOM 2457 O O . ALA A 1 317 ? -3.199 11.023 -2.527 1.00 98.50 317 ALA A O 1
ATOM 2458 N N . ALA A 1 318 ? -2.867 11.461 -0.352 1.00 98.62 318 ALA A N 1
ATOM 2459 C CA . ALA A 1 318 ? -1.638 12.213 -0.549 1.00 98.62 318 ALA A CA 1
ATOM 2460 C C . ALA A 1 318 ? -0.518 11.360 -1.152 1.00 98.62 318 ALA A C 1
ATOM 2462 O O . ALA A 1 318 ? 0.185 11.850 -2.026 1.00 98.62 318 ALA A O 1
ATOM 2463 N N . ALA A 1 319 ? -0.387 10.085 -0.773 1.00 98.56 319 ALA A N 1
ATOM 2464 C CA . ALA A 1 319 ? 0.559 9.157 -1.392 1.00 98.56 319 ALA A CA 1
ATOM 2465 C C . ALA A 1 319 ? 0.298 8.999 -2.902 1.00 98.56 319 ALA A C 1
ATOM 2467 O O . ALA A 1 319 ? 1.219 9.117 -3.712 1.00 98.56 319 ALA A O 1
ATOM 2468 N N . CYS A 1 320 ? -0.969 8.807 -3.286 1.00 98.38 320 CYS A N 1
ATOM 2469 C CA . CYS A 1 320 ? -1.370 8.694 -4.688 1.00 98.38 320 CYS A CA 1
ATOM 2470 C C . CYS A 1 320 ? -1.073 9.988 -5.465 1.00 98.38 320 CYS A C 1
ATOM 2472 O O . CYS A 1 320 ? -0.440 9.952 -6.522 1.00 98.38 320 CYS A O 1
ATOM 2474 N N . VAL A 1 321 ? -1.493 11.131 -4.917 1.00 98.69 321 VAL A N 1
ATOM 2475 C CA . VAL A 1 321 ? -1.326 12.462 -5.520 1.00 98.69 321 VAL A CA 1
ATOM 2476 C C . VAL A 1 321 ? 0.145 12.840 -5.647 1.00 98.69 321 VAL A C 1
ATOM 2478 O O . VAL A 1 321 ? 0.571 13.268 -6.716 1.00 98.69 321 VAL A O 1
ATOM 2481 N N . ALA A 1 322 ? 0.928 12.652 -4.586 1.00 98.62 322 ALA A N 1
ATOM 2482 C CA . ALA A 1 322 ? 2.332 13.025 -4.544 1.00 98.62 322 ALA A CA 1
ATOM 2483 C C . ALA A 1 322 ? 3.164 12.216 -5.548 1.00 98.62 322 ALA A C 1
ATOM 2485 O O . ALA A 1 322 ? 4.017 12.790 -6.219 1.00 98.62 322 ALA A O 1
ATOM 2486 N N . GLY A 1 323 ? 2.892 10.914 -5.707 1.00 97.94 323 GLY A N 1
ATOM 2487 C CA . GLY A 1 323 ? 3.538 10.107 -6.746 1.00 97.94 323 GLY A CA 1
ATOM 2488 C C . GLY A 1 323 ? 3.259 10.661 -8.147 1.00 97.94 323 GLY A C 1
ATOM 2489 O O . GLY A 1 323 ? 4.193 10.971 -8.886 1.00 97.94 323 GLY A O 1
ATOM 2490 N N . ALA A 1 324 ? 1.984 10.891 -8.477 1.00 97.75 324 ALA A N 1
ATOM 2491 C CA . ALA A 1 324 ? 1.584 11.441 -9.773 1.00 97.75 324 ALA A CA 1
ATOM 2492 C C . ALA A 1 324 ? 2.207 12.828 -10.036 1.00 97.75 324 ALA A C 1
ATOM 2494 O O . ALA A 1 324 ? 2.800 13.048 -11.094 1.00 97.75 324 ALA A O 1
ATOM 2495 N N . GLN A 1 325 ? 2.158 13.734 -9.055 1.00 98.50 325 GLN A N 1
ATOM 2496 C CA . GLN A 1 325 ? 2.761 15.070 -9.142 1.00 98.50 325 GLN A CA 1
ATOM 2497 C C . GLN A 1 325 ? 4.280 15.024 -9.323 1.00 98.50 325 GLN A C 1
ATOM 2499 O O . GLN A 1 325 ? 4.819 15.782 -10.125 1.00 98.50 325 GLN A O 1
ATOM 2504 N N . LEU A 1 326 ? 4.982 14.136 -8.607 1.00 98.38 326 LEU A N 1
ATOM 2505 C CA . LEU A 1 326 ? 6.440 14.019 -8.697 1.00 98.38 326 LEU A CA 1
ATOM 2506 C C . LEU A 1 326 ? 6.903 13.657 -10.115 1.00 98.38 326 LEU A C 1
ATOM 2508 O O . LEU A 1 326 ? 7.963 14.105 -10.541 1.00 98.38 326 LEU A O 1
ATOM 2512 N N . SER A 1 327 ? 6.099 12.866 -10.825 1.00 96.81 327 SER A N 1
ATOM 2513 C CA . SER A 1 327 ? 6.358 12.425 -12.201 1.00 96.81 327 SER A CA 1
ATOM 2514 C C . SER A 1 327 ? 5.842 13.373 -13.289 1.00 96.81 327 SER A C 1
ATOM 2516 O O . SER A 1 327 ? 5.973 13.066 -14.470 1.00 96.81 327 SER A O 1
ATOM 2518 N N . GLY A 1 328 ? 5.223 14.501 -12.922 1.00 96.56 328 GLY A N 1
ATOM 2519 C CA . GLY A 1 328 ? 4.666 15.450 -13.890 1.00 96.56 328 GLY A CA 1
ATOM 2520 C C . GLY A 1 328 ? 3.377 14.974 -14.573 1.00 96.56 328 GLY A C 1
ATOM 2521 O O . GLY A 1 328 ? 3.088 15.392 -15.695 1.00 96.56 328 GLY A O 1
ATOM 2522 N N . ALA A 1 329 ? 2.602 14.086 -13.938 1.00 96.06 329 ALA A N 1
ATOM 2523 C CA . ALA A 1 329 ? 1.315 13.642 -14.473 1.00 96.06 329 ALA A CA 1
ATOM 2524 C C . ALA A 1 329 ? 0.333 14.818 -14.651 1.00 96.06 329 ALA A C 1
ATOM 2526 O O . ALA A 1 329 ? 0.418 15.841 -13.967 1.00 96.06 329 ALA A O 1
ATOM 2527 N N . SER A 1 330 ? -0.633 14.670 -15.563 1.00 95.75 330 SER A N 1
ATOM 2528 C CA . SER A 1 330 ? -1.600 15.733 -15.854 1.00 95.75 330 SER A CA 1
ATOM 2529 C C . SER A 1 330 ? -2.485 16.058 -14.643 1.00 95.75 330 SER A C 1
ATOM 2531 O O . SER A 1 330 ? -2.764 15.202 -13.803 1.00 95.75 330 SER A O 1
ATOM 2533 N N . ALA A 1 331 ? -2.994 17.292 -14.574 1.00 96.06 331 ALA A N 1
ATOM 2534 C CA . ALA A 1 331 ? -3.907 17.705 -13.504 1.00 96.06 331 ALA A CA 1
ATOM 2535 C C . ALA A 1 331 ? -5.169 16.824 -13.421 1.00 96.06 331 ALA A C 1
ATOM 2537 O O . ALA A 1 331 ? -5.678 16.584 -12.327 1.00 96.06 331 ALA A O 1
ATOM 2538 N N . GLU A 1 332 ? -5.643 16.311 -14.562 1.00 96.00 332 GLU A N 1
ATOM 2539 C CA . GLU A 1 332 ? -6.747 15.352 -14.609 1.00 96.00 332 GLU A CA 1
ATOM 2540 C C . GLU A 1 332 ? -6.367 14.037 -13.920 1.00 96.00 332 GLU A C 1
ATOM 2542 O O . GLU A 1 332 ? -7.074 13.609 -13.013 1.00 96.00 332 GLU A O 1
ATOM 2547 N N . VAL A 1 333 ? -5.224 13.438 -14.275 1.00 96.06 333 VAL A N 1
ATOM 2548 C CA . VAL A 1 333 ? -4.729 12.209 -13.631 1.00 96.06 333 VAL A CA 1
ATOM 2549 C C . VAL A 1 333 ? -4.558 12.419 -12.127 1.00 96.06 333 VAL A C 1
ATOM 2551 O O . VAL A 1 333 ? -5.006 11.591 -11.337 1.00 96.06 333 VAL A O 1
ATOM 2554 N N . VAL A 1 334 ? -3.964 13.545 -11.720 1.00 97.44 334 VAL A N 1
ATOM 2555 C CA . VAL A 1 334 ? -3.741 13.888 -10.308 1.00 97.44 334 VAL A CA 1
ATOM 2556 C C . VAL A 1 334 ? -5.059 13.959 -9.525 1.00 97.44 334 VAL A C 1
ATOM 2558 O O . VAL A 1 334 ? -5.139 13.437 -8.414 1.00 97.44 334 VAL A O 1
ATOM 2561 N N . GLU A 1 335 ? -6.105 14.573 -10.082 1.00 97.19 335 GLU A N 1
ATOM 2562 C CA . GLU A 1 335 ? -7.424 14.640 -9.435 1.00 97.19 335 GLU A CA 1
ATOM 2563 C C . GLU A 1 335 ? -8.108 13.269 -9.358 1.00 97.19 335 GLU A C 1
ATOM 2565 O O . GLU A 1 335 ? -8.733 12.937 -8.350 1.00 97.19 335 GLU A O 1
ATOM 2570 N N . ARG A 1 336 ? -7.944 12.436 -10.384 1.00 96.94 336 ARG A N 1
ATOM 2571 C CA . ARG A 1 336 ? -8.506 11.080 -10.426 1.00 96.94 336 ARG A CA 1
ATOM 2572 C C . ARG A 1 336 ? -7.884 10.185 -9.361 1.00 96.94 336 ARG A C 1
ATOM 2574 O O . ARG A 1 336 ? -8.601 9.577 -8.566 1.00 96.94 336 ARG A O 1
ATOM 2581 N N . VAL A 1 337 ? -6.552 10.182 -9.256 1.00 97.31 337 VAL A N 1
ATOM 2582 C CA . VAL A 1 337 ? -5.858 9.399 -8.221 1.00 97.31 337 VAL A CA 1
ATOM 2583 C C . VAL A 1 337 ? -6.074 9.959 -6.809 1.00 97.31 337 VAL A C 1
ATOM 2585 O O . VAL A 1 337 ? -6.019 9.193 -5.847 1.00 97.31 337 VAL A O 1
ATOM 2588 N N . ARG A 1 338 ? -6.382 11.260 -6.663 1.00 98.19 338 ARG A N 1
ATOM 2589 C CA . ARG A 1 338 ? -6.810 11.862 -5.385 1.00 98.19 338 ARG A CA 1
ATOM 2590 C C . ARG A 1 338 ? -8.110 11.241 -4.891 1.00 98.19 338 ARG A C 1
ATOM 2592 O O . ARG A 1 338 ? -8.160 10.767 -3.759 1.00 98.19 338 ARG A O 1
ATOM 2599 N N . ARG A 1 339 ? -9.145 11.234 -5.737 1.00 98.19 339 ARG A N 1
ATOM 2600 C CA . ARG A 1 339 ? -10.467 10.677 -5.400 1.00 98.19 339 ARG A CA 1
ATOM 2601 C C . ARG A 1 339 ? -10.411 9.174 -5.179 1.00 98.19 339 ARG A C 1
ATOM 2603 O O . ARG A 1 339 ? -11.000 8.684 -4.222 1.00 98.19 339 ARG A O 1
ATOM 2610 N N . TYR A 1 340 ? -9.647 8.472 -6.015 1.00 98.25 340 TYR A N 1
ATOM 2611 C CA . TYR A 1 340 ? -9.338 7.061 -5.815 1.00 98.25 340 TYR A CA 1
ATOM 2612 C C . TYR A 1 340 ? -8.726 6.817 -4.426 1.00 98.25 340 TYR A C 1
ATOM 2614 O O . TYR A 1 340 ? -9.246 6.008 -3.662 1.00 98.25 340 TYR A O 1
ATOM 2622 N N . GLY A 1 341 ? -7.660 7.541 -4.066 1.00 97.94 341 GLY A N 1
ATOM 2623 C CA . GLY A 1 341 ? -6.968 7.341 -2.792 1.00 97.94 341 GLY A CA 1
ATOM 2624 C C . GLY A 1 341 ? -7.810 7.712 -1.566 1.00 97.94 341 GLY A C 1
ATOM 2625 O O . GLY A 1 341 ? -7.732 7.018 -0.556 1.00 97.94 341 GLY A O 1
ATOM 2626 N N . ASP A 1 342 ? -8.644 8.753 -1.658 1.00 98.31 342 ASP A N 1
ATOM 2627 C CA . ASP A 1 342 ? -9.601 9.128 -0.605 1.00 98.31 342 ASP A CA 1
ATOM 2628 C C . ASP A 1 342 ? -10.635 8.017 -0.377 1.00 98.31 342 ASP A C 1
ATOM 2630 O O . ASP A 1 342 ? -10.765 7.517 0.740 1.00 98.31 342 ASP A O 1
ATOM 2634 N N . ALA A 1 343 ? -11.299 7.554 -1.440 1.00 98.31 343 ALA A N 1
ATOM 2635 C CA . ALA A 1 343 ? -12.306 6.500 -1.348 1.00 98.31 343 ALA A CA 1
ATOM 2636 C C . ALA A 1 343 ? -11.718 5.171 -0.838 1.00 98.31 343 ALA A C 1
ATOM 2638 O O . ALA A 1 343 ? -12.283 4.555 0.066 1.00 98.31 343 ALA A O 1
ATOM 2639 N N . VAL A 1 344 ? -10.549 4.767 -1.351 1.00 97.75 344 VAL A N 1
ATOM 2640 C CA . VAL A 1 344 ? -9.817 3.578 -0.880 1.00 97.75 344 VAL A CA 1
ATOM 2641 C C . VAL A 1 344 ? -9.415 3.719 0.586 1.00 97.75 344 VAL A C 1
ATOM 2643 O O . VAL A 1 344 ? -9.528 2.762 1.348 1.00 97.75 344 VAL A O 1
ATOM 2646 N N . GLY A 1 345 ? -8.957 4.900 1.002 1.00 96.94 345 GLY A N 1
ATOM 2647 C CA . GLY A 1 345 ? -8.547 5.153 2.378 1.00 96.94 345 GLY A CA 1
ATOM 2648 C C . GLY A 1 345 ? -9.703 5.097 3.376 1.00 96.94 345 GLY A C 1
ATOM 2649 O O . GLY A 1 345 ? -9.543 4.519 4.451 1.00 96.94 345 GLY A O 1
ATOM 2650 N N . VAL A 1 346 ? -10.870 5.635 3.011 1.00 98.06 346 VAL A N 1
ATOM 2651 C CA . VAL A 1 346 ? -12.084 5.539 3.837 1.00 98.06 346 VAL A CA 1
ATOM 2652 C C . VAL A 1 346 ? -12.571 4.089 3.905 1.00 98.06 346 VAL A C 1
ATOM 2654 O O . VAL A 1 346 ? -12.758 3.568 5.003 1.00 98.06 346 VAL A O 1
ATOM 2657 N N . ALA A 1 347 ? -12.679 3.397 2.764 1.00 97.50 347 ALA A N 1
ATOM 2658 C CA . ALA A 1 347 ? -13.080 1.988 2.723 1.00 97.50 347 ALA A CA 1
ATOM 2659 C C . ALA A 1 347 ? -12.137 1.083 3.537 1.00 97.50 347 ALA A C 1
ATOM 2661 O O . ALA A 1 347 ? -12.584 0.129 4.180 1.00 97.50 347 ALA A O 1
ATOM 2662 N N . PHE A 1 348 ? -10.836 1.399 3.547 1.00 94.44 348 PHE A N 1
ATOM 2663 C CA . PHE A 1 348 ? -9.836 0.674 4.326 1.00 94.44 348 PHE A CA 1
ATOM 2664 C C . PHE A 1 348 ? -10.104 0.745 5.820 1.00 94.44 348 PHE A C 1
ATOM 2666 O O . PHE A 1 348 ? -10.057 -0.295 6.474 1.00 94.44 348 PHE A O 1
ATOM 2673 N N . GLN A 1 349 ? -10.406 1.934 6.342 1.00 94.81 349 GLN A N 1
ATOM 2674 C CA . GLN A 1 349 ? -10.706 2.096 7.759 1.00 94.81 349 GLN A CA 1
ATOM 2675 C C . GLN A 1 349 ? -12.049 1.462 8.123 1.00 94.81 349 GLN A C 1
ATOM 2677 O O . GLN A 1 349 ? -12.109 0.707 9.081 1.00 94.81 349 GLN A O 1
ATOM 2682 N N . MET A 1 350 ? -13.092 1.666 7.311 1.00 95.88 350 MET A N 1
ATOM 2683 C CA . MET A 1 350 ? -14.404 1.044 7.540 1.00 95.88 350 MET A CA 1
ATOM 2684 C C . MET A 1 350 ? -14.312 -0.484 7.619 1.00 95.88 350 MET A C 1
ATOM 2686 O O . MET A 1 350 ? -14.947 -1.111 8.463 1.00 95.88 350 MET A O 1
ATOM 2690 N N . THR A 1 351 ? -13.490 -1.091 6.757 1.00 93.19 351 THR A N 1
ATOM 2691 C CA . THR A 1 351 ? -13.253 -2.539 6.783 1.00 93.19 351 THR A CA 1
ATOM 2692 C C . THR A 1 351 ? -12.452 -2.966 8.016 1.00 93.19 351 THR A C 1
ATOM 2694 O O . THR A 1 351 ? -12.701 -4.039 8.561 1.00 93.19 351 THR A O 1
ATOM 2697 N N . ASP A 1 352 ? -11.488 -2.156 8.464 1.00 89.69 352 ASP A N 1
ATOM 2698 C CA . ASP A 1 352 ? -10.713 -2.434 9.679 1.00 89.69 352 ASP A CA 1
ATOM 2699 C C . ASP A 1 352 ? -11.603 -2.407 10.929 1.00 89.69 352 ASP A C 1
ATOM 2701 O O . ASP A 1 352 ? -11.555 -3.337 11.733 1.00 89.69 352 ASP A O 1
ATOM 2705 N N . ASP A 1 353 ? -12.503 -1.427 11.014 1.00 92.88 353 ASP A N 1
ATOM 2706 C CA . ASP A 1 353 ? -13.465 -1.296 12.108 1.00 92.88 353 ASP A CA 1
ATOM 2707 C C . ASP A 1 353 ? -14.426 -2.492 12.170 1.00 92.88 353 ASP A C 1
ATOM 2709 O O . ASP A 1 353 ? -14.758 -2.965 13.251 1.00 92.88 353 ASP A O 1
ATOM 2713 N N . VAL A 1 354 ? -14.865 -3.030 11.022 1.00 92.19 354 VAL A N 1
ATOM 2714 C CA . VAL A 1 354 ? -15.671 -4.268 10.977 1.00 92.19 354 VAL A CA 1
ATOM 2715 C C . VAL A 1 354 ? -14.869 -5.467 11.489 1.00 92.19 354 VAL A C 1
ATOM 2717 O O . VAL A 1 354 ? -15.413 -6.334 12.176 1.00 92.19 354 VAL A O 1
ATOM 2720 N N . VAL A 1 355 ? -13.575 -5.533 11.167 1.00 87.25 355 VAL A N 1
ATOM 2721 C CA . VAL A 1 355 ? -12.697 -6.635 11.578 1.00 87.25 355 VAL A CA 1
ATOM 2722 C C . VAL A 1 355 ? -12.501 -6.673 13.098 1.00 87.25 355 VAL A C 1
ATOM 2724 O O . VAL A 1 355 ? -12.361 -7.780 13.627 1.00 87.25 355 VAL A O 1
ATOM 2727 N N . ASP A 1 356 ? -12.577 -5.540 13.809 1.00 87.31 356 ASP A N 1
ATOM 2728 C CA . ASP A 1 356 ? -12.507 -5.483 15.285 1.00 87.31 356 ASP A CA 1
ATOM 2729 C C . ASP A 1 356 ? -13.635 -6.281 15.980 1.00 87.31 356 ASP A C 1
ATOM 2731 O O . ASP A 1 356 ? -13.469 -6.763 17.103 1.00 87.31 356 ASP A O 1
ATOM 2735 N N . PHE A 1 357 ? -14.749 -6.533 15.278 1.00 87.06 357 PHE A N 1
ATOM 2736 C CA . PHE A 1 357 ? -15.875 -7.366 15.734 1.00 87.06 357 PHE A CA 1
ATOM 2737 C C . PHE A 1 357 ? -15.741 -8.849 15.357 1.00 87.06 357 PHE A C 1
ATOM 2739 O O . PHE A 1 357 ? -16.707 -9.608 15.452 1.00 87.06 357 PHE A O 1
ATOM 2746 N N . SER A 1 358 ? -14.566 -9.284 14.900 1.00 80.12 358 SER A N 1
ATOM 2747 C CA . SER A 1 358 ? -14.325 -10.658 14.457 1.00 80.12 358 SER A CA 1
ATOM 2748 C C . SER A 1 358 ? -13.028 -11.231 15.027 1.00 80.12 358 SER A C 1
ATOM 2750 O O . SER A 1 358 ? -12.088 -10.502 15.335 1.00 80.12 358 SER A O 1
ATOM 2752 N N . ASP A 1 359 ? -12.915 -12.561 15.056 1.00 71.75 359 ASP A N 1
ATOM 2753 C CA . ASP A 1 359 ? -11.669 -13.257 15.423 1.00 71.75 359 ASP A CA 1
ATOM 2754 C C . ASP A 1 359 ? -10.513 -13.023 14.420 1.00 71.75 359 ASP A C 1
ATOM 2756 O O . ASP A 1 359 ? -9.397 -13.503 14.621 1.00 71.75 359 ASP A O 1
ATOM 2760 N N . ARG A 1 360 ? -10.755 -12.302 13.315 1.00 65.62 360 ARG A N 1
ATOM 2761 C CA . ARG A 1 360 ? -9.779 -12.086 12.233 1.00 65.62 360 ARG A CA 1
ATOM 2762 C C . ARG A 1 360 ? -8.805 -10.937 12.498 1.00 65.62 360 ARG A C 1
ATOM 2764 O O . ARG A 1 360 ? -7.828 -10.810 11.764 1.00 65.62 360 ARG A O 1
ATOM 2771 N N . SER A 1 361 ? -9.039 -10.106 13.515 1.00 59.09 361 SER A N 1
ATOM 2772 C CA . SER A 1 361 ? -8.198 -8.935 13.808 1.00 59.09 361 SER A CA 1
ATOM 2773 C C . SER A 1 361 ? -6.813 -9.297 14.363 1.00 59.09 361 SER A C 1
ATOM 2775 O O . SER A 1 361 ? -5.892 -8.480 14.326 1.00 59.09 361 SER A O 1
ATOM 2777 N N . GLY A 1 362 ? -6.651 -10.512 14.908 1.00 57.84 362 GLY A N 1
ATOM 2778 C CA . GLY A 1 362 ? -5.449 -10.915 15.647 1.00 57.84 362 GLY A CA 1
ATOM 2779 C C . GLY A 1 362 ? -5.264 -10.176 16.983 1.00 57.84 362 GLY A C 1
ATOM 2780 O O . GLY A 1 362 ? -4.248 -10.372 17.651 1.00 57.84 362 GLY A O 1
ATOM 2781 N N . LYS A 1 363 ? -6.236 -9.342 17.376 1.00 65.25 363 LYS A N 1
ATOM 2782 C CA . LYS A 1 363 ? -6.344 -8.641 18.661 1.00 65.25 363 LYS A CA 1
ATOM 2783 C C . LYS A 1 363 ? -7.562 -9.174 19.436 1.00 65.25 363 LYS A C 1
ATOM 2785 O O . LYS A 1 363 ? -8.414 -9.838 18.846 1.00 65.25 363 LYS A O 1
ATOM 2790 N N . PRO A 1 364 ? -7.676 -8.910 20.751 1.00 69.50 364 PRO A N 1
ATOM 2791 C CA . PRO A 1 364 ? -8.917 -9.174 21.473 1.00 69.50 364 PRO A CA 1
ATOM 2792 C C . PRO A 1 364 ? -10.087 -8.437 20.810 1.00 69.50 364 PRO A C 1
ATOM 2794 O O . PRO A 1 364 ? -9.985 -7.241 20.568 1.00 69.50 364 PRO A O 1
ATOM 2797 N N . MET A 1 365 ? -11.181 -9.148 20.537 1.00 81.69 365 MET A N 1
ATOM 2798 C CA . MET A 1 365 ? -12.388 -8.589 19.918 1.00 81.69 365 MET A CA 1
ATOM 2799 C C . MET A 1 365 ? -12.928 -7.390 20.717 1.00 81.69 365 MET A C 1
ATOM 2801 O O . MET A 1 365 ? -13.032 -7.474 21.948 1.00 81.69 365 MET A O 1
ATOM 2805 N N . GLY A 1 366 ? -13.300 -6.309 20.027 1.00 81.88 366 GLY A N 1
ATOM 2806 C CA . GLY A 1 366 ? -13.829 -5.094 20.649 1.00 81.88 366 GLY A CA 1
ATOM 2807 C C . GLY A 1 366 ? -12.773 -4.261 21.380 1.00 81.88 366 GLY A C 1
ATOM 2808 O O . GLY A 1 366 ? -13.078 -3.659 22.415 1.00 81.88 366 GLY A O 1
ATOM 2809 N N . GLN A 1 367 ? -11.522 -4.259 20.910 1.00 83.62 367 GLN A N 1
ATOM 2810 C CA . GLN A 1 367 ? -10.478 -3.441 21.529 1.00 83.62 367 GLN A CA 1
ATOM 2811 C C . GLN A 1 367 ? -10.806 -1.951 21.383 1.00 83.62 367 GLN A C 1
ATOM 2813 O O . GLN A 1 367 ? -10.680 -1.211 22.360 1.00 83.62 367 GLN A O 1
ATOM 2818 N N . ASP A 1 368 ? -11.335 -1.540 20.232 1.00 87.69 368 ASP A N 1
ATOM 2819 C CA . ASP A 1 368 ? -11.684 -0.142 19.963 1.00 87.69 368 ASP A CA 1
ATOM 2820 C C . ASP A 1 368 ? -12.812 0.332 20.899 1.00 87.69 368 ASP A C 1
ATOM 2822 O O . ASP A 1 368 ? -12.779 1.436 21.445 1.00 87.69 368 ASP A O 1
ATOM 2826 N N . ILE A 1 369 ? -13.773 -0.551 21.199 1.00 90.06 369 ILE A N 1
ATOM 2827 C CA . ILE A 1 369 ? -14.841 -0.296 22.182 1.00 90.06 369 ILE A CA 1
ATOM 2828 C C . ILE A 1 369 ? -14.255 -0.102 23.587 1.00 90.06 369 ILE A C 1
ATOM 2830 O O . ILE A 1 369 ? -14.688 0.779 24.336 1.00 90.06 369 ILE A O 1
ATOM 2834 N N . ARG A 1 370 ? -13.266 -0.925 23.967 1.00 87.88 370 ARG A N 1
ATOM 2835 C CA . ARG A 1 370 ? -12.584 -0.822 25.267 1.00 87.88 370 ARG A CA 1
ATOM 2836 C C . ARG A 1 370 ? -11.843 0.511 25.397 1.00 87.88 370 ARG A C 1
ATOM 2838 O O . ARG A 1 370 ? -11.882 1.117 26.466 1.00 87.88 370 ARG A O 1
ATOM 2845 N N . GLU A 1 371 ? -11.233 0.974 24.312 1.00 86.88 371 GLU A N 1
ATOM 2846 C CA . GLU A 1 371 ? -10.530 2.261 24.208 1.00 86.88 371 GLU A CA 1
ATOM 2847 C C . GLU A 1 371 ? -11.474 3.459 24.012 1.00 86.88 371 GLU A C 1
ATOM 2849 O O . GLU A 1 371 ? -11.028 4.606 23.956 1.00 86.88 371 GLU A O 1
ATOM 2854 N N . ARG A 1 372 ? -12.791 3.213 23.990 1.00 90.19 372 ARG A N 1
ATOM 2855 C CA . ARG A 1 372 ? -13.844 4.220 23.810 1.00 90.19 372 ARG A CA 1
ATOM 2856 C C . ARG A 1 372 ? -13.797 4.918 22.445 1.00 90.19 372 ARG A C 1
ATOM 2858 O O . ARG A 1 372 ? -14.319 6.026 22.313 1.00 90.19 372 ARG A O 1
ATOM 2865 N N . VAL A 1 373 ? -13.199 4.280 21.444 1.00 90.81 373 VAL A N 1
ATOM 2866 C CA . VAL A 1 373 ? -13.105 4.787 20.072 1.00 90.81 373 VAL A CA 1
ATOM 2867 C C . VAL A 1 373 ? -14.468 4.661 19.383 1.00 90.81 373 VAL A C 1
ATOM 2869 O O . VAL A 1 373 ? -15.237 3.724 19.630 1.00 90.81 373 VAL A O 1
ATOM 2872 N N . LEU A 1 374 ? -14.800 5.656 18.562 1.00 92.31 374 LEU A N 1
ATOM 2873 C CA . LEU A 1 374 ? -16.037 5.700 17.789 1.00 92.31 374 LEU A CA 1
ATOM 2874 C C . LEU A 1 374 ? -15.870 4.918 16.478 1.00 92.31 374 LEU A C 1
ATOM 2876 O O . LEU A 1 374 ? -14.885 5.113 15.773 1.00 92.31 374 LEU A O 1
ATOM 2880 N N . SER A 1 375 ? -16.848 4.084 16.118 1.00 94.56 375 SER A N 1
ATOM 2881 C CA . SER A 1 375 ? -16.837 3.334 14.856 1.00 94.56 375 SER A CA 1
ATOM 2882 C C . SER A 1 375 ? -18.235 3.207 14.248 1.00 94.56 375 SER A C 1
ATOM 2884 O O . SER A 1 375 ? -19.238 3.180 14.971 1.00 94.56 375 SER A O 1
ATOM 2886 N N . LEU A 1 376 ? -18.328 3.111 12.914 1.00 95.81 376 LEU A N 1
ATOM 2887 C CA . LEU A 1 376 ? -19.625 2.971 12.230 1.00 95.81 376 LEU A CA 1
ATOM 2888 C C . LEU A 1 376 ? -20.431 1.744 12.656 1.00 95.81 37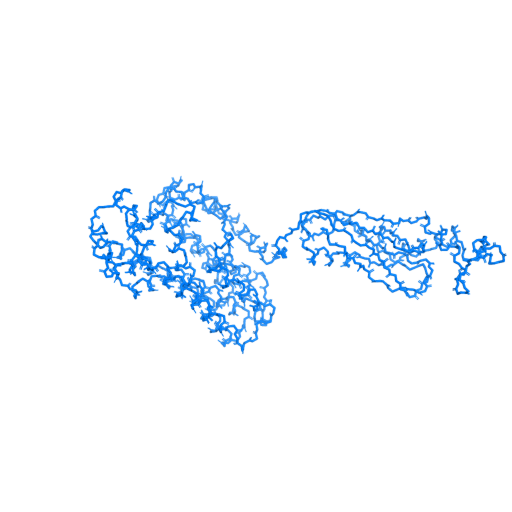6 LEU A C 1
ATOM 2890 O O . LEU A 1 376 ? -21.644 1.891 12.815 1.00 95.81 376 LEU A O 1
ATOM 2894 N N . PRO A 1 377 ? -19.828 0.560 12.898 1.00 95.69 377 PRO A N 1
ATOM 2895 C CA . PRO A 1 377 ? -20.583 -0.564 13.435 1.00 95.69 377 PRO A CA 1
ATOM 2896 C C . PRO A 1 377 ? -21.337 -0.224 14.727 1.00 95.69 377 PRO A C 1
ATOM 2898 O O . PRO A 1 377 ? -22.473 -0.661 14.892 1.00 95.69 377 PRO A O 1
ATOM 2901 N N . LEU A 1 378 ? -20.751 0.584 15.621 1.00 94.94 378 LEU A N 1
ATOM 2902 C CA . LEU A 1 378 ? -21.407 1.012 16.862 1.00 94.94 378 LEU A CA 1
ATOM 2903 C C . LEU A 1 378 ? -22.500 2.049 16.612 1.00 94.94 378 LEU A C 1
ATOM 2905 O O . LEU A 1 378 ? -23.578 1.928 17.200 1.00 94.94 378 LEU A O 1
ATOM 2909 N N . ILE A 1 379 ? -22.235 3.037 15.749 1.00 95.56 379 ILE A N 1
ATOM 2910 C CA . ILE A 1 379 ? -23.210 4.070 15.369 1.00 95.56 379 ILE A CA 1
ATOM 2911 C C . ILE A 1 379 ? -24.459 3.389 14.797 1.00 95.56 379 ILE A C 1
ATOM 2913 O O . ILE A 1 379 ? -25.545 3.516 15.357 1.00 95.56 379 ILE A O 1
ATOM 2917 N N . TYR A 1 380 ? -24.294 2.567 13.759 1.00 96.81 380 TYR A N 1
ATOM 2918 C CA . TYR A 1 380 ? -25.411 1.905 13.083 1.00 96.81 380 TYR A CA 1
ATOM 2919 C C . TYR A 1 380 ? -26.105 0.859 13.948 1.00 96.81 380 TYR A C 1
ATOM 2921 O O . TYR A 1 380 ? -27.324 0.734 13.887 1.00 96.81 380 TYR A O 1
ATOM 2929 N N . ALA A 1 381 ? -25.378 0.130 14.798 1.00 96.31 381 ALA A N 1
ATOM 2930 C CA . ALA A 1 381 ? -26.029 -0.797 15.719 1.00 96.31 381 ALA A CA 1
ATOM 2931 C C . ALA A 1 381 ? -26.881 -0.065 16.764 1.00 96.31 381 ALA A C 1
ATOM 2933 O O . ALA A 1 381 ? -27.911 -0.580 17.188 1.00 96.31 381 ALA A O 1
ATOM 2934 N N . SER A 1 382 ? -26.479 1.144 17.157 1.00 95.44 382 SER A N 1
ATOM 2935 C CA . SER A 1 382 ? -27.229 1.971 18.102 1.00 95.44 382 SER A CA 1
ATOM 2936 C C . SER A 1 382 ? -28.500 2.583 17.502 1.00 95.44 382 SER A C 1
ATOM 2938 O O . SER A 1 382 ? -29.355 3.028 18.268 1.00 95.44 382 SER A O 1
ATOM 2940 N N . GLU A 1 383 ? -28.628 2.595 16.172 1.00 94.81 383 GLU A N 1
ATOM 2941 C CA . GLU A 1 383 ? -29.835 2.988 15.428 1.00 94.81 383 GLU A CA 1
ATOM 2942 C C . GLU A 1 383 ? -30.860 1.843 15.307 1.00 94.81 383 GLU A C 1
ATOM 2944 O O . GLU A 1 383 ? -32.001 2.088 14.914 1.00 94.81 383 GLU A O 1
ATOM 2949 N N . ASP A 1 384 ? -30.482 0.601 15.637 1.00 95.44 384 ASP A N 1
ATOM 2950 C CA . ASP A 1 384 ? -31.371 -0.561 15.550 1.00 95.44 384 ASP A CA 1
ATOM 2951 C C . ASP A 1 384 ? -32.576 -0.419 16.496 1.00 95.44 384 ASP A C 1
ATOM 2953 O O . ASP A 1 384 ? -32.424 -0.165 17.693 1.00 95.44 384 ASP A O 1
ATOM 2957 N N . GLU A 1 385 ? -33.786 -0.621 15.967 1.00 93.50 385 GLU A N 1
ATOM 2958 C CA . GLU A 1 385 ? -35.039 -0.405 16.702 1.00 93.50 385 GLU A CA 1
ATOM 2959 C C . GLU A 1 385 ? -35.189 -1.333 17.921 1.00 93.50 385 GLU A C 1
ATOM 2961 O O . GLU A 1 385 ? -35.760 -0.939 18.940 1.00 93.50 385 GLU A O 1
ATOM 2966 N N . ALA A 1 386 ? -34.670 -2.562 17.842 1.00 95.06 386 ALA A N 1
ATOM 2967 C CA . ALA A 1 386 ? -34.822 -3.568 18.887 1.00 95.06 386 ALA A CA 1
ATOM 2968 C C . ALA A 1 386 ? -33.625 -3.613 19.847 1.00 95.06 386 ALA A C 1
ATOM 2970 O O . ALA A 1 386 ? -33.804 -3.849 21.044 1.00 95.06 386 ALA A O 1
ATOM 2971 N N . LEU A 1 387 ? -32.408 -3.427 19.331 1.00 96.12 387 LEU A N 1
ATOM 2972 C CA . LEU A 1 387 ? -31.156 -3.622 20.067 1.00 96.12 387 LEU A CA 1
ATOM 2973 C C . LEU A 1 387 ? -30.499 -2.300 20.488 1.00 96.12 387 LEU A C 1
ATOM 2975 O O . LEU A 1 387 ? -29.786 -2.272 21.493 1.00 96.12 387 LEU A O 1
ATOM 2979 N N . GLY A 1 388 ? -30.755 -1.204 19.768 1.00 94.81 388 GLY A N 1
ATOM 2980 C CA . GLY A 1 388 ? -30.042 0.064 19.931 1.00 94.81 388 GLY A CA 1
ATOM 2981 C C . GLY A 1 388 ? -30.151 0.653 21.336 1.00 94.81 388 GLY A C 1
ATOM 2982 O O . GLY A 1 388 ? -29.158 1.121 21.891 1.00 94.81 388 GLY A O 1
ATOM 2983 N N . GLY A 1 389 ? -31.320 0.540 21.974 1.00 95.56 389 GLY A N 1
ATOM 2984 C CA . GLY A 1 389 ? -31.516 0.997 23.354 1.00 95.56 389 GLY A CA 1
ATOM 2985 C C . GLY A 1 389 ? -30.640 0.263 24.380 1.00 95.56 389 GLY A C 1
ATOM 2986 O O . GLY A 1 389 ? -30.101 0.899 25.285 1.00 95.56 389 GLY A O 1
ATOM 2987 N N . GLU A 1 390 ? -30.457 -1.056 24.234 1.00 96.12 390 GLU A N 1
ATOM 2988 C CA . GLU A 1 390 ? -29.575 -1.849 25.108 1.00 96.12 390 GLU A CA 1
ATOM 2989 C C . GLU A 1 390 ? -28.102 -1.492 24.856 1.00 96.12 390 GLU A C 1
ATOM 2991 O O . GLU A 1 390 ? -27.345 -1.287 25.805 1.00 96.12 390 GLU A O 1
ATOM 2996 N N . ILE A 1 391 ? -27.709 -1.347 23.586 1.00 95.44 391 ILE A N 1
ATOM 2997 C CA . ILE A 1 391 ? -26.343 -0.971 23.193 1.00 95.44 391 ILE A CA 1
ATOM 2998 C C . ILE A 1 391 ? -25.966 0.392 23.782 1.00 95.44 391 ILE A C 1
ATOM 3000 O O . ILE A 1 391 ? -24.933 0.509 24.441 1.00 95.44 391 ILE A O 1
ATOM 3004 N N . GLN A 1 392 ? -26.819 1.407 23.622 1.00 94.56 392 GLN A N 1
ATOM 3005 C CA . GLN A 1 392 ? -26.565 2.749 24.153 1.00 94.56 392 GLN A CA 1
ATOM 3006 C C . GLN A 1 392 ? -26.452 2.753 25.686 1.00 94.56 392 GLN A C 1
ATOM 3008 O O . GLN A 1 392 ? -25.582 3.429 26.238 1.00 94.56 392 GLN A O 1
ATOM 3013 N N . GLN A 1 393 ? -27.278 1.967 26.388 1.00 94.31 393 GLN A N 1
ATOM 3014 C CA . GLN A 1 393 ? -27.187 1.832 27.847 1.00 94.31 393 GLN A CA 1
ATOM 3015 C C . GLN A 1 393 ? -25.863 1.199 28.293 1.00 94.31 393 GLN A C 1
ATOM 3017 O O . GLN A 1 393 ? -25.255 1.676 29.253 1.00 94.31 393 GLN A O 1
ATOM 3022 N N . LEU A 1 394 ? -25.401 0.154 27.599 1.00 94.19 394 LEU A N 1
ATOM 3023 C CA . LEU A 1 394 ? -24.117 -0.492 27.887 1.00 94.19 394 LEU A CA 1
ATOM 3024 C C . LEU A 1 394 ? -22.942 0.459 27.627 1.00 94.19 394 LEU A C 1
ATOM 3026 O O . LEU A 1 394 ? -22.057 0.584 28.471 1.00 94.19 394 LEU A O 1
ATOM 3030 N N . LEU A 1 395 ? -22.961 1.172 26.497 1.00 92.25 395 LEU A N 1
ATOM 3031 C CA . LEU A 1 395 ? -21.913 2.121 26.114 1.00 92.25 395 LEU A CA 1
ATOM 3032 C C . LEU A 1 395 ? -21.840 3.341 27.048 1.00 92.25 395 LEU A C 1
ATOM 3034 O O . LEU A 1 395 ? -20.749 3.866 27.276 1.00 92.25 395 LEU A O 1
ATOM 3038 N N . ALA A 1 396 ? -22.959 3.774 27.636 1.00 91.19 396 ALA A N 1
ATOM 3039 C CA . ALA A 1 396 ? -22.981 4.853 28.628 1.00 91.19 396 ALA A CA 1
ATOM 3040 C C . ALA A 1 396 ? -22.374 4.445 29.988 1.00 91.19 396 ALA A C 1
ATOM 3042 O O . ALA A 1 396 ? -21.960 5.303 30.770 1.00 91.19 396 ALA A O 1
ATOM 3043 N N . GLY A 1 397 ? -22.332 3.143 30.288 1.00 88.81 397 GLY A N 1
ATOM 3044 C CA . GLY A 1 397 ? -21.826 2.597 31.544 1.00 88.81 397 GLY A CA 1
ATOM 3045 C C . GLY A 1 397 ? -20.348 2.186 31.503 1.00 88.81 397 GLY A C 1
ATOM 3046 O O . GLY A 1 397 ? -19.649 2.391 30.507 1.00 88.81 397 GLY A O 1
ATOM 3047 N N . PRO A 1 398 ? -19.827 1.602 32.597 1.00 88.69 398 PRO A N 1
ATOM 3048 C CA . PRO A 1 398 ? -18.552 0.891 32.590 1.00 88.69 398 PRO A CA 1
ATOM 3049 C C . PRO A 1 398 ? -18.589 -0.304 31.625 1.00 88.69 398 PRO A C 1
ATOM 3051 O O . PRO A 1 398 ? -19.608 -0.981 31.526 1.00 88.69 398 PRO A O 1
ATOM 3054 N N . LEU A 1 399 ? -17.455 -0.613 30.987 1.00 89.25 399 LEU A N 1
ATOM 3055 C CA . LEU A 1 399 ? -17.326 -1.718 30.026 1.00 89.25 399 LEU A CA 1
ATOM 3056 C C . LEU A 1 399 ? -16.349 -2.806 30.524 1.00 89.25 399 LEU A C 1
ATOM 3058 O O . LEU A 1 399 ? -15.258 -2.949 29.967 1.00 89.25 399 LEU A O 1
ATOM 3062 N N . PRO A 1 400 ? -16.683 -3.578 31.581 1.00 91.88 400 PRO A N 1
ATOM 3063 C CA . PRO A 1 400 ? -15.967 -4.815 31.879 1.00 91.88 400 PRO A CA 1
ATOM 3064 C C . PRO A 1 400 ? -16.098 -5.820 30.728 1.00 91.88 400 PRO A C 1
ATOM 3066 O O . PRO A 1 400 ? -16.973 -5.709 29.871 1.00 91.88 400 PRO A O 1
ATOM 3069 N N . ASP A 1 401 ? -15.282 -6.875 30.747 1.00 89.50 401 ASP A N 1
ATOM 3070 C CA . ASP A 1 401 ? -15.266 -7.880 29.674 1.00 89.50 401 ASP A CA 1
ATOM 3071 C C . ASP A 1 401 ? -16.631 -8.535 29.399 1.00 89.50 401 ASP A C 1
ATOM 3073 O O . ASP A 1 401 ? -16.877 -9.019 28.296 1.00 89.50 401 ASP A O 1
ATOM 3077 N N . ARG A 1 402 ? -17.528 -8.595 30.391 1.00 92.44 402 ARG A N 1
ATOM 3078 C CA . ARG A 1 402 ? -18.875 -9.149 30.207 1.00 92.44 402 ARG A CA 1
ATOM 3079 C C . ARG A 1 402 ? -19.735 -8.224 29.346 1.00 92.44 402 ARG A C 1
ATOM 3081 O O . ARG A 1 402 ? -20.361 -8.696 28.401 1.00 92.44 402 ARG A O 1
ATOM 3088 N N . GLU A 1 403 ? -19.772 -6.946 29.681 1.00 92.94 403 GLU A N 1
ATOM 3089 C CA . GLU A 1 403 ? -20.531 -5.902 29.001 1.00 92.94 403 GLU A CA 1
ATOM 3090 C C . GLU A 1 403 ? -19.950 -5.656 27.608 1.00 92.94 403 GLU A C 1
ATOM 3092 O O . GLU A 1 403 ? -20.706 -5.583 26.645 1.00 92.94 403 GLU A O 1
ATOM 3097 N N . LEU A 1 404 ? -18.619 -5.666 27.473 1.00 92.06 404 LEU A N 1
ATOM 3098 C CA . LEU A 1 404 ? -17.940 -5.603 26.180 1.00 92.06 404 LEU A CA 1
ATOM 3099 C C . LEU A 1 404 ? -18.376 -6.746 25.252 1.00 92.06 404 LEU A C 1
ATOM 3101 O O . LEU A 1 404 ? -18.815 -6.499 24.131 1.00 92.06 404 LEU A O 1
ATOM 3105 N N . ARG A 1 405 ? -18.328 -8.000 25.730 1.00 91.94 405 ARG A N 1
ATOM 3106 C CA . ARG A 1 405 ? -18.805 -9.157 24.948 1.00 91.94 405 ARG A CA 1
ATOM 3107 C C . ARG A 1 405 ? -20.274 -9.023 24.561 1.00 91.94 405 ARG A C 1
ATOM 3109 O O . ARG A 1 405 ? -20.649 -9.440 23.470 1.00 91.94 405 ARG A O 1
ATOM 3116 N N . ARG A 1 406 ? -21.097 -8.448 25.442 1.00 94.81 406 ARG A N 1
ATOM 3117 C CA . ARG A 1 406 ? -22.515 -8.218 25.162 1.00 94.81 406 ARG A CA 1
ATOM 3118 C C . ARG A 1 406 ? -22.712 -7.180 24.057 1.00 94.81 406 ARG A C 1
ATOM 3120 O O . ARG A 1 406 ? -23.518 -7.425 23.169 1.00 94.81 406 ARG A O 1
ATOM 3127 N N . VAL A 1 407 ? -21.966 -6.073 24.069 1.00 94.62 407 VAL A N 1
ATOM 3128 C CA . VAL A 1 407 ? -22.002 -5.076 22.984 1.00 94.62 407 VAL A CA 1
ATOM 3129 C C . VAL A 1 407 ? -21.600 -5.716 21.655 1.00 94.62 407 VAL A C 1
ATOM 3131 O O . VAL A 1 407 ? -22.335 -5.587 20.682 1.00 94.62 407 VAL A O 1
ATOM 3134 N N . VAL A 1 408 ? -20.497 -6.471 21.624 1.00 93.50 408 VAL A N 1
ATOM 3135 C CA . VAL A 1 408 ? -20.036 -7.175 20.412 1.00 93.50 408 VAL A CA 1
ATOM 3136 C C . VAL A 1 408 ? -21.104 -8.143 19.878 1.00 93.50 408 VAL A C 1
ATOM 3138 O O . VAL A 1 408 ? -21.386 -8.146 18.682 1.00 93.50 408 VAL A O 1
ATOM 3141 N N . GLU A 1 409 ? -21.757 -8.917 20.754 1.00 94.00 409 GLU A N 1
ATOM 3142 C CA . GLU A 1 409 ? -22.862 -9.814 20.375 1.00 94.00 409 GLU A CA 1
ATOM 3143 C C . GLU A 1 409 ? -24.044 -9.048 19.757 1.00 94.00 409 GLU A C 1
ATOM 3145 O O . GLU A 1 409 ? -24.600 -9.474 18.745 1.00 94.00 409 GLU A O 1
ATOM 3150 N N . LEU A 1 410 ? -24.442 -7.925 20.362 1.00 95.75 410 LEU A N 1
ATOM 3151 C CA . LEU A 1 410 ? -25.564 -7.112 19.889 1.00 95.75 410 LEU A CA 1
ATOM 3152 C C . LEU A 1 410 ? -25.262 -6.457 18.536 1.00 95.75 410 LEU A C 1
ATOM 3154 O O . LEU A 1 410 ? -26.115 -6.487 17.651 1.00 95.75 410 LEU A O 1
ATOM 3158 N N . VAL A 1 411 ? -24.043 -5.943 18.341 1.00 95.19 411 VAL A N 1
ATOM 3159 C CA . VAL A 1 411 ? -23.589 -5.386 17.053 1.00 95.19 411 VAL A CA 1
ATOM 3160 C C . VAL A 1 411 ? -23.579 -6.458 15.962 1.00 95.19 411 VAL A C 1
ATOM 3162 O O . VAL A 1 411 ? -24.028 -6.212 14.845 1.00 95.19 411 VAL A O 1
ATOM 3165 N N . GLY A 1 412 ? -23.157 -7.684 16.287 1.00 92.38 412 GLY A N 1
ATOM 3166 C CA . GLY A 1 412 ? -23.225 -8.815 15.358 1.00 92.38 412 GLY A CA 1
ATOM 3167 C C . GLY A 1 412 ? -24.652 -9.200 14.940 1.00 92.38 412 GLY A C 1
ATOM 3168 O O . GLY A 1 412 ? -24.830 -9.901 13.947 1.00 92.38 412 GLY A O 1
ATOM 3169 N N . ARG A 1 413 ? -25.679 -8.746 15.673 1.00 94.56 413 ARG A N 1
ATOM 3170 C CA . ARG A 1 413 ? -27.097 -9.054 15.424 1.00 94.56 413 ARG A CA 1
ATOM 3171 C C . ARG A 1 413 ? -27.898 -7.906 14.800 1.00 94.56 413 ARG A C 1
ATOM 3173 O O . ARG A 1 413 ? -28.979 -8.181 14.289 1.00 94.56 413 ARG A O 1
ATOM 3180 N N . SER A 1 414 ? -27.401 -6.667 14.828 1.00 89.88 414 SER A N 1
ATOM 3181 C CA . SER A 1 414 ? -28.118 -5.446 14.402 1.00 89.88 414 SER A CA 1
ATOM 3182 C C . SER A 1 414 ? -28.045 -5.142 12.896 1.00 89.88 414 SER A C 1
ATOM 3184 O O . SER A 1 414 ? -28.495 -4.096 12.439 1.00 89.88 414 SER A O 1
ATOM 3186 N N . GLY A 1 415 ? -27.409 -6.006 12.096 1.00 93.31 415 GLY A N 1
ATOM 3187 C CA . GLY A 1 415 ? -27.168 -5.756 10.665 1.00 93.31 415 GLY A CA 1
ATOM 3188 C C . GLY A 1 415 ? -26.181 -4.614 10.372 1.00 93.31 415 GLY A C 1
ATOM 3189 O O . GLY A 1 415 ? -25.920 -4.312 9.205 1.00 93.31 415 GLY A O 1
ATOM 3190 N N . ALA A 1 416 ? -25.600 -3.995 11.407 1.00 95.50 416 ALA A N 1
ATOM 3191 C CA . ALA A 1 416 ? -24.670 -2.878 11.280 1.00 95.50 416 ALA A CA 1
ATOM 3192 C C . ALA A 1 416 ? -23.407 -3.257 10.496 1.00 95.50 416 ALA A C 1
ATOM 3194 O O . ALA A 1 416 ? -23.007 -2.527 9.593 1.00 95.50 416 ALA A O 1
ATOM 3195 N N . LEU A 1 417 ? -22.824 -4.428 10.776 1.00 94.56 417 LEU A N 1
ATOM 3196 C CA . LEU A 1 417 ? -21.630 -4.917 10.074 1.00 94.56 417 LEU A CA 1
ATOM 3197 C C . LEU A 1 417 ? -21.879 -5.079 8.566 1.00 94.56 417 LEU A C 1
ATOM 3199 O O . LEU A 1 417 ? -21.053 -4.667 7.753 1.00 94.56 417 LEU A O 1
ATOM 3203 N N . ASP A 1 418 ? -23.041 -5.612 8.181 1.00 94.62 418 ASP A N 1
ATOM 3204 C CA . ASP A 1 418 ? -23.419 -5.767 6.771 1.00 94.62 418 ASP A CA 1
ATOM 3205 C C . ASP A 1 418 ? -23.619 -4.414 6.085 1.00 94.62 418 ASP A C 1
ATOM 3207 O O . ASP A 1 418 ? -23.254 -4.242 4.921 1.00 94.62 418 ASP A O 1
ATOM 3211 N N . ARG A 1 419 ? -24.189 -3.433 6.798 1.00 96.38 419 ARG A N 1
ATOM 3212 C CA . ARG A 1 419 ? -24.330 -2.064 6.292 1.00 96.38 419 ARG A CA 1
ATOM 3213 C C . ARG A 1 419 ? -22.963 -1.428 6.030 1.00 96.38 419 ARG A C 1
ATOM 3215 O O . ARG A 1 419 ? -22.743 -0.984 4.907 1.00 96.38 419 ARG A O 1
ATOM 3222 N N . VAL A 1 420 ? -22.044 -1.471 6.997 1.00 96.69 420 VAL A N 1
ATOM 3223 C CA . VAL A 1 420 ? -20.688 -0.911 6.840 1.00 96.69 420 VAL A CA 1
ATOM 3224 C C . VAL A 1 420 ? -19.929 -1.593 5.699 1.00 96.69 420 VAL A C 1
ATOM 3226 O O . VAL A 1 420 ? -19.326 -0.911 4.875 1.00 96.69 420 VAL A O 1
ATOM 3229 N N . ASN A 1 421 ? -20.014 -2.922 5.579 1.00 94.81 421 ASN A N 1
ATOM 3230 C CA . ASN A 1 421 ? -19.379 -3.659 4.480 1.00 94.81 421 ASN A CA 1
ATOM 3231 C C . ASN A 1 421 ? -19.918 -3.254 3.099 1.00 94.81 421 ASN A C 1
ATOM 3233 O O . ASN A 1 421 ? -19.143 -3.130 2.146 1.00 94.81 421 ASN A O 1
ATOM 3237 N N . ARG A 1 422 ? -21.236 -3.038 2.969 1.00 96.75 422 ARG A N 1
ATOM 3238 C CA . ARG A 1 422 ? -21.834 -2.555 1.713 1.00 96.75 422 ARG A CA 1
ATOM 3239 C C . ARG A 1 422 ? -21.339 -1.159 1.360 1.00 96.75 422 ARG A C 1
ATOM 3241 O O . ARG A 1 422 ? -20.882 -0.959 0.243 1.00 96.75 422 ARG A O 1
ATOM 3248 N N . GLU A 1 423 ? -21.353 -0.232 2.312 1.00 97.69 423 GLU A N 1
ATOM 3249 C CA . GLU A 1 423 ? -20.894 1.141 2.078 1.00 97.69 423 GLU A CA 1
ATOM 3250 C C . GLU A 1 423 ? -19.387 1.203 1.753 1.00 97.69 423 GLU A C 1
ATOM 3252 O O . GLU A 1 423 ? -18.977 1.919 0.839 1.00 97.69 423 GLU A O 1
ATOM 3257 N N . ALA A 1 424 ? -18.558 0.384 2.412 1.00 97.19 424 ALA A N 1
ATOM 3258 C CA . ALA A 1 424 ? -17.142 0.236 2.066 1.00 97.19 424 ALA A CA 1
ATOM 3259 C C . ALA A 1 424 ? -16.954 -0.323 0.642 1.00 97.19 424 ALA A C 1
ATOM 3261 O O . ALA A 1 424 ? -16.094 0.144 -0.108 1.00 97.19 424 ALA A O 1
ATOM 3262 N N . THR A 1 425 ? -17.790 -1.284 0.236 1.00 96.69 425 THR A N 1
ATOM 3263 C CA . THR A 1 425 ? -17.793 -1.826 -1.133 1.00 96.69 425 THR A CA 1
ATOM 3264 C C . THR A 1 425 ? -18.200 -0.760 -2.152 1.00 96.69 425 THR A C 1
ATOM 3266 O O . THR A 1 425 ? -17.555 -0.632 -3.193 1.00 96.69 425 THR A O 1
ATOM 3269 N N . ASP A 1 426 ? -19.214 0.052 -1.853 1.00 97.88 426 ASP A N 1
ATOM 3270 C CA . ASP A 1 426 ? -19.667 1.142 -2.723 1.00 97.88 426 ASP A CA 1
ATOM 3271 C C . ASP A 1 426 ? -18.580 2.213 -2.918 1.00 97.88 426 ASP A C 1
ATOM 3273 O O . ASP A 1 426 ? -18.408 2.726 -4.031 1.00 97.88 426 ASP A O 1
ATOM 3277 N N . LEU A 1 427 ? -17.796 2.505 -1.873 1.00 97.94 427 LEU A N 1
ATOM 3278 C CA . LEU A 1 427 ? -16.615 3.371 -1.955 1.00 97.94 427 LEU A CA 1
ATOM 3279 C C . LEU A 1 427 ? -15.528 2.780 -2.858 1.00 97.94 427 LEU A C 1
ATOM 3281 O O . LEU A 1 427 ? -14.976 3.500 -3.690 1.00 97.94 427 LEU A O 1
ATOM 3285 N N . VAL A 1 428 ? -15.250 1.476 -2.761 1.00 97.50 428 VAL A N 1
ATOM 3286 C CA . VAL A 1 428 ? -14.316 0.799 -3.677 1.00 97.50 428 VAL A CA 1
ATOM 3287 C C . VAL A 1 428 ? -14.812 0.893 -5.118 1.00 97.50 428 VAL A C 1
ATOM 3289 O O . VAL A 1 428 ? -14.046 1.263 -6.005 1.00 97.50 428 VAL A O 1
ATOM 3292 N N . GLN A 1 429 ? -16.103 0.666 -5.369 1.00 97.38 429 GLN A N 1
ATOM 3293 C CA . GLN A 1 429 ? -16.673 0.831 -6.710 1.00 97.38 429 GLN A CA 1
ATOM 3294 C C . GLN A 1 429 ? -16.578 2.280 -7.208 1.00 97.38 429 GLN A C 1
ATOM 3296 O O . GLN A 1 429 ? -16.348 2.514 -8.394 1.00 97.38 429 GLN A O 1
ATOM 3301 N N . ALA A 1 430 ? -16.724 3.270 -6.322 1.00 97.25 430 ALA A N 1
ATOM 3302 C CA . ALA A 1 430 ? -16.475 4.669 -6.661 1.00 97.25 430 ALA A CA 1
ATOM 3303 C C . ALA A 1 430 ? -15.007 4.919 -7.025 1.00 97.25 430 ALA A C 1
ATOM 3305 O O . ALA A 1 430 ? -14.748 5.577 -8.030 1.00 97.25 430 ALA A O 1
ATOM 3306 N N . ALA A 1 431 ? -14.064 4.340 -6.280 1.00 97.25 431 ALA A N 1
ATOM 3307 C CA . ALA A 1 431 ? -12.640 4.429 -6.583 1.00 97.25 431 ALA A CA 1
ATOM 3308 C C . ALA A 1 431 ? -12.305 3.811 -7.950 1.00 97.25 431 ALA A C 1
ATOM 3310 O O . ALA A 1 431 ? -11.583 4.419 -8.737 1.00 97.25 431 ALA A O 1
ATOM 3311 N N . LEU A 1 432 ? -12.868 2.641 -8.273 1.00 96.06 432 LEU A N 1
ATOM 3312 C CA . LEU A 1 432 ? -12.657 1.971 -9.561 1.00 96.06 432 LEU A CA 1
ATOM 3313 C C . LEU A 1 432 ? -13.149 2.814 -10.745 1.00 96.06 432 LEU A C 1
ATOM 3315 O O . LEU A 1 432 ? -12.456 2.898 -11.759 1.00 96.06 432 LEU A O 1
ATOM 3319 N N . ARG A 1 433 ? -14.289 3.504 -10.597 1.00 96.44 433 ARG A N 1
ATOM 3320 C CA . ARG A 1 433 ? -14.803 4.437 -11.616 1.00 96.44 433 ARG A CA 1
ATOM 3321 C C . ARG A 1 433 ? -13.860 5.612 -11.875 1.00 96.44 433 ARG A C 1
ATOM 3323 O O . ARG A 1 433 ? -13.794 6.093 -13.001 1.00 96.44 433 ARG A O 1
ATOM 3330 N N . GLU A 1 434 ? -13.099 6.062 -10.879 1.00 95.88 434 GLU A N 1
ATOM 3331 C CA . GLU A 1 434 ? -12.090 7.115 -11.077 1.00 95.88 434 GLU A CA 1
ATOM 3332 C C . GLU A 1 434 ? -10.886 6.639 -11.910 1.00 95.88 434 GLU A C 1
ATOM 3334 O O . GLU A 1 434 ? -10.148 7.461 -12.448 1.00 95.88 434 GLU A O 1
ATOM 3339 N N . LEU A 1 435 ? -10.702 5.324 -12.080 1.00 91.81 435 LEU A N 1
ATOM 3340 C CA . LEU A 1 435 ? -9.680 4.747 -12.961 1.00 91.81 435 LEU A CA 1
ATOM 3341 C C . LEU A 1 435 ? -10.182 4.550 -14.407 1.00 91.81 435 LEU A C 1
ATOM 3343 O O . LEU A 1 435 ? -9.452 4.048 -15.270 1.00 91.81 435 LEU A O 1
ATOM 3347 N N . GLU A 1 436 ? -11.441 4.880 -14.698 1.00 90.00 436 GLU A N 1
ATOM 3348 C CA . GLU A 1 436 ? -12.040 4.782 -16.030 1.00 90.00 436 GLU A CA 1
ATOM 3349 C C . GLU A 1 436 ? -11.850 6.069 -16.841 1.00 90.00 436 GLU A C 1
ATOM 3351 O O . GLU A 1 436 ? -11.907 7.176 -16.316 1.00 90.00 436 GLU A O 1
ATOM 3356 N N . GLY A 1 437 ? -11.636 5.929 -18.154 1.00 76.56 437 GLY A N 1
ATOM 3357 C CA . GLY A 1 437 ? -11.530 7.075 -19.065 1.00 76.56 437 GLY A CA 1
ATOM 3358 C C . GLY A 1 437 ? -10.240 7.895 -18.953 1.00 76.56 437 GLY A C 1
ATOM 3359 O O . GLY A 1 437 ? -10.141 8.929 -19.603 1.00 76.56 437 GLY A O 1
ATOM 3360 N N . VAL A 1 438 ? -9.259 7.431 -18.174 1.00 79.62 438 VAL A N 1
ATOM 3361 C CA . VAL A 1 438 ? -7.953 8.073 -17.975 1.00 79.62 438 VAL A CA 1
ATOM 3362 C C . VAL A 1 438 ? -6.856 7.106 -18.409 1.00 79.62 438 VAL A C 1
ATOM 3364 O O . VAL A 1 438 ? -6.957 5.901 -18.156 1.00 79.62 438 VAL A O 1
ATOM 3367 N N . ASP A 1 439 ? -5.818 7.626 -19.059 1.00 79.62 439 ASP A N 1
ATOM 3368 C CA . ASP A 1 439 ? -4.635 6.842 -19.399 1.00 79.62 439 ASP A CA 1
ATOM 3369 C C . ASP A 1 439 ? -3.820 6.548 -18.129 1.00 79.62 439 ASP A C 1
ATOM 3371 O O . ASP A 1 439 ? -3.301 7.450 -17.471 1.00 79.62 439 ASP A O 1
ATOM 3375 N N . LEU A 1 440 ? -3.786 5.271 -17.753 1.00 80.56 440 LEU A N 1
ATOM 3376 C CA . LEU A 1 440 ? -3.124 4.739 -16.561 1.00 80.56 440 LEU A CA 1
ATOM 3377 C C . LEU A 1 440 ? -2.268 3.523 -16.947 1.00 80.56 440 LEU A C 1
ATOM 3379 O O . LEU A 1 440 ? -2.294 2.476 -16.279 1.00 80.56 440 LEU A O 1
ATOM 3383 N N . ASP A 1 441 ? -1.584 3.643 -18.086 1.00 78.88 441 ASP A N 1
ATOM 3384 C CA . ASP A 1 441 ? -0.829 2.576 -18.729 1.00 78.88 441 ASP A CA 1
ATOM 3385 C C . ASP A 1 441 ? 0.060 1.798 -17.744 1.00 78.88 441 ASP A C 1
ATOM 3387 O O . ASP A 1 441 ? 0.895 2.326 -17.009 1.00 78.88 441 ASP A O 1
ATOM 3391 N N . GLY A 1 442 ? -0.152 0.480 -17.706 1.00 76.88 442 GLY A N 1
ATOM 3392 C CA . GLY A 1 442 ? 0.646 -0.451 -16.909 1.00 76.88 442 GLY A CA 1
ATOM 3393 C C . GLY A 1 442 ? 0.419 -0.437 -15.391 1.00 76.88 442 GLY A C 1
ATOM 3394 O O . GLY A 1 442 ? 1.068 -1.240 -14.716 1.00 76.88 442 GLY A O 1
ATOM 3395 N N . VAL A 1 443 ? -0.476 0.402 -14.845 1.00 86.44 443 VAL A N 1
ATOM 3396 C CA . VAL A 1 443 ? -0.778 0.428 -13.393 1.00 86.44 443 VAL A CA 1
ATOM 3397 C C . VAL A 1 443 ? -2.260 0.296 -13.041 1.00 86.44 443 VAL A C 1
ATOM 3399 O O . VAL A 1 443 ? -2.571 -0.100 -11.919 1.00 86.44 443 VAL A O 1
ATOM 3402 N N . LYS A 1 444 ? -3.181 0.550 -13.984 1.00 89.00 444 LYS A N 1
ATOM 3403 C CA . LYS A 1 444 ? -4.636 0.474 -13.748 1.00 89.00 444 LYS A CA 1
ATOM 3404 C C . LYS A 1 444 ? -5.094 -0.833 -13.097 1.00 89.00 444 LYS A C 1
ATOM 3406 O O . LYS A 1 444 ? -5.828 -0.794 -12.118 1.00 89.00 444 LYS A O 1
ATOM 3411 N N . ALA A 1 445 ? -4.663 -1.974 -13.638 1.00 87.06 445 ALA A N 1
ATOM 3412 C CA . ALA A 1 445 ? -5.056 -3.288 -13.126 1.00 87.06 445 ALA A CA 1
ATOM 3413 C C . ALA A 1 445 ? -4.597 -3.487 -11.674 1.00 87.06 445 ALA A C 1
ATOM 3415 O O . ALA A 1 445 ? -5.379 -3.905 -10.834 1.00 87.06 445 ALA A O 1
ATOM 3416 N N . THR A 1 446 ? -3.362 -3.093 -11.358 1.00 89.50 446 THR A N 1
ATOM 3417 C CA . THR A 1 446 ? -2.821 -3.198 -9.999 1.00 89.50 446 THR A CA 1
ATOM 3418 C C . THR A 1 446 ? -3.530 -2.260 -9.024 1.00 89.50 446 THR A C 1
ATOM 3420 O O . THR A 1 446 ? -3.788 -2.653 -7.894 1.00 89.50 446 THR A O 1
ATOM 3423 N N . LEU A 1 447 ? -3.884 -1.036 -9.435 1.00 91.75 447 LEU A N 1
ATOM 3424 C CA . LEU A 1 447 ? -4.706 -0.147 -8.604 1.00 91.75 447 LEU A CA 1
ATOM 3425 C C . LEU A 1 447 ? -6.101 -0.746 -8.360 1.00 91.75 447 LEU A C 1
ATOM 3427 O O . LEU A 1 447 ? -6.578 -0.732 -7.231 1.00 91.75 447 LEU A O 1
ATOM 3431 N N . ALA A 1 448 ? -6.725 -1.344 -9.376 1.00 91.94 448 ALA A N 1
ATOM 3432 C CA . ALA A 1 448 ? -8.009 -2.019 -9.204 1.00 91.94 448 ALA A CA 1
ATOM 3433 C C . ALA A 1 448 ? -7.920 -3.193 -8.211 1.00 91.94 448 ALA A C 1
ATOM 3435 O O . ALA A 1 448 ? -8.684 -3.233 -7.250 1.00 91.94 448 ALA A O 1
ATOM 3436 N N . GLU A 1 449 ? -6.926 -4.072 -8.373 1.00 90.75 449 GLU A N 1
ATOM 3437 C CA . GLU A 1 449 ? -6.662 -5.187 -7.452 1.00 90.75 449 GLU A CA 1
ATOM 3438 C C . GLU A 1 449 ? -6.427 -4.699 -6.013 1.00 90.75 449 GLU A C 1
ATOM 3440 O O . GLU A 1 449 ? -6.921 -5.296 -5.057 1.00 90.75 449 GLU A O 1
ATOM 3445 N N . ILE A 1 450 ? -5.694 -3.591 -5.841 1.00 90.50 450 ILE A N 1
ATOM 3446 C CA . ILE A 1 450 ? -5.479 -2.981 -4.526 1.00 90.50 450 ILE A CA 1
ATOM 3447 C C . ILE A 1 450 ? -6.813 -2.555 -3.916 1.00 90.50 450 ILE A C 1
ATOM 3449 O O . ILE A 1 450 ? -7.080 -2.920 -2.773 1.00 90.50 450 ILE A O 1
ATOM 3453 N N . ALA A 1 451 ? -7.634 -1.803 -4.650 1.00 93.56 451 ALA A N 1
ATOM 3454 C CA . ALA A 1 451 ? -8.916 -1.312 -4.155 1.00 93.56 451 ALA A CA 1
ATOM 3455 C C . ALA A 1 451 ? -9.860 -2.463 -3.773 1.00 93.56 451 ALA A C 1
ATOM 3457 O O . ALA A 1 451 ? -10.457 -2.433 -2.701 1.00 93.56 451 ALA A O 1
ATOM 3458 N N . GLU A 1 452 ? -9.938 -3.510 -4.592 1.00 93.25 452 GLU A N 1
ATOM 3459 C CA . GLU A 1 452 ? -10.749 -4.701 -4.310 1.00 93.25 452 GLU A CA 1
ATOM 3460 C C . GLU A 1 452 ? -10.243 -5.462 -3.074 1.00 93.25 452 GLU A C 1
ATOM 3462 O O . GLU A 1 452 ? -11.033 -5.840 -2.206 1.00 93.25 452 GLU A O 1
ATOM 3467 N N . SER A 1 453 ? -8.922 -5.600 -2.920 1.00 89.75 453 SER A N 1
ATOM 3468 C CA . SER A 1 453 ? -8.315 -6.279 -1.764 1.00 89.75 453 SER A CA 1
ATOM 3469 C C . SER A 1 453 ? -8.567 -5.582 -0.423 1.00 89.75 453 SER A C 1
ATOM 3471 O O . SER A 1 453 ? -8.368 -6.178 0.638 1.00 89.75 453 SER A O 1
ATOM 3473 N N . VAL A 1 454 ? -8.979 -4.308 -0.441 1.00 88.56 454 VAL A N 1
ATOM 3474 C CA . VAL A 1 454 ? -9.301 -3.577 0.786 1.00 88.56 454 VAL A CA 1
ATOM 3475 C C . VAL A 1 454 ? -10.523 -4.176 1.475 1.00 88.56 454 VAL A C 1
ATOM 3477 O O . VAL A 1 454 ? -10.486 -4.321 2.699 1.00 88.56 454 VAL A O 1
ATOM 3480 N N . VAL A 1 455 ? -11.542 -4.552 0.696 1.00 88.50 455 VAL A N 1
ATOM 3481 C CA . VAL A 1 455 ? -12.815 -5.112 1.180 1.00 88.50 455 VAL A CA 1
ATOM 3482 C C . VAL A 1 455 ? -12.845 -6.645 1.136 1.00 88.50 455 VAL A C 1
ATOM 3484 O O . VAL A 1 455 ? -13.568 -7.263 1.915 1.00 88.50 455 VAL A O 1
ATOM 3487 N N . ASP A 1 456 ? -12.023 -7.284 0.295 1.00 76.69 456 ASP A N 1
ATOM 3488 C CA . ASP A 1 456 ? -11.873 -8.744 0.266 1.00 76.69 456 ASP A CA 1
ATOM 3489 C C . ASP A 1 456 ? -10.797 -9.220 1.258 1.00 76.69 456 ASP A C 1
ATOM 3491 O O . ASP A 1 456 ? -9.621 -9.377 0.929 1.00 76.69 456 ASP A O 1
ATOM 3495 N N . ARG A 1 457 ? -11.193 -9.457 2.514 1.00 60.09 457 ARG A N 1
ATOM 3496 C CA . ARG A 1 457 ? -10.319 -10.059 3.543 1.00 60.09 457 ARG A CA 1
ATOM 3497 C C . ARG A 1 457 ? -10.697 -11.514 3.841 1.00 60.09 457 ARG A C 1
ATOM 3499 O O . ARG A 1 457 ? -10.854 -11.922 4.996 1.00 60.09 457 ARG A O 1
ATOM 3506 N N . SER A 1 458 ? -10.841 -12.294 2.769 1.00 38.72 458 SER A N 1
ATOM 3507 C CA . SER A 1 458 ? -10.903 -13.765 2.778 1.00 38.72 458 SER A CA 1
ATOM 3508 C C . SER A 1 458 ? -9.513 -14.435 2.801 1.00 38.72 458 SER A C 1
ATOM 3510 O O . SER A 1 458 ? -9.444 -15.665 2.798 1.00 38.72 458 SER A O 1
ATOM 3512 N N . ALA A 1 459 ? -8.423 -13.654 2.793 1.00 29.84 459 ALA A N 1
ATOM 3513 C CA . ALA A 1 459 ? -7.045 -14.112 2.583 1.00 29.84 459 ALA A CA 1
ATOM 3514 C C . ALA A 1 459 ? -6.086 -13.767 3.729 1.00 29.84 459 ALA A C 1
ATOM 3516 O O . ALA A 1 459 ? -6.153 -12.625 4.246 1.00 29.84 459 ALA A O 1
#

Sequence (459 aa):
MAGDRIALQSTRPTEFMDLTGRLQRVIEKAGLLNGRVHLQALHTTLGLAMNENEPLLLADLEAMLRRLAPAEATYLHDDFSLRRAVPEDEPANGHAHARNLLLQPSLTLLVEDGELLVGRWQSVFAVELDGPRAREVAIQLEGEFAKGRPDRTRRLIELELERQLHADPEQVGDPMRRLVEAGGKRFRPFLVLLTARLGPDYDPLRAATLAAAVELIHAATLVHDDYVDESPQRRGRPTVAAAEGPARAIAVGDFYFAKATRLIAELGSPDVTSTIAVAMEAICRSQIDDLELRGRYPGDEADYLRVVRGKTAALIAAACVAGAQLSGASAEVVERVRRYGDAVGVAFQMTDDVVDFSDRSGKPMGQDIRERVLSLPLIYASEDEALGGEIQQLLAGPLPDRELRRVVELVGRSGALDRVNREATDLVQAALRELEGVDLDGVKATLAEIAESVVDRSA